Protein AF-A0A6P4ZPT4-F1 (afdb_monomer)

InterPro domains:
  IPR002398 Peptidase C14 family [PTHR10454] (22-443)

Sequence (493 aa):
MAAARSLDNVTSNSNQKDQPAVLLVIDKYSASKREASSLDQQLAKTLQEHVPDIPVFCTVLQATEEDKLNAQQDGVELLLPKLDPDDPRTDPTLDWLTFDHNLKYPHLPQKVTSIVGHTDVTSRASVKIKKERCPHANIILFTEDIPEDTEYYKGDEKAMGIGKKEDSILEDAQEADVVFSLGNKIFDHFENQFRAIPAPKRPRHVKFVPRPSKIFEDAQVEYKVTETMVVLSVGRVKGVEKLKGYDLAADTLSIVAEKIKIKWHVIGFNKDDFKATKAILEHCKSVNLQVTFLPYGTQKDICKEMMKAHLVLMPSRAEPFGLVGLEAIAAGVPVLVSSKSGLADFIHEHVDELHHSIVDMDGSDERATVKLLAQSTERMLKHNRAEFKTAARGKQQLLSTKYWEEFHLEFIRACTNTGKAEEQPVAVQDQSAVQSQETEEGSNAHQPAQVQKRKRDASPTEEKTTVRKALKLGNDAQQPLKVLEKRKKDIRK

pLDDT: mean 81.45, std 25.49, range [23.91, 98.81]

Radius of gyration: 31.72 Å; Cα contacts (8 Å, |Δi|>4): 782; chains: 1; bounding box: 93×124×73 Å

Organism: Branchiostoma belcheri (NCBI:txid7741)

Structure (mmCIF, N/CA/C/O backbone):
data_AF-A0A6P4ZPT4-F1
#
_entry.id   AF-A0A6P4ZPT4-F1
#
loop_
_atom_site.group_PDB
_atom_site.id
_atom_site.type_symbol
_atom_site.label_atom_id
_atom_site.label_alt_id
_atom_site.label_comp_id
_atom_site.label_asym_id
_atom_site.label_entity_id
_atom_site.label_seq_id
_atom_site.pdbx_PDB_ins_code
_atom_site.Cartn_x
_atom_site.Cartn_y
_atom_site.Cartn_z
_atom_site.occupancy
_atom_site.B_iso_or_equiv
_atom_site.auth_seq_id
_atom_site.auth_comp_id
_atom_site.auth_asym_id
_atom_site.auth_atom_id
_atom_site.pdbx_PDB_model_num
ATOM 1 N N . MET A 1 1 ? -38.677 47.893 -5.062 1.00 31.81 1 MET A N 1
ATOM 2 C CA . MET A 1 1 ? -38.631 46.635 -5.848 1.00 31.81 1 MET A CA 1
ATOM 3 C C . MET A 1 1 ? -37.550 45.734 -5.265 1.00 31.81 1 MET A C 1
ATOM 5 O O . MET A 1 1 ? -36.644 46.282 -4.661 1.00 31.81 1 MET A O 1
ATOM 9 N N . ALA A 1 2 ? -37.683 44.411 -5.427 1.00 31.31 2 ALA A N 1
ATOM 10 C CA . ALA A 1 2 ? -36.666 43.367 -5.201 1.00 31.31 2 ALA A CA 1
ATOM 11 C C . ALA A 1 2 ? -35.573 43.644 -4.137 1.00 31.31 2 ALA A C 1
ATOM 13 O O . ALA A 1 2 ? -34.515 44.184 -4.446 1.00 31.31 2 ALA A O 1
ATOM 14 N N . ALA A 1 3 ? -35.805 43.193 -2.900 1.00 29.11 3 ALA A N 1
ATOM 15 C CA . ALA A 1 3 ? -34.731 42.992 -1.925 1.00 29.11 3 ALA A CA 1
ATOM 16 C C . ALA A 1 3 ? -33.996 41.662 -2.194 1.00 29.11 3 ALA A C 1
ATOM 18 O O . ALA A 1 3 ? -34.558 40.754 -2.813 1.00 29.11 3 ALA A O 1
ATOM 19 N N . ALA A 1 4 ? -32.754 41.542 -1.717 1.00 30.91 4 ALA A N 1
ATOM 20 C CA . ALA A 1 4 ? -31.962 40.319 -1.836 1.00 30.91 4 ALA A CA 1
ATOM 21 C C . ALA A 1 4 ? -32.599 39.128 -1.088 1.00 30.91 4 ALA A C 1
ATOM 23 O O . ALA A 1 4 ? -33.322 39.307 -0.106 1.00 30.91 4 ALA A O 1
ATOM 24 N N . ARG A 1 5 ? -32.287 37.905 -1.531 1.00 31.44 5 ARG A N 1
ATOM 25 C CA . ARG A 1 5 ? -32.550 36.660 -0.793 1.00 31.44 5 ARG A CA 1
ATOM 26 C C . ARG A 1 5 ? -31.225 36.007 -0.412 1.00 31.44 5 ARG A C 1
ATOM 28 O O . ARG A 1 5 ? -30.289 36.020 -1.206 1.00 31.44 5 ARG A O 1
ATOM 35 N N . SER A 1 6 ? -31.164 35.477 0.805 1.00 28.50 6 SER A N 1
ATOM 36 C CA . SER A 1 6 ? -29.988 34.824 1.376 1.00 28.50 6 SER A CA 1
ATOM 37 C C . SER A 1 6 ? -29.711 33.460 0.741 1.00 28.50 6 SER A C 1
ATOM 39 O O . SER A 1 6 ? -30.630 32.735 0.358 1.00 28.50 6 SER A O 1
ATOM 41 N N . LEU A 1 7 ? -28.428 33.098 0.691 1.00 32.84 7 LEU A N 1
ATOM 42 C CA . LEU A 1 7 ? -27.948 31.738 0.445 1.00 32.84 7 LEU A CA 1
ATOM 43 C C . LEU A 1 7 ? -27.612 31.071 1.788 1.00 32.84 7 LEU A C 1
ATOM 45 O O . LEU A 1 7 ? -26.479 30.681 2.033 1.00 32.84 7 LEU A O 1
ATOM 49 N N . ASP A 1 8 ? -28.625 30.949 2.647 1.00 32.25 8 ASP A N 1
ATOM 50 C CA . ASP A 1 8 ? -28.540 30.282 3.950 1.00 32.25 8 ASP A CA 1
ATOM 51 C C . ASP A 1 8 ? -29.718 29.316 4.104 1.00 32.25 8 ASP A C 1
ATOM 53 O O . ASP A 1 8 ? -30.807 29.717 4.514 1.00 32.25 8 ASP A O 1
ATOM 57 N N . ASN A 1 9 ? -29.507 28.056 3.705 1.00 27.56 9 ASN A N 1
ATOM 58 C CA . ASN A 1 9 ? -30.211 26.863 4.200 1.00 27.56 9 ASN A CA 1
ATOM 59 C C . ASN A 1 9 ? -29.691 25.598 3.489 1.00 27.56 9 ASN A C 1
ATOM 61 O O . ASN A 1 9 ? -30.360 25.018 2.636 1.00 27.56 9 ASN A O 1
ATOM 65 N N . VAL A 1 10 ? -28.503 25.130 3.880 1.00 32.56 10 VAL A N 1
ATOM 66 C CA . VAL A 1 10 ? -28.239 23.685 3.867 1.00 32.56 10 VAL A CA 1
ATOM 67 C C . VAL A 1 10 ? -28.671 23.179 5.236 1.00 32.56 10 VAL A C 1
ATOM 69 O O . VAL A 1 10 ? -27.940 23.320 6.214 1.00 32.56 10 VAL A O 1
ATOM 72 N N . THR A 1 11 ? -29.894 22.658 5.332 1.00 31.89 11 THR A N 1
ATOM 73 C CA . THR A 1 11 ? -30.389 22.069 6.579 1.00 31.89 11 THR A CA 1
ATOM 74 C C . THR A 1 11 ? -29.581 20.815 6.889 1.00 31.89 11 THR A C 1
ATOM 76 O O . THR A 1 11 ? -29.777 19.782 6.247 1.00 31.89 11 THR A O 1
ATOM 79 N N . SER A 1 12 ? -28.681 20.896 7.870 1.00 36.28 12 SER A N 1
ATOM 80 C CA . SER A 1 12 ? -28.018 19.719 8.427 1.00 36.28 12 SER A CA 1
ATOM 81 C C . SER A 1 12 ? -29.090 18.784 8.986 1.00 36.28 12 SER A C 1
ATOM 83 O O . SER A 1 12 ? -29.879 19.157 9.855 1.00 36.28 12 SER A O 1
ATOM 85 N N . ASN A 1 13 ? -29.184 17.588 8.407 1.00 33.78 13 ASN A N 1
ATOM 86 C CA . ASN A 1 13 ? -30.349 16.733 8.579 1.00 33.78 13 ASN A CA 1
ATOM 87 C C . ASN A 1 13 ? -30.317 16.072 9.966 1.00 33.78 13 ASN A C 1
ATOM 89 O O . ASN A 1 13 ? -29.665 15.047 10.165 1.00 33.78 13 ASN A O 1
ATOM 93 N N . SER A 1 14 ? -30.999 16.683 10.941 1.00 39.06 14 SER A N 1
ATOM 94 C CA . SER A 1 14 ? -30.917 16.325 12.367 1.00 39.06 14 SER A CA 1
ATOM 95 C C . SER A 1 14 ? -31.206 14.851 12.661 1.00 39.06 14 SER A C 1
ATOM 97 O O . SER A 1 14 ? -30.703 14.323 13.649 1.00 39.06 14 SER A O 1
ATOM 99 N N . ASN A 1 15 ? -31.952 14.178 11.783 1.00 38.44 15 ASN A N 1
ATOM 100 C CA . ASN A 1 15 ? -32.318 12.771 11.918 1.00 38.44 15 ASN A CA 1
ATOM 101 C C . ASN A 1 15 ? -31.138 11.795 11.720 1.00 38.44 15 ASN A C 1
ATOM 103 O O . ASN A 1 15 ? -31.193 10.691 12.257 1.00 38.44 15 ASN A O 1
ATOM 107 N N . GLN A 1 16 ? -30.058 12.176 11.021 1.00 47.84 16 GLN A N 1
ATOM 108 C CA . GLN A 1 16 ? -28.907 11.276 10.814 1.00 47.84 16 GLN A CA 1
ATOM 109 C C . GLN A 1 16 ? -28.120 10.992 12.103 1.00 47.84 16 GLN A C 1
ATOM 111 O O . GLN A 1 16 ? -27.509 9.934 12.231 1.00 47.84 16 GLN A O 1
ATOM 116 N N . LYS A 1 17 ? -28.156 11.896 13.094 1.00 49.22 17 LYS A N 1
ATOM 117 C CA . LYS A 1 17 ? -27.389 11.748 14.348 1.00 49.22 17 LYS A CA 1
ATOM 118 C C . LYS A 1 17 ? -27.926 10.676 15.300 1.00 49.22 17 LYS A C 1
ATOM 120 O O . LYS A 1 17 ? -27.239 10.333 16.259 1.00 49.22 17 LYS A O 1
ATOM 125 N N . ASP A 1 18 ? -29.124 10.156 15.038 1.00 58.97 18 ASP A N 1
ATOM 126 C CA . ASP A 1 18 ? -29.784 9.139 15.861 1.00 58.97 18 ASP A CA 1
ATOM 127 C C . ASP A 1 18 ? -29.778 7.730 15.232 1.00 58.97 18 ASP A C 1
ATOM 129 O O . ASP A 1 18 ? -30.242 6.776 15.869 1.00 58.97 18 ASP A O 1
ATOM 133 N N . GLN A 1 19 ? -29.240 7.584 14.014 1.00 70.31 19 GLN A N 1
ATOM 134 C CA . GLN A 1 19 ? -29.068 6.297 13.333 1.00 70.31 19 GLN A CA 1
ATOM 135 C C . GLN A 1 19 ? -27.792 5.573 13.817 1.00 70.31 19 GLN A C 1
ATOM 137 O O . GLN A 1 19 ? -26.814 6.233 14.172 1.00 70.31 19 GLN A O 1
ATOM 142 N N . PRO A 1 20 ? -27.761 4.225 13.837 1.00 88.06 20 PRO A N 1
ATOM 143 C CA . PRO A 1 20 ? -26.540 3.471 14.119 1.00 88.06 20 PRO A CA 1
ATOM 144 C C . PRO A 1 20 ? -25.514 3.637 12.988 1.00 88.06 20 PRO A C 1
ATOM 146 O O . PRO A 1 20 ? -25.832 3.389 11.828 1.00 88.06 20 PRO A O 1
ATOM 149 N N . ALA A 1 21 ? -24.292 4.042 13.330 1.00 94.62 21 ALA A N 1
ATOM 150 C CA . ALA A 1 21 ? -23.229 4.386 12.385 1.00 94.62 21 ALA A CA 1
ATOM 151 C C . ALA A 1 21 ? -22.031 3.421 12.437 1.00 94.62 21 ALA A C 1
ATOM 153 O O . ALA A 1 21 ? -21.852 2.692 13.415 1.00 94.62 21 ALA A O 1
ATOM 154 N N . VAL A 1 22 ? -21.162 3.472 11.426 1.00 97.06 22 VAL A N 1
ATOM 155 C CA . VAL A 1 22 ? -19.836 2.828 11.448 1.00 97.06 22 VAL A CA 1
ATOM 156 C C . VAL A 1 22 ? -18.761 3.896 11.652 1.00 97.06 22 VAL A C 1
ATOM 158 O O . VAL A 1 22 ? -18.801 4.958 11.026 1.00 97.06 22 VAL A O 1
ATOM 161 N N . LEU A 1 23 ? -17.798 3.621 12.534 1.00 97.56 23 LEU A N 1
ATOM 162 C CA . LEU A 1 23 ? -16.684 4.519 12.842 1.00 97.56 23 LEU A CA 1
ATOM 163 C C . LEU A 1 23 ? -15.358 3.883 12.420 1.00 97.56 23 LEU A C 1
ATOM 165 O O . LEU A 1 23 ? -14.952 2.883 13.001 1.00 97.56 23 LEU A O 1
ATOM 169 N N . LEU A 1 24 ? -14.661 4.487 11.463 1.00 97.62 24 LEU A N 1
ATOM 170 C CA . LEU A 1 24 ? -13.279 4.158 11.120 1.00 97.62 24 LEU A CA 1
ATOM 171 C C . LEU A 1 24 ? -12.341 5.018 11.983 1.00 97.62 24 LEU A C 1
ATOM 173 O O . LEU A 1 24 ? -12.352 6.248 11.899 1.00 97.62 24 LEU A O 1
ATOM 177 N N . VAL A 1 25 ? -11.537 4.378 12.829 1.00 96.81 25 VAL A N 1
ATOM 178 C CA . VAL A 1 25 ? -10.529 5.026 13.677 1.00 96.81 25 VAL A CA 1
ATOM 179 C C . VAL A 1 25 ? -9.191 4.962 12.955 1.00 96.81 25 VAL A C 1
ATOM 181 O O . VAL A 1 25 ? -8.460 3.976 13.046 1.00 96.81 25 VAL A O 1
ATOM 184 N N . ILE A 1 26 ? -8.896 6.022 12.209 1.00 93.06 26 ILE A N 1
ATOM 185 C CA . ILE A 1 26 ? -7.710 6.160 11.358 1.00 93.06 26 ILE A CA 1
ATOM 186 C C . ILE A 1 26 ? -6.969 7.458 11.704 1.00 93.06 26 ILE A C 1
ATOM 188 O O . ILE A 1 26 ? -7.491 8.316 12.426 1.00 93.06 26 ILE A O 1
ATOM 192 N N . ASP A 1 27 ? -5.738 7.611 11.214 1.00 89.06 27 ASP A N 1
ATOM 193 C CA . ASP A 1 27 ? -4.928 8.803 11.487 1.00 89.06 27 ASP A CA 1
ATOM 194 C C . ASP A 1 27 ? -5.034 9.875 10.383 1.00 89.06 27 ASP A C 1
ATOM 196 O O . ASP A 1 27 ? -4.990 11.072 10.685 1.00 89.06 27 ASP A O 1
ATOM 200 N N . LYS A 1 28 ? -5.227 9.470 9.117 1.00 86.50 28 LYS A N 1
ATOM 201 C CA . LYS A 1 28 ? -5.285 10.353 7.939 1.00 86.50 28 LYS A CA 1
ATOM 202 C C . LYS A 1 28 ? -6.195 9.793 6.837 1.00 86.50 28 LYS A C 1
ATOM 204 O O . LYS A 1 28 ? -5.876 8.775 6.231 1.00 86.50 28 LYS A O 1
ATOM 209 N N . TYR A 1 29 ? -7.212 10.547 6.416 1.00 83.88 29 TYR A N 1
ATOM 210 C CA . TYR A 1 29 ? -8.001 10.247 5.204 1.00 83.88 29 TYR A CA 1
ATOM 211 C C . TYR A 1 29 ? -7.272 10.683 3.910 1.00 83.88 29 TYR A C 1
ATOM 213 O O . TYR A 1 29 ? -7.843 11.335 3.039 1.00 83.88 29 TYR A O 1
ATOM 221 N N . SER A 1 30 ? -5.961 10.435 3.803 1.00 64.25 30 SER A N 1
ATOM 222 C CA . SER A 1 30 ? -5.117 11.201 2.875 1.00 64.25 30 SER A CA 1
ATOM 223 C C . SER A 1 30 ? -5.304 10.819 1.402 1.00 64.25 30 SER A C 1
ATOM 225 O O . SER A 1 30 ? -4.799 9.797 0.941 1.00 64.25 30 SER A O 1
ATOM 227 N N . ALA A 1 31 ? -5.926 11.695 0.616 1.00 51.69 31 ALA A N 1
ATOM 228 C CA . ALA A 1 31 ? -5.886 11.604 -0.844 1.00 51.69 31 ALA A CA 1
ATOM 229 C C . ALA A 1 31 ? -4.505 12.000 -1.405 1.00 51.69 31 ALA A C 1
ATOM 231 O O . ALA A 1 31 ? -4.148 11.593 -2.510 1.00 51.69 31 ALA A O 1
ATOM 232 N N . SER A 1 32 ? -3.731 12.770 -0.631 1.00 43.16 32 SER A N 1
ATOM 233 C CA . SER A 1 32 ? -2.520 13.489 -1.047 1.00 43.16 32 SER A CA 1
ATOM 234 C C . SER A 1 32 ? -1.183 12.792 -0.733 1.00 43.16 32 SER A C 1
ATOM 236 O O . SER A 1 32 ? -0.182 13.087 -1.390 1.00 43.16 32 SER A O 1
ATOM 238 N N . LYS A 1 33 ? -1.126 11.863 0.237 1.00 52.28 33 LYS A N 1
ATOM 239 C CA . LYS A 1 33 ? 0.101 11.129 0.612 1.00 52.28 33 LYS A CA 1
ATOM 240 C C . LYS A 1 33 ? -0.140 9.642 0.883 1.00 52.28 33 LYS A C 1
ATOM 242 O O . LYS A 1 33 ? -0.576 9.244 1.962 1.00 52.28 33 LYS A O 1
ATOM 247 N N . ARG A 1 34 ? 0.263 8.804 -0.076 1.00 52.66 34 ARG A N 1
ATOM 248 C CA . ARG A 1 34 ? 0.233 7.332 -0.003 1.00 52.66 34 ARG A CA 1
ATOM 249 C C . ARG A 1 34 ? 1.311 6.758 0.938 1.00 52.66 34 ARG A C 1
ATOM 251 O O . ARG A 1 34 ? 2.265 6.124 0.491 1.00 52.66 34 ARG A O 1
ATOM 258 N N . GLU A 1 35 ? 1.147 6.980 2.240 1.00 48.91 35 GLU A N 1
ATOM 259 C CA . GLU A 1 35 ? 1.893 6.270 3.298 1.00 48.91 35 GLU A CA 1
ATOM 260 C C . GLU A 1 35 ? 1.036 5.236 4.055 1.00 48.91 35 GLU A C 1
ATOM 262 O O . GLU A 1 35 ? 1.612 4.304 4.608 1.00 48.91 35 GLU A O 1
ATOM 267 N N . ALA A 1 36 ? -0.301 5.364 4.032 1.00 44.38 36 ALA A N 1
ATOM 268 C CA . ALA A 1 36 ? -1.257 4.399 4.617 1.00 44.38 36 ALA A CA 1
ATOM 269 C C . ALA A 1 36 ? -2.666 4.391 3.962 1.00 44.38 36 ALA A C 1
ATOM 271 O O . ALA A 1 36 ? -3.429 3.448 4.106 1.00 44.38 36 ALA A O 1
ATOM 272 N N . SER A 1 37 ? -3.039 5.433 3.216 1.00 51.50 37 SER A N 1
ATOM 273 C CA . SER A 1 37 ? -4.442 5.858 3.066 1.00 51.50 37 SER A CA 1
ATOM 274 C C . SER A 1 37 ? -5.314 5.154 2.014 1.00 51.50 37 SER A C 1
ATOM 276 O O . SER A 1 37 ? -6.489 5.497 1.875 1.00 51.50 37 SER A O 1
ATOM 278 N N . SER A 1 38 ? -4.785 4.204 1.237 1.00 68.19 38 SER A N 1
ATOM 279 C CA . SER A 1 38 ? -5.560 3.561 0.162 1.00 68.19 38 SER A CA 1
ATOM 280 C C . SER A 1 38 ? -6.584 2.540 0.663 1.00 68.19 38 SER A C 1
ATOM 282 O O . SER A 1 38 ? -7.653 2.445 0.061 1.00 68.19 38 SER A O 1
ATOM 284 N N . LEU A 1 39 ? -6.293 1.807 1.747 1.00 85.06 39 LEU A N 1
ATOM 285 C CA . LEU A 1 39 ? -7.227 0.813 2.284 1.00 85.06 39 LEU A CA 1
ATOM 286 C C . LEU A 1 39 ? -8.415 1.493 2.976 1.00 85.06 39 LEU A C 1
ATOM 288 O O . LEU A 1 39 ? -9.552 1.197 2.633 1.00 85.06 39 LEU A O 1
ATOM 292 N N . ASP A 1 40 ? -8.180 2.467 3.858 1.00 88.56 40 ASP A N 1
ATOM 293 C CA . ASP A 1 40 ? -9.250 3.176 4.583 1.00 88.56 40 ASP A CA 1
ATOM 294 C C . ASP A 1 40 ? -10.283 3.821 3.647 1.00 88.56 40 ASP A C 1
ATOM 296 O O . ASP A 1 40 ? -11.493 3.693 3.848 1.00 88.56 40 ASP A O 1
ATOM 300 N N . GLN A 1 41 ? -9.813 4.463 2.571 1.00 87.44 41 GLN A N 1
ATOM 301 C CA . GLN A 1 41 ? -10.681 5.026 1.535 1.00 87.44 41 GLN A CA 1
ATOM 302 C C . GLN A 1 41 ? -11.487 3.933 0.813 1.00 87.44 41 GLN A C 1
ATOM 304 O O . GLN A 1 41 ? -12.662 4.139 0.518 1.00 87.44 41 GLN A O 1
ATOM 309 N N . GLN A 1 42 ? -10.895 2.764 0.549 1.00 89.19 42 GLN A N 1
ATOM 310 C CA . GLN A 1 42 ? -11.592 1.624 -0.054 1.00 89.19 42 GLN A CA 1
ATOM 311 C C . GLN A 1 42 ? -12.629 1.013 0.905 1.00 89.19 42 GLN A C 1
ATOM 313 O O . GLN A 1 42 ? -13.731 0.692 0.464 1.00 89.19 42 GLN A O 1
ATOM 318 N N . LEU A 1 43 ? -12.323 0.881 2.199 1.00 93.19 43 LEU A N 1
ATOM 319 C CA . LEU A 1 43 ? -13.250 0.370 3.216 1.00 93.19 43 LEU A CA 1
ATOM 320 C C . LEU A 1 43 ? -14.460 1.302 3.374 1.00 93.19 43 LEU A C 1
ATOM 322 O O . LEU A 1 43 ? -15.603 0.845 3.328 1.00 93.19 43 LEU A O 1
ATOM 326 N N . ALA A 1 44 ? -14.223 2.612 3.473 1.00 93.56 44 ALA A N 1
ATOM 327 C CA . ALA A 1 44 ? -15.288 3.603 3.581 1.00 93.56 44 ALA A CA 1
ATOM 328 C C . ALA A 1 44 ? -16.201 3.620 2.338 1.00 93.56 44 ALA A C 1
ATOM 330 O O . ALA A 1 44 ? -17.423 3.547 2.477 1.00 93.56 44 ALA A O 1
ATOM 331 N N . LYS A 1 45 ? -15.618 3.615 1.127 1.00 91.44 45 LYS A N 1
ATOM 332 C CA . LYS A 1 45 ? -16.373 3.497 -0.137 1.00 91.44 45 LYS A CA 1
ATOM 333 C C . LYS A 1 45 ? -17.133 2.175 -0.223 1.00 91.44 45 LYS A C 1
ATOM 335 O O . LYS A 1 45 ? -18.284 2.178 -0.625 1.00 91.44 45 LYS A O 1
ATOM 340 N N . THR A 1 46 ? -16.542 1.057 0.205 1.00 93.31 46 THR A N 1
ATOM 341 C CA . THR A 1 46 ? -17.210 -0.259 0.192 1.00 93.31 46 THR A CA 1
ATOM 342 C C . THR A 1 46 ? -18.487 -0.243 1.033 1.00 93.31 46 THR A C 1
ATOM 344 O O . THR A 1 46 ? -19.498 -0.794 0.603 1.00 93.31 46 THR A O 1
ATOM 347 N N . LEU A 1 47 ? -18.481 0.435 2.185 1.00 94.88 47 LEU A N 1
ATOM 348 C CA . LEU A 1 47 ? -19.692 0.647 2.981 1.00 94.88 47 LEU A CA 1
ATOM 349 C C . LEU A 1 47 ? -20.686 1.567 2.256 1.00 94.88 47 LEU A C 1
ATOM 351 O O . LEU A 1 47 ? -21.837 1.183 2.079 1.00 94.88 47 LEU A O 1
ATOM 355 N N . GLN A 1 48 ? -20.259 2.739 1.783 1.00 93.62 48 GLN A N 1
ATOM 356 C CA . GLN A 1 48 ? -21.157 3.707 1.133 1.00 93.62 48 GLN A CA 1
ATOM 357 C C . GLN A 1 48 ? -21.738 3.22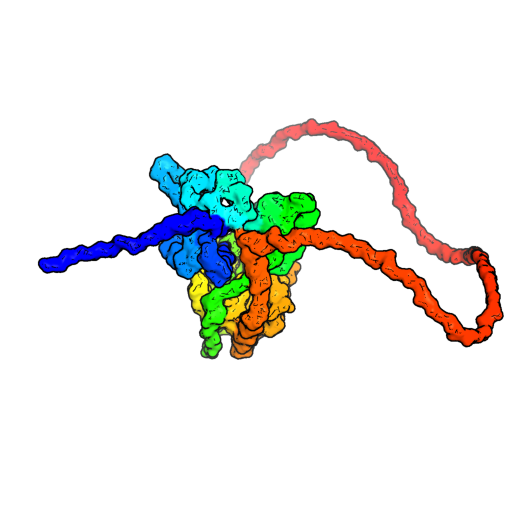2 -0.215 1.00 93.62 48 GLN A C 1
ATOM 359 O O . GLN A 1 48 ? -22.871 3.563 -0.544 1.00 93.62 48 GLN A O 1
ATOM 364 N N . GLU A 1 49 ? -21.033 2.364 -0.960 1.00 91.50 49 GLU A N 1
ATOM 365 C CA . GLU A 1 49 ? -21.522 1.726 -2.195 1.00 91.50 49 GLU A CA 1
ATOM 366 C C . GLU A 1 49 ? -22.639 0.691 -1.943 1.00 91.50 49 GLU A C 1
ATOM 368 O O . GLU A 1 49 ? -23.467 0.472 -2.826 1.00 91.50 49 GLU A O 1
ATOM 373 N N . HIS A 1 50 ? -22.675 0.048 -0.766 1.00 91.69 50 HIS A N 1
ATOM 374 C CA . HIS A 1 50 ? -23.549 -1.109 -0.494 1.00 91.69 50 HIS A CA 1
ATOM 375 C C . HIS A 1 50 ? -24.601 -0.868 0.599 1.00 91.69 50 HIS A C 1
ATOM 377 O O . HIS A 1 50 ? -25.649 -1.512 0.590 1.00 91.69 50 HIS A O 1
ATOM 383 N N . VAL A 1 51 ? -24.335 0.035 1.546 1.00 91.75 51 VAL A N 1
ATOM 384 C CA . VAL A 1 51 ? -25.219 0.395 2.668 1.00 91.75 51 VAL A CA 1
ATOM 385 C C . VAL A 1 51 ? -25.265 1.923 2.886 1.00 91.75 51 VAL A C 1
ATOM 387 O O . VAL A 1 51 ? -24.954 2.398 3.979 1.00 91.75 51 VAL A O 1
ATOM 390 N N . PRO A 1 52 ? -25.664 2.721 1.870 1.00 90.88 52 PRO A N 1
ATOM 391 C CA . PRO A 1 52 ? -25.627 4.192 1.922 1.00 90.88 52 PRO A CA 1
ATOM 392 C C . PRO A 1 52 ? -26.495 4.817 3.029 1.00 90.88 52 PRO A C 1
ATOM 394 O O . PRO A 1 52 ? -26.222 5.933 3.465 1.00 90.88 52 PRO A O 1
ATOM 397 N N . ASP A 1 53 ? -27.512 4.105 3.528 1.00 91.00 53 ASP A N 1
ATOM 398 C CA . ASP A 1 53 ? -28.355 4.553 4.648 1.00 91.00 53 ASP A CA 1
ATOM 399 C C . ASP A 1 53 ? -27.649 4.504 6.022 1.00 91.00 53 ASP A C 1
ATOM 401 O O . ASP A 1 53 ? -28.206 4.975 7.018 1.00 91.00 53 ASP A O 1
ATOM 405 N N . ILE A 1 54 ? -26.441 3.927 6.100 1.00 92.25 54 ILE A N 1
ATOM 406 C CA . ILE A 1 54 ? -25.633 3.824 7.322 1.00 92.25 54 ILE A CA 1
ATOM 407 C C . ILE A 1 54 ? -24.543 4.907 7.302 1.00 92.25 54 ILE A C 1
ATOM 409 O O . ILE A 1 54 ? -23.638 4.840 6.466 1.00 92.25 54 ILE A O 1
ATOM 413 N N . PRO A 1 55 ? -24.562 5.885 8.231 1.00 95.38 55 PRO A N 1
ATOM 414 C CA . PRO A 1 55 ? -23.524 6.910 8.299 1.00 95.38 55 PRO A CA 1
ATOM 415 C C . PRO A 1 55 ? -22.132 6.309 8.544 1.00 95.38 55 PRO A C 1
ATOM 417 O O . PRO A 1 55 ? -21.953 5.496 9.456 1.00 95.38 55 PRO A O 1
ATOM 420 N N . VAL A 1 56 ? -21.140 6.746 7.762 1.00 96.31 56 VAL A N 1
ATOM 421 C CA . VAL A 1 56 ? -19.726 6.385 7.942 1.00 96.31 56 VAL A CA 1
ATOM 422 C C . VAL A 1 56 ? -18.926 7.612 8.373 1.00 96.31 56 VAL A C 1
ATOM 424 O O . VAL A 1 56 ? -18.839 8.610 7.657 1.00 96.31 56 VAL A O 1
ATOM 427 N N . PHE A 1 57 ? -18.308 7.512 9.547 1.00 96.69 57 PHE A N 1
ATOM 428 C CA . PHE A 1 57 ? -17.420 8.531 10.103 1.00 96.69 57 PHE A CA 1
ATOM 429 C C . PHE A 1 57 ? -15.975 8.033 10.074 1.00 96.69 57 PHE A C 1
ATOM 431 O O . PHE A 1 57 ? -15.719 6.892 10.454 1.00 96.69 57 PHE A O 1
ATOM 438 N N . CYS A 1 58 ? -15.022 8.886 9.701 1.00 96.50 58 CYS A N 1
ATOM 439 C CA . CYS A 1 58 ? -13.589 8.616 9.865 1.00 96.50 58 CYS A CA 1
ATOM 440 C C . CYS A 1 58 ? -12.981 9.608 10.859 1.00 96.50 58 CYS A C 1
ATOM 442 O O . CYS A 1 58 ? -13.113 10.817 10.670 1.00 96.50 58 CYS A O 1
ATOM 444 N N . THR A 1 59 ? -12.273 9.139 11.888 1.00 96.06 59 THR A N 1
ATOM 445 C CA . THR A 1 59 ? -11.386 10.030 12.655 1.00 96.06 59 THR A CA 1
ATOM 446 C C . THR A 1 59 ? -10.195 10.427 11.799 1.00 96.06 59 THR A C 1
ATOM 448 O O . THR A 1 59 ? -9.714 9.625 11.009 1.00 96.06 59 THR A O 1
ATOM 451 N N . VAL A 1 60 ? -9.675 11.637 11.974 1.00 93.75 60 VAL A N 1
ATOM 452 C CA . VAL A 1 60 ? -8.378 12.038 11.413 1.00 93.75 60 VAL A CA 1
ATOM 453 C C . VAL A 1 60 ? -7.664 12.949 12.398 1.00 93.75 60 VAL A C 1
ATOM 455 O O . VAL A 1 60 ? -8.309 13.737 13.083 1.00 93.75 60 VAL A O 1
ATOM 458 N N . LEU A 1 61 ? -6.334 12.893 12.439 1.00 92.88 61 LEU A N 1
ATOM 459 C CA . LEU A 1 61 ? -5.528 13.839 13.216 1.00 92.88 61 LEU A CA 1
ATOM 460 C C . LEU A 1 61 ? -5.528 15.225 12.555 1.00 92.88 61 LEU A C 1
ATOM 462 O O . LEU A 1 61 ? -5.640 16.246 13.228 1.00 92.88 61 LEU A O 1
ATOM 466 N N . GLN A 1 62 ? -5.418 15.254 11.224 1.00 91.00 62 GLN A N 1
ATOM 467 C CA . GLN A 1 62 ? -5.399 16.452 10.381 1.00 91.00 62 GLN A CA 1
ATOM 468 C C . GLN A 1 62 ? -6.026 16.116 9.012 1.00 91.00 62 GLN A C 1
ATOM 470 O O . GLN A 1 62 ? -5.955 14.969 8.569 1.00 91.00 62 GLN A O 1
ATOM 475 N N . ALA A 1 63 ? -6.605 17.102 8.318 1.00 90.38 63 ALA A N 1
ATOM 476 C CA . ALA A 1 63 ? -7.092 16.952 6.940 1.00 90.38 63 ALA A CA 1
ATOM 477 C C . ALA A 1 63 ? -6.925 18.251 6.142 1.00 90.38 63 ALA A C 1
ATOM 479 O O . ALA A 1 63 ? -7.237 19.335 6.641 1.00 90.38 63 ALA A O 1
ATOM 480 N N . THR A 1 64 ? -6.472 18.138 4.894 1.00 88.88 64 THR A N 1
ATOM 481 C CA . THR A 1 64 ? -6.473 19.245 3.926 1.00 88.88 64 THR A CA 1
ATOM 482 C C . THR A 1 64 ? -7.868 19.453 3.326 1.00 88.88 64 THR A C 1
ATOM 484 O O . THR A 1 64 ? -8.744 18.596 3.450 1.00 88.88 64 THR A O 1
ATOM 487 N N . GLU A 1 65 ? -8.089 20.568 2.621 1.00 89.31 65 GLU A N 1
ATOM 488 C CA . GLU A 1 65 ? -9.340 20.773 1.871 1.00 89.31 65 GLU A CA 1
ATOM 489 C C . GLU A 1 65 ? -9.545 19.728 0.760 1.00 89.31 65 GLU A C 1
ATOM 491 O O . GLU A 1 65 ? -10.682 19.399 0.435 1.00 89.31 65 GLU A O 1
ATOM 496 N N . GLU A 1 66 ? -8.465 19.152 0.216 1.00 84.94 66 GLU A N 1
ATOM 497 C CA . GLU A 1 66 ? -8.555 18.029 -0.722 1.00 84.94 66 GLU A CA 1
ATOM 498 C C . GLU A 1 66 ? -9.034 16.755 -0.012 1.00 84.94 66 GLU A C 1
ATOM 500 O O . GLU A 1 66 ? -9.951 16.100 -0.501 1.00 84.94 66 GLU A O 1
ATOM 505 N N . ASP A 1 67 ? -8.487 16.419 1.159 1.00 87.44 67 ASP A N 1
ATOM 506 C CA . ASP A 1 67 ? -8.906 15.222 1.905 1.00 87.44 67 ASP A CA 1
ATOM 507 C C . ASP A 1 67 ? -10.384 15.326 2.341 1.00 87.44 67 ASP A C 1
ATOM 509 O O . ASP A 1 67 ? -11.134 14.357 2.217 1.00 87.44 67 ASP A O 1
ATOM 513 N N . LYS A 1 68 ? -10.837 16.521 2.759 1.00 91.38 68 LYS A N 1
ATOM 514 C CA . LYS A 1 68 ? -12.254 16.814 3.058 1.00 91.38 68 LYS A CA 1
ATOM 515 C C . LYS A 1 68 ? -13.157 16.672 1.831 1.00 91.38 68 LYS A C 1
ATOM 517 O O . LYS A 1 68 ? -14.232 16.089 1.935 1.00 91.38 68 LYS A O 1
ATOM 522 N N . LEU A 1 69 ? -12.735 17.199 0.678 1.00 90.00 69 LEU A N 1
ATOM 523 C CA . LEU A 1 69 ? -13.508 17.122 -0.564 1.00 90.00 69 LEU A CA 1
ATOM 524 C C . LEU A 1 69 ? -13.638 15.676 -1.060 1.00 90.00 69 LEU A C 1
ATOM 526 O O . LEU A 1 69 ? -14.715 15.292 -1.510 1.00 90.00 69 LEU A O 1
ATOM 530 N N . ASN A 1 70 ? -12.575 14.873 -0.956 1.00 87.44 70 ASN A N 1
ATOM 531 C CA . ASN A 1 70 ? -12.637 13.449 -1.289 1.00 87.44 70 ASN A CA 1
ATOM 532 C C . ASN A 1 70 ? -13.573 12.707 -0.322 1.00 87.44 70 ASN A C 1
ATOM 534 O O . ASN A 1 70 ? -14.485 12.035 -0.784 1.00 87.44 70 ASN A O 1
ATOM 538 N N . ALA A 1 71 ? -13.453 12.917 0.995 1.00 91.69 71 ALA A N 1
ATOM 539 C CA . ALA A 1 71 ? -14.374 12.323 1.969 1.00 91.69 71 ALA A CA 1
ATOM 540 C C . ALA A 1 71 ? -15.847 12.672 1.685 1.00 91.69 71 ALA A C 1
ATOM 542 O O . ALA A 1 71 ? -16.704 11.792 1.697 1.00 91.69 71 ALA A O 1
ATOM 543 N N . GLN A 1 72 ? -16.140 13.929 1.330 1.00 92.69 72 GLN A N 1
ATOM 544 C CA . GLN A 1 72 ? -17.488 14.350 0.941 1.00 92.69 72 GLN A CA 1
ATOM 545 C C . GLN A 1 72 ? -17.980 13.668 -0.350 1.00 92.69 72 GLN A C 1
ATOM 547 O O . GLN A 1 72 ? -19.156 13.321 -0.437 1.00 92.69 72 GLN A O 1
ATOM 552 N N . GLN A 1 73 ? -17.109 13.472 -1.347 1.00 89.62 73 GLN A N 1
ATOM 553 C CA . GLN A 1 73 ? -17.434 12.711 -2.566 1.00 89.62 73 GLN A CA 1
ATOM 554 C C . GLN A 1 73 ? -17.660 11.220 -2.278 1.00 89.62 73 GLN A C 1
ATOM 556 O O . GLN A 1 73 ? -18.446 10.578 -2.970 1.00 89.62 73 GLN A O 1
ATOM 561 N N . ASP A 1 74 ? -17.006 10.703 -1.240 1.00 90.50 74 ASP A N 1
ATOM 562 C CA . ASP A 1 74 ? -17.014 9.298 -0.838 1.00 90.50 74 ASP A CA 1
ATOM 563 C C . ASP A 1 74 ? -18.129 8.944 0.164 1.00 90.50 74 ASP A C 1
ATOM 565 O O . ASP A 1 74 ? -18.230 7.789 0.571 1.00 90.50 74 ASP A O 1
ATOM 569 N N . GLY A 1 75 ? -18.964 9.913 0.562 1.00 93.12 75 GLY A N 1
ATOM 570 C CA . GLY A 1 75 ? -20.069 9.722 1.516 1.00 93.12 75 GLY A CA 1
ATOM 571 C C . GLY A 1 75 ? -19.651 9.706 2.995 1.00 93.12 75 GLY A C 1
ATOM 572 O O . GLY A 1 75 ? -20.371 9.173 3.837 1.00 93.12 75 GLY A O 1
ATOM 573 N N . VAL A 1 76 ? -18.484 10.266 3.326 1.00 94.38 76 VAL A N 1
ATOM 574 C CA . VAL A 1 76 ? -17.818 10.126 4.632 1.00 94.38 76 VAL A CA 1
ATOM 575 C C . VAL A 1 76 ? -17.726 11.458 5.379 1.00 94.38 76 VAL A C 1
ATOM 577 O O . VAL A 1 76 ? -17.250 12.456 4.836 1.00 94.38 76 VAL A O 1
ATOM 580 N N . GLU A 1 77 ? -18.084 11.470 6.668 1.00 95.19 77 GLU A N 1
ATOM 581 C CA . GLU A 1 77 ? -17.812 12.613 7.555 1.00 95.19 77 GLU A CA 1
ATOM 582 C C . GLU A 1 77 ? -16.438 12.466 8.238 1.00 95.19 77 GLU A C 1
ATOM 584 O O . GLU A 1 77 ? -16.164 11.466 8.909 1.00 95.19 77 GLU A O 1
ATOM 589 N N . LEU A 1 78 ? -15.565 13.473 8.090 1.00 95.50 78 LEU A N 1
ATOM 590 C CA . LEU A 1 78 ? -14.268 13.519 8.774 1.00 95.50 78 LEU A CA 1
ATOM 591 C C . LEU A 1 78 ? -14.386 14.176 10.151 1.00 95.50 78 LEU A C 1
ATOM 593 O O . LEU A 1 78 ? -14.651 15.373 10.273 1.00 95.50 78 LEU A O 1
ATOM 597 N N . LEU A 1 79 ? -14.096 13.401 11.190 1.00 96.12 79 LEU A N 1
ATOM 598 C CA . LEU A 1 79 ? -14.039 13.852 12.572 1.00 96.12 79 LEU A CA 1
ATOM 599 C C . LEU A 1 79 ? -12.619 14.324 12.901 1.00 96.12 79 LEU A C 1
ATOM 601 O O . LEU A 1 79 ? -11.734 13.519 13.195 1.00 96.12 79 LEU A O 1
ATOM 605 N N . LEU A 1 80 ? -12.419 15.642 12.849 1.00 95.50 80 LEU A N 1
ATOM 606 C CA . LEU A 1 80 ? -11.186 16.315 13.267 1.00 95.50 80 LEU A CA 1
ATOM 607 C C . LEU A 1 80 ? -11.159 16.585 14.786 1.00 95.50 80 LEU A C 1
ATOM 609 O O . LEU A 1 80 ? -12.219 16.749 15.401 1.00 95.50 80 LEU A O 1
ATOM 613 N N . PRO A 1 81 ? -9.966 16.713 15.396 1.00 95.25 81 PRO A N 1
ATOM 614 C CA . PRO A 1 81 ? -9.832 17.124 16.784 1.00 95.25 81 PRO A CA 1
ATOM 615 C C . PRO A 1 81 ? -10.182 18.606 16.963 1.00 95.25 81 PRO A C 1
ATOM 617 O O . PRO A 1 81 ? -9.733 19.474 16.211 1.00 95.25 81 PRO A O 1
ATOM 620 N N . LYS A 1 82 ? -10.910 18.920 18.035 1.00 94.44 82 LYS A N 1
ATOM 621 C CA . LYS A 1 82 ? -11.036 20.280 18.556 1.00 94.44 82 LYS A CA 1
ATOM 622 C C . LYS A 1 82 ? -9.686 20.710 19.140 1.00 94.44 82 LYS A C 1
ATOM 624 O O . LYS A 1 82 ? -9.227 20.158 20.143 1.00 94.44 82 LYS A O 1
ATOM 629 N N . LEU A 1 83 ? -9.084 21.735 18.543 1.00 92.00 83 LEU A N 1
ATOM 630 C CA . LEU A 1 83 ? -8.014 22.502 19.177 1.00 92.00 83 LEU A CA 1
ATOM 631 C C . LEU A 1 83 ? -8.623 23.470 20.197 1.00 92.00 83 LEU A C 1
ATOM 633 O O . LEU A 1 83 ? -9.662 24.081 19.942 1.00 92.00 83 LEU A O 1
ATOM 637 N N . ASP A 1 84 ? -7.975 23.598 21.350 1.00 87.12 84 ASP A N 1
ATOM 638 C CA . ASP A 1 84 ? -8.377 24.521 22.407 1.00 87.12 84 ASP A CA 1
ATOM 639 C C . ASP A 1 84 ? -7.275 25.579 22.574 1.00 87.12 84 ASP A C 1
ATOM 641 O O . ASP A 1 84 ? -6.120 25.177 22.725 1.00 87.12 84 ASP A O 1
ATOM 645 N N . PRO A 1 85 ? -7.568 26.894 22.502 1.00 87.06 85 PRO A N 1
ATOM 646 C CA . PRO A 1 85 ? -6.543 27.937 22.602 1.00 87.06 85 PRO A CA 1
ATOM 647 C C . PRO A 1 85 ? -5.728 27.903 23.900 1.00 87.06 85 PRO A C 1
ATOM 649 O O . PRO A 1 85 ? -4.579 28.342 23.891 1.00 87.06 85 PRO A O 1
ATOM 652 N N . ASP A 1 86 ? -6.305 27.372 24.983 1.00 90.31 86 ASP A N 1
ATOM 653 C CA . ASP A 1 86 ? -5.669 27.301 26.302 1.00 90.31 86 ASP A CA 1
ATOM 654 C C . ASP A 1 86 ? -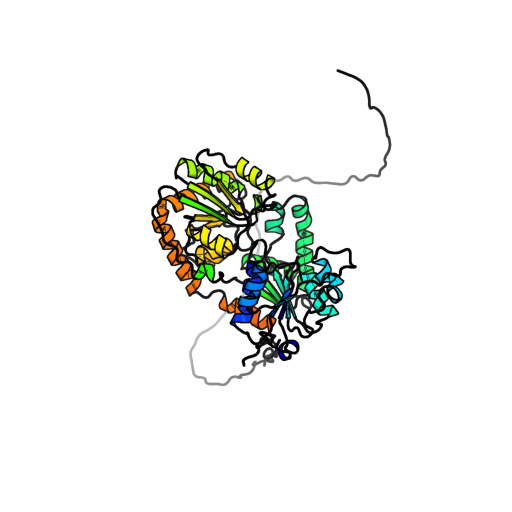4.930 25.963 26.557 1.00 90.31 86 ASP A C 1
ATOM 656 O O . ASP A 1 86 ? -4.231 25.830 27.564 1.00 90.31 86 ASP A O 1
ATOM 660 N N . ASP A 1 87 ? -5.032 24.966 25.661 1.00 88.25 87 ASP A N 1
ATOM 661 C CA . ASP A 1 87 ? -4.271 23.706 25.754 1.00 88.25 87 ASP A CA 1
ATOM 662 C C . ASP A 1 87 ? -2.969 23.804 24.930 1.00 88.25 87 ASP A C 1
ATOM 664 O O . ASP A 1 87 ? -3.025 23.836 23.698 1.00 88.25 87 ASP A O 1
ATOM 668 N N . PRO A 1 88 ? -1.773 23.788 25.557 1.00 89.44 88 PRO A N 1
ATOM 669 C CA . PRO A 1 88 ? -0.500 23.876 24.837 1.00 89.44 88 PRO A CA 1
ATOM 670 C C . PRO A 1 88 ? -0.220 22.656 23.941 1.00 89.44 88 PRO A C 1
ATOM 672 O O . PRO A 1 88 ? 0.714 22.685 23.137 1.00 89.44 88 PRO A O 1
ATOM 675 N N . ARG A 1 89 ? -1.009 21.578 24.052 1.00 89.88 89 ARG A N 1
ATOM 676 C CA . ARG A 1 89 ? -0.978 20.435 23.133 1.00 89.88 89 ARG A CA 1
ATOM 677 C C . ARG A 1 89 ? -1.762 20.803 21.871 1.00 89.88 89 ARG A C 1
ATOM 679 O O . ARG A 1 89 ? -2.978 20.605 21.800 1.00 89.88 89 ARG A O 1
ATOM 686 N N . THR A 1 90 ? -1.044 21.331 20.882 1.00 88.19 90 THR A N 1
ATOM 687 C CA . THR A 1 90 ? -1.601 21.844 19.618 1.00 88.19 90 THR A CA 1
ATOM 688 C C . THR A 1 90 ? -1.394 20.929 18.407 1.00 88.19 90 THR A C 1
ATOM 690 O O . THR A 1 90 ? -2.153 21.052 17.451 1.00 88.19 90 THR A O 1
ATOM 693 N N . ASP A 1 91 ? -0.434 19.997 18.448 1.00 90.75 91 ASP A N 1
ATOM 694 C CA . ASP A 1 91 ? -0.225 18.982 17.403 1.00 90.75 91 ASP A CA 1
ATOM 695 C C . ASP A 1 91 ? -0.979 17.678 17.753 1.00 90.75 91 ASP A C 1
ATOM 697 O O . ASP A 1 91 ? -0.676 17.074 18.791 1.00 90.75 91 ASP A O 1
ATOM 701 N N . PRO A 1 92 ? -1.988 17.247 16.967 1.00 92.62 92 PRO A N 1
ATOM 702 C CA . PRO A 1 92 ? -2.798 16.078 17.304 1.00 92.62 92 PRO A CA 1
ATOM 703 C C . PRO A 1 92 ? -2.078 14.746 17.078 1.00 92.62 92 PRO A C 1
ATOM 705 O O . PRO A 1 92 ? -1.523 14.500 16.010 1.00 92.62 92 PRO A O 1
ATOM 708 N N . THR A 1 93 ? -2.172 13.836 18.051 1.00 93.62 93 THR A N 1
ATOM 709 C CA . THR A 1 93 ? -1.550 12.501 17.993 1.00 93.62 93 THR A CA 1
ATOM 710 C C . THR A 1 93 ? -2.564 11.376 18.224 1.00 93.62 93 THR A C 1
ATOM 712 O O . THR A 1 93 ? -3.677 11.605 18.703 1.00 93.62 93 THR A O 1
ATOM 715 N N . LEU A 1 94 ? -2.176 10.126 17.939 1.00 92.81 94 LEU A N 1
ATOM 716 C CA . LEU A 1 94 ? -2.982 8.935 18.255 1.00 92.81 94 LEU A CA 1
ATOM 717 C C . LEU A 1 94 ? -3.270 8.781 19.763 1.00 92.81 94 LEU A C 1
ATOM 719 O O . LEU A 1 94 ? -4.287 8.197 20.144 1.00 92.81 94 LEU A O 1
ATOM 723 N N . ASP A 1 95 ? -2.443 9.368 20.631 1.00 95.56 95 ASP A N 1
ATOM 724 C CA . ASP A 1 95 ? -2.717 9.430 22.070 1.00 95.56 95 ASP A CA 1
ATOM 725 C C . ASP A 1 95 ? -3.948 10.298 22.380 1.00 95.56 95 ASP A C 1
ATOM 727 O O . ASP A 1 95 ? -4.674 10.002 23.326 1.00 95.56 95 ASP A O 1
ATOM 731 N N . TRP A 1 96 ? -4.278 11.300 21.553 1.00 95.69 96 TRP A N 1
ATOM 732 C CA . TRP A 1 96 ? -5.514 12.076 21.727 1.00 95.69 96 TRP A CA 1
ATOM 733 C C . TRP A 1 96 ? -6.760 11.244 21.405 1.00 95.69 96 TRP A C 1
ATOM 735 O O . TRP A 1 96 ? -7.794 11.433 22.037 1.00 95.69 96 TRP A O 1
ATOM 745 N N . LEU A 1 97 ? -6.671 10.317 20.444 1.00 95.25 97 LEU A N 1
ATOM 746 C CA . LEU A 1 97 ? -7.733 9.341 20.160 1.00 95.25 97 LEU A CA 1
ATOM 747 C C . LEU A 1 97 ? -7.800 8.242 21.236 1.00 95.25 97 LEU A C 1
ATOM 749 O O . LEU A 1 97 ? -8.875 7.730 21.541 1.00 95.25 97 LEU A O 1
ATOM 753 N N . THR A 1 98 ? -6.672 7.908 21.864 1.00 96.44 98 THR A N 1
ATOM 754 C CA . THR A 1 98 ? -6.600 6.851 22.886 1.00 96.44 98 THR A CA 1
ATOM 755 C C . THR A 1 98 ? -7.029 7.338 24.277 1.00 96.44 98 THR A C 1
ATOM 757 O O . THR A 1 98 ? -7.753 6.633 24.981 1.00 96.44 98 THR A O 1
ATOM 760 N N . PHE A 1 99 ? -6.627 8.546 24.684 1.00 96.31 99 PHE A N 1
ATOM 761 C CA . PHE A 1 99 ? -6.754 9.031 26.066 1.00 96.31 99 PHE A CA 1
ATOM 762 C C . PHE A 1 99 ? -7.587 10.315 26.213 1.00 96.31 99 PHE A C 1
ATOM 764 O O . PHE A 1 99 ? -8.365 10.414 27.158 1.00 96.31 99 PHE A O 1
ATOM 771 N N . ASP A 1 100 ? -7.484 11.275 25.286 1.00 95.19 100 ASP A N 1
ATOM 772 C CA . ASP A 1 100 ? -8.201 12.564 25.365 1.00 95.19 100 ASP A CA 1
ATOM 773 C C . ASP A 1 100 ? -9.512 12.614 24.545 1.00 95.19 100 ASP A C 1
ATOM 775 O O . ASP A 1 100 ? -10.123 13.678 24.426 1.00 95.19 100 ASP A O 1
ATOM 779 N N . HIS A 1 101 ? -9.974 11.507 23.953 1.00 95.69 101 HIS A N 1
ATOM 780 C CA . HIS A 1 101 ? -10.978 11.541 22.874 1.00 95.69 101 HIS A CA 1
ATOM 781 C C . HIS A 1 101 ? -12.345 12.122 23.282 1.00 95.69 101 HIS A C 1
ATOM 783 O O . HIS A 1 101 ? -13.083 12.627 22.438 1.00 95.69 101 HIS A O 1
ATOM 789 N N . ASN A 1 102 ? -12.679 12.115 24.574 1.00 94.31 102 ASN A N 1
ATOM 790 C CA . ASN A 1 102 ? -13.866 12.788 25.111 1.00 94.31 102 ASN A CA 1
ATOM 791 C C . ASN A 1 102 ? -13.772 14.325 25.048 1.00 94.31 102 ASN A C 1
ATOM 793 O O . ASN A 1 102 ? -14.777 14.985 24.799 1.00 94.31 102 ASN A O 1
ATOM 797 N N . LEU A 1 103 ? -12.571 14.887 25.218 1.00 93.62 103 LEU A N 1
ATOM 798 C CA . LEU A 1 103 ? -12.297 16.326 25.148 1.00 93.62 103 LEU A CA 1
ATOM 799 C C . LEU A 1 103 ? -11.937 16.771 23.724 1.00 93.62 103 LEU A C 1
ATOM 801 O O . LEU A 1 103 ? -12.458 17.773 23.236 1.00 93.62 103 LEU A O 1
ATOM 805 N N . LYS A 1 104 ? -11.042 16.030 23.060 1.00 95.38 104 LYS A N 1
ATOM 806 C CA . LYS A 1 104 ? -10.499 16.386 21.742 1.00 95.38 104 LYS A CA 1
ATOM 807 C C . LYS A 1 104 ? -11.431 16.008 20.593 1.00 95.38 104 LYS A C 1
ATOM 809 O O . LYS A 1 104 ? -11.460 16.731 19.610 1.00 95.38 104 LYS A O 1
ATOM 814 N N . TYR A 1 105 ? -12.237 14.952 20.710 1.00 96.00 105 TYR A N 1
ATOM 815 C CA . TYR A 1 105 ? -13.195 14.541 19.673 1.00 96.00 105 TYR A CA 1
ATOM 816 C C . TYR A 1 105 ? -14.636 14.538 20.226 1.00 96.00 105 TYR A C 1
ATOM 818 O O . TYR A 1 105 ? -15.290 13.491 20.305 1.00 96.00 105 TYR A O 1
ATOM 826 N N . PRO A 1 106 ? -15.179 15.706 20.631 1.00 93.12 106 PRO A N 1
ATOM 827 C CA . PRO A 1 106 ? -16.498 15.781 21.261 1.00 93.12 106 PRO A CA 1
ATOM 828 C C . PRO A 1 106 ? -17.609 15.262 20.335 1.00 93.12 106 PRO A C 1
ATOM 830 O O . PRO A 1 106 ? -18.545 14.618 20.803 1.00 93.12 106 PRO A O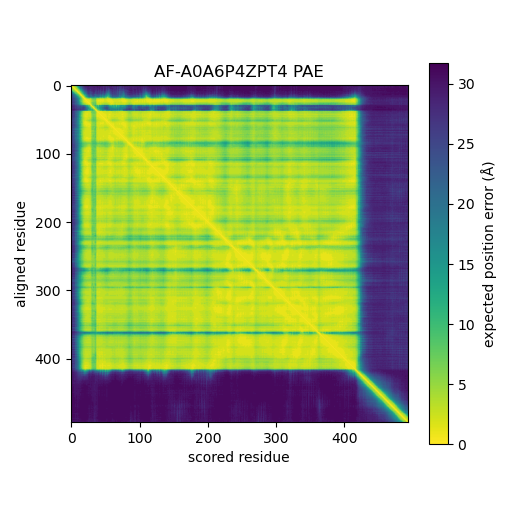 1
ATOM 833 N N . HIS A 1 107 ? -17.464 15.461 19.021 1.00 90.81 107 HIS A N 1
ATOM 834 C CA . HIS A 1 107 ? -18.458 15.117 18.000 1.00 90.81 107 HIS A CA 1
ATOM 835 C C . HIS A 1 107 ? -18.450 13.649 17.531 1.00 90.81 107 HIS A C 1
ATOM 837 O O . HIS A 1 107 ? -19.251 13.307 16.668 1.00 90.81 107 HIS A O 1
ATOM 843 N N . LEU A 1 108 ? -17.614 12.773 18.111 1.00 92.62 108 LEU A N 1
ATOM 844 C CA . LEU A 1 108 ? -17.704 11.320 17.890 1.00 92.62 108 LEU A CA 1
ATOM 845 C C . LEU A 1 108 ? -19.147 10.813 18.134 1.00 92.62 108 LEU A C 1
ATOM 847 O O . LEU A 1 108 ? -19.712 11.117 19.196 1.00 92.62 108 LEU A O 1
ATOM 851 N N . PRO A 1 109 ? -19.743 10.040 17.203 1.00 90.75 109 PRO A N 1
ATOM 852 C CA . PRO A 1 109 ? -21.115 9.549 17.324 1.00 90.75 109 PRO A CA 1
ATOM 853 C C . PRO A 1 109 ? -21.318 8.709 18.592 1.00 90.75 109 PRO A C 1
ATOM 855 O O . PRO A 1 109 ? -20.426 7.986 19.029 1.00 90.75 109 PRO A O 1
ATOM 858 N N . GLN A 1 110 ? -22.513 8.799 19.185 1.00 85.25 110 GLN A N 1
ATOM 859 C CA . GLN A 1 110 ? -22.889 8.025 20.381 1.00 85.25 110 GLN A CA 1
ATOM 860 C C . GLN A 1 110 ? -23.486 6.648 20.042 1.00 85.25 110 GLN A C 1
ATOM 862 O O . GLN A 1 110 ? -23.507 5.755 20.884 1.00 85.25 110 GLN A O 1
ATOM 867 N N . LYS A 1 111 ? -23.980 6.471 18.811 1.00 91.00 111 LYS A N 1
ATOM 868 C CA . LYS A 1 111 ? -24.593 5.235 18.313 1.00 91.00 111 LYS A CA 1
ATOM 869 C C . LYS A 1 111 ? -23.721 4.637 17.215 1.00 91.00 111 LYS A C 1
ATOM 871 O O . LYS A 1 111 ? -23.865 4.984 16.047 1.00 91.00 111 LYS A O 1
ATOM 876 N N . VAL A 1 112 ? -22.821 3.738 17.595 1.00 94.81 112 VAL A N 1
ATOM 877 C CA . VAL A 1 112 ? -21.915 3.042 16.670 1.00 94.81 112 VAL A CA 1
ATOM 878 C C . VAL A 1 112 ? -22.192 1.539 16.713 1.00 94.81 112 VAL A C 1
ATOM 880 O O . VAL A 1 112 ? -22.244 0.962 17.798 1.00 94.81 112 VAL A O 1
ATOM 883 N N . THR A 1 113 ? -22.380 0.901 15.553 1.00 94.50 113 THR A N 1
ATOM 884 C CA . THR A 1 113 ? -22.540 -0.563 15.432 1.00 94.50 113 THR A CA 1
ATOM 885 C C . THR A 1 113 ? -21.203 -1.285 15.461 1.00 94.50 113 THR A C 1
ATOM 887 O O . THR A 1 113 ? -21.096 -2.364 16.042 1.00 94.50 113 THR A O 1
ATOM 890 N N . SER A 1 114 ? -20.197 -0.690 14.821 1.00 97.25 114 SER A N 1
ATOM 891 C CA . SER A 1 114 ? -18.855 -1.239 14.670 1.00 97.25 114 SER A CA 1
ATOM 892 C C . SER A 1 114 ? -17.823 -0.122 14.603 1.00 97.25 114 SER A C 1
ATOM 894 O O . SER A 1 114 ? -18.002 0.865 13.883 1.00 97.25 114 SER A O 1
ATOM 896 N N . ILE A 1 115 ? -16.733 -0.311 15.336 1.00 98.19 115 ILE A N 1
ATOM 897 C CA . ILE A 1 115 ? -15.525 0.500 15.269 1.00 98.19 115 ILE A CA 1
ATOM 898 C C . ILE A 1 115 ? -14.495 -0.300 14.471 1.00 98.19 115 ILE A C 1
ATOM 900 O O . ILE A 1 115 ? -14.110 -1.395 14.878 1.00 98.19 115 ILE A O 1
ATOM 904 N N . VAL A 1 116 ? -14.082 0.241 13.329 1.00 98.19 116 VAL A N 1
ATOM 905 C CA . VAL A 1 116 ? -13.050 -0.321 12.455 1.00 98.19 116 VAL A CA 1
ATOM 906 C C . VAL A 1 116 ? -11.726 0.373 12.766 1.00 98.19 116 VAL A C 1
ATOM 908 O O . VAL A 1 116 ? -11.677 1.600 12.801 1.00 98.19 116 VAL A O 1
ATOM 911 N N . GLY A 1 117 ? -10.658 -0.384 12.985 1.00 97.00 117 GLY A N 1
ATOM 912 C CA . GLY A 1 117 ? -9.317 0.143 13.246 1.00 97.00 117 GLY A CA 1
ATOM 913 C C . GLY A 1 117 ? -8.226 -0.798 12.745 1.00 97.00 117 GLY A C 1
ATOM 914 O O . GLY A 1 117 ? -8.501 -1.748 12.018 1.00 97.00 117 GLY A O 1
ATOM 915 N N . HIS A 1 118 ? -6.985 -0.548 13.154 1.00 95.94 118 HIS A N 1
ATOM 916 C CA . HIS A 1 118 ? -5.794 -1.266 12.689 1.00 95.94 118 HIS A CA 1
ATOM 917 C C . HIS A 1 118 ? -4.963 -1.785 13.863 1.00 95.94 118 HIS A C 1
ATOM 919 O O . HIS A 1 118 ? -4.699 -1.029 14.802 1.00 95.94 118 HIS A O 1
ATOM 925 N N . THR A 1 119 ? -4.520 -3.044 13.809 1.00 95.31 119 THR A N 1
ATOM 926 C CA . THR A 1 119 ? -3.566 -3.616 14.784 1.00 95.31 119 THR A CA 1
ATOM 927 C C . THR A 1 119 ? -2.244 -2.838 14.775 1.00 95.31 119 THR A C 1
ATOM 929 O O . THR A 1 119 ? -1.864 -2.329 13.722 1.00 95.31 119 THR A O 1
ATOM 932 N N . ASP A 1 120 ? -1.544 -2.735 15.911 1.00 91.75 120 ASP A N 1
ATOM 933 C CA . ASP A 1 120 ? -0.332 -1.906 16.146 1.00 91.75 120 ASP A CA 1
ATOM 93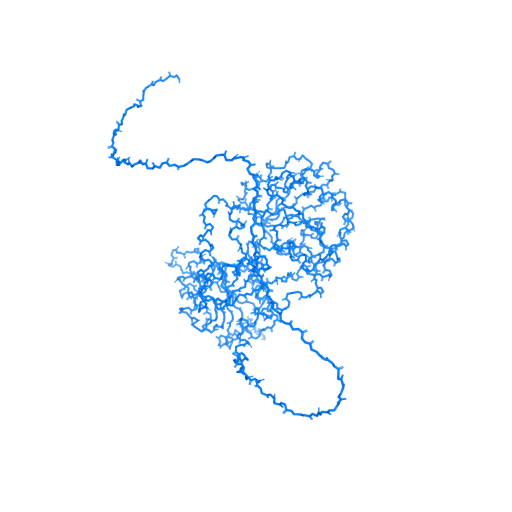4 C C . ASP A 1 120 ? -0.551 -0.374 16.042 1.00 91.75 120 ASP A C 1
ATOM 936 O O . ASP A 1 120 ? 0.145 0.393 16.708 1.00 91.75 120 ASP A O 1
ATOM 940 N N . VAL A 1 121 ? -1.551 0.102 15.283 1.00 91.50 121 VAL A N 1
ATOM 941 C CA . VAL A 1 121 ? -1.743 1.537 14.984 1.00 91.50 121 VAL A CA 1
ATOM 942 C C . VAL A 1 121 ? -2.909 2.177 15.752 1.00 91.50 121 VAL A C 1
ATOM 944 O O . VAL A 1 121 ? -2.690 3.119 16.515 1.00 91.50 121 VAL A O 1
ATOM 947 N N . THR A 1 122 ? -4.152 1.715 15.566 1.00 95.75 122 THR A N 1
ATOM 948 C CA . THR A 1 122 ? -5.365 2.382 16.106 1.00 95.75 122 THR A CA 1
ATOM 949 C C . THR A 1 122 ? -6.285 1.482 16.933 1.00 95.75 122 THR A C 1
ATOM 951 O O . THR A 1 122 ? -7.271 1.953 17.509 1.00 95.75 122 THR A O 1
ATOM 954 N N . SER A 1 123 ? -5.936 0.207 17.073 1.00 96.75 123 SER A N 1
ATOM 955 C CA . SER A 1 123 ? -6.516 -0.781 17.989 1.00 96.75 123 SER A CA 1
ATOM 956 C C . SER A 1 123 ? -6.788 -0.231 19.394 1.00 96.75 123 SER A C 1
ATOM 958 O O . SER A 1 123 ? -7.939 -0.178 19.833 1.00 96.75 123 SER A O 1
ATOM 960 N N . ARG A 1 124 ? -5.754 0.276 20.075 1.00 96.75 124 ARG A N 1
ATOM 961 C CA . ARG A 1 124 ? -5.837 0.809 21.447 1.00 96.75 124 ARG A CA 1
ATOM 962 C C . ARG A 1 124 ? -6.835 1.966 21.572 1.00 96.75 124 ARG A C 1
ATOM 964 O O . ARG A 1 124 ? -7.561 2.035 22.562 1.00 96.75 124 ARG A O 1
ATOM 971 N N . ALA A 1 125 ? -6.919 2.834 20.560 1.00 97.56 125 ALA A N 1
ATOM 972 C CA . ALA A 1 125 ? -7.923 3.897 20.492 1.00 97.56 125 ALA A CA 1
ATOM 973 C C . ALA A 1 125 ? -9.335 3.341 20.242 1.00 97.56 125 ALA A C 1
ATOM 975 O O . ALA A 1 125 ? -10.289 3.764 20.890 1.00 97.56 125 ALA A O 1
ATOM 976 N N . SER A 1 126 ? -9.465 2.346 19.364 1.00 97.88 126 SER A N 1
ATOM 977 C CA . SER A 1 126 ? -10.737 1.691 19.034 1.00 97.88 126 SER A CA 1
ATOM 978 C C . SER A 1 126 ? -11.362 1.006 20.257 1.00 97.88 126 SER A C 1
ATOM 980 O O . SER A 1 126 ? -12.521 1.262 20.594 1.00 97.88 126 SER A O 1
ATOM 982 N N . VAL A 1 127 ? -10.569 0.216 20.990 1.00 97.62 127 VAL A N 1
ATOM 983 C CA . VAL A 1 127 ? -10.966 -0.444 22.248 1.00 97.62 127 VAL A CA 1
ATOM 984 C C . VAL A 1 127 ? -11.336 0.586 23.321 1.00 97.62 127 VAL A C 1
ATOM 986 O O . VAL A 1 127 ? -12.336 0.428 24.026 1.00 97.62 127 VAL A O 1
ATOM 989 N N . LYS A 1 128 ? -10.583 1.689 23.414 1.00 97.69 128 LYS A N 1
ATOM 990 C CA . LYS A 1 128 ? -10.884 2.813 24.311 1.00 97.69 128 LYS A CA 1
ATOM 991 C C . LYS A 1 128 ? -12.219 3.488 23.995 1.00 97.69 128 LYS A C 1
ATOM 993 O O . LYS A 1 128 ? -13.025 3.667 24.906 1.00 97.69 128 LYS A O 1
ATOM 998 N N . ILE A 1 129 ? -12.488 3.802 22.729 1.00 97.44 129 ILE A N 1
ATOM 999 C CA . ILE A 1 129 ? -13.738 4.442 22.293 1.00 97.44 129 ILE A CA 1
ATOM 1000 C C . ILE A 1 129 ? -14.939 3.493 22.483 1.00 97.44 129 ILE A C 1
ATOM 1002 O O . ILE A 1 129 ? -15.989 3.945 22.948 1.00 97.44 129 ILE A O 1
ATOM 1006 N N . LYS A 1 130 ? -14.792 2.177 22.241 1.00 96.56 130 LYS A N 1
ATOM 1007 C CA . LYS A 1 130 ? -15.801 1.161 22.624 1.00 96.56 130 LYS A CA 1
ATOM 1008 C C . LYS A 1 130 ? -16.086 1.225 24.122 1.00 96.56 130 LYS A C 1
ATOM 1010 O O . LYS A 1 130 ? -17.224 1.447 24.520 1.00 96.56 130 LYS A O 1
ATOM 1015 N N . LYS A 1 131 ? -15.053 1.100 24.957 1.00 96.56 131 LYS A N 1
ATOM 1016 C CA . LYS A 1 131 ? -15.191 1.045 26.420 1.00 96.56 131 LYS A CA 1
ATOM 1017 C C . LYS A 1 131 ? -15.794 2.310 27.039 1.00 96.56 131 LYS A C 1
ATOM 1019 O O . LYS A 1 131 ? -16.541 2.201 28.007 1.00 96.56 131 LYS A O 1
ATOM 1024 N N . GLU A 1 132 ? -15.445 3.489 26.526 1.00 96.44 132 GLU A N 1
ATOM 1025 C CA . GLU A 1 132 ? -15.748 4.773 27.179 1.00 96.44 132 GLU A CA 1
ATOM 1026 C C . GLU A 1 132 ? -16.898 5.553 26.520 1.00 96.44 132 GLU A C 1
ATOM 1028 O O . GLU A 1 132 ? -17.464 6.435 27.164 1.00 96.44 132 GLU A O 1
ATOM 1033 N N . ARG A 1 133 ? -17.289 5.224 25.276 1.00 94.88 133 ARG A N 1
ATOM 1034 C CA . ARG A 1 133 ? -18.397 5.893 24.557 1.00 94.88 133 ARG A CA 1
ATOM 1035 C C . ARG A 1 133 ? -19.376 4.948 23.859 1.00 94.88 133 ARG A C 1
ATOM 1037 O O . ARG A 1 133 ? -20.563 5.251 23.831 1.00 94.88 133 ARG A O 1
ATOM 1044 N N . CYS A 1 134 ? -18.906 3.837 23.290 1.00 94.50 134 CYS A N 1
ATOM 1045 C CA . CYS A 1 134 ? -19.697 2.971 22.402 1.00 94.50 134 CYS A CA 1
ATOM 1046 C C . CYS A 1 134 ? -19.716 1.495 22.867 1.00 94.50 134 CYS A C 1
ATOM 1048 O O . CYS A 1 134 ? -19.276 0.620 22.119 1.00 94.50 134 CYS A O 1
ATOM 1050 N N . PRO A 1 135 ? -20.222 1.174 24.077 1.00 93.94 135 PRO A N 1
ATOM 1051 C CA . PRO A 1 135 ? -20.028 -0.138 24.715 1.00 93.94 135 PRO A CA 1
ATOM 1052 C C . PRO A 1 135 ? -20.710 -1.320 24.005 1.00 93.94 135 PRO A C 1
ATOM 1054 O O . PRO A 1 135 ? -20.432 -2.469 24.335 1.00 93.94 135 PRO A O 1
ATOM 1057 N N . HIS A 1 136 ? -21.590 -1.051 23.037 1.00 92.38 136 HIS A N 1
ATOM 1058 C CA . HIS A 1 136 ? -22.286 -2.061 22.233 1.00 92.38 136 HIS A CA 1
ATOM 1059 C C . HIS A 1 136 ? -21.702 -2.246 20.821 1.00 92.38 136 HIS A C 1
ATOM 1061 O O . HIS A 1 136 ? -22.225 -3.058 20.062 1.00 92.38 136 HIS A O 1
ATOM 1067 N N . ALA A 1 137 ? -20.648 -1.510 20.454 1.00 95.69 137 ALA A N 1
ATOM 1068 C CA . ALA A 1 137 ? -20.027 -1.634 19.139 1.00 95.69 137 ALA A CA 1
ATOM 1069 C C . ALA A 1 137 ? -19.155 -2.898 19.034 1.00 95.69 137 ALA A C 1
ATOM 1071 O O . ALA A 1 137 ? -18.417 -3.227 19.967 1.00 95.69 137 ALA A O 1
ATOM 1072 N N . ASN A 1 138 ? -19.163 -3.559 17.874 1.00 96.31 138 ASN A N 1
ATOM 1073 C CA . ASN A 1 138 ? -18.111 -4.517 17.523 1.00 96.31 138 ASN A CA 1
ATOM 1074 C C . ASN A 1 138 ? -16.763 -3.774 17.393 1.00 96.31 138 ASN A C 1
ATOM 1076 O O . ASN A 1 138 ? -16.736 -2.635 16.923 1.00 96.31 138 ASN A O 1
ATOM 1080 N N . ILE A 1 139 ? -15.645 -4.416 17.728 1.00 98.06 139 ILE A N 1
ATOM 1081 C CA . ILE A 1 139 ? -14.313 -4.042 17.237 1.00 98.06 139 ILE A CA 1
ATOM 1082 C C . ILE A 1 139 ? -14.008 -4.885 16.002 1.00 98.06 139 ILE A C 1
ATOM 1084 O O . ILE A 1 139 ? -14.087 -6.114 16.045 1.00 98.06 139 ILE A O 1
ATOM 1088 N N . ILE A 1 140 ? -13.613 -4.221 14.924 1.00 98.50 140 ILE A N 1
ATOM 1089 C CA . ILE A 1 140 ? -13.102 -4.842 13.705 1.00 98.50 140 ILE A CA 1
ATOM 1090 C C . ILE A 1 140 ? -11.691 -4.299 13.496 1.00 98.50 140 ILE A C 1
ATOM 1092 O O . ILE A 1 140 ? -11.534 -3.090 13.341 1.00 98.50 140 ILE A O 1
ATOM 1096 N N . LEU A 1 141 ? -10.669 -5.154 13.502 1.00 98.31 141 LEU A N 1
ATOM 1097 C CA . LEU A 1 141 ? -9.292 -4.724 13.235 1.00 98.31 141 LEU A CA 1
ATOM 1098 C C . LEU A 1 141 ? -8.798 -5.228 11.881 1.00 98.31 141 LEU A C 1
ATOM 1100 O O . LEU A 1 141 ? -9.088 -6.356 11.492 1.00 98.31 141 LEU A O 1
ATOM 1104 N N . PHE A 1 142 ? -8.022 -4.400 11.190 1.00 97.44 142 PHE A N 1
ATOM 1105 C CA . PHE A 1 142 ? -7.254 -4.776 10.010 1.00 97.44 142 PHE A CA 1
ATOM 1106 C C . PHE A 1 142 ? -5.777 -4.982 10.356 1.00 97.44 142 PHE A C 1
ATOM 1108 O O . PHE A 1 142 ? -5.225 -4.311 11.233 1.00 97.44 142 PHE A O 1
ATOM 1115 N N . THR A 1 143 ? -5.141 -5.910 9.641 1.00 95.44 143 THR A N 1
ATOM 1116 C CA . THR A 1 143 ? -3.710 -6.214 9.748 1.00 95.44 143 THR A CA 1
ATOM 1117 C C . THR A 1 143 ? -3.084 -6.244 8.352 1.00 95.44 143 THR A C 1
ATOM 1119 O O . THR A 1 143 ? -3.434 -7.078 7.513 1.00 95.44 143 THR A O 1
ATOM 1122 N N . GLU A 1 144 ? -2.159 -5.309 8.110 1.00 92.25 144 GLU A N 1
ATOM 1123 C CA . GLU A 1 144 ? -1.531 -5.036 6.802 1.00 92.25 144 GLU A CA 1
ATOM 1124 C C . GLU A 1 144 ? -0.007 -5.281 6.766 1.00 92.25 144 GLU A C 1
ATOM 1126 O O . GLU A 1 144 ? 0.629 -5.085 5.731 1.00 92.25 144 GLU A O 1
ATOM 1131 N N . ASP A 1 145 ? 0.603 -5.692 7.881 1.00 92.12 145 ASP A N 1
ATOM 1132 C CA . ASP A 1 145 ? 2.050 -5.902 8.013 1.00 92.12 145 ASP A CA 1
ATOM 1133 C C . ASP A 1 145 ? 2.339 -7.255 8.675 1.00 92.12 145 ASP A C 1
ATOM 1135 O O . ASP A 1 145 ? 1.563 -7.712 9.511 1.00 92.12 145 ASP A O 1
ATOM 1139 N N . ILE A 1 146 ? 3.473 -7.864 8.325 1.00 96.25 146 ILE A N 1
ATOM 1140 C CA . ILE A 1 146 ? 4.024 -9.044 9.003 1.00 96.25 146 ILE A CA 1
ATOM 1141 C C . ILE A 1 146 ? 5.352 -8.592 9.627 1.00 96.25 146 ILE A C 1
ATOM 1143 O O . ILE A 1 146 ? 6.333 -8.428 8.891 1.00 96.25 146 ILE A O 1
ATOM 1147 N N . PRO A 1 147 ? 5.401 -8.314 10.944 1.00 95.81 147 PRO A N 1
ATOM 1148 C CA . PRO A 1 147 ? 6.607 -7.829 11.613 1.00 95.81 147 PRO A CA 1
ATOM 1149 C C . PRO A 1 147 ? 7.856 -8.679 11.357 1.00 95.81 147 PRO A C 1
ATOM 1151 O O . PRO A 1 147 ? 8.905 -8.110 11.035 1.00 95.81 147 PRO A O 1
ATOM 1154 N N . GLU A 1 148 ? 7.737 -10.009 11.440 1.00 94.88 148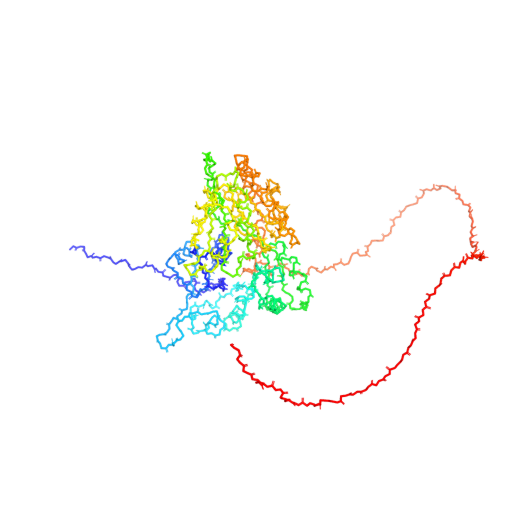 GLU A N 1
ATOM 1155 C CA . GLU A 1 148 ? 8.821 -10.962 11.140 1.00 94.88 148 GLU A CA 1
ATOM 1156 C C . GLU A 1 148 ? 9.386 -10.829 9.715 1.00 94.88 148 GLU A C 1
ATOM 1158 O O . GLU A 1 148 ? 10.584 -11.014 9.508 1.00 94.88 148 GLU A O 1
ATOM 1163 N N . ASP A 1 149 ? 8.561 -10.453 8.738 1.00 94.62 149 ASP A N 1
ATOM 1164 C CA . ASP A 1 149 ? 8.954 -10.359 7.327 1.00 94.62 149 ASP A CA 1
ATOM 1165 C C . ASP A 1 149 ? 9.568 -8.981 7.001 1.00 94.62 149 ASP A C 1
ATOM 1167 O O . ASP A 1 149 ? 10.454 -8.862 6.149 1.00 94.62 149 ASP A O 1
ATOM 1171 N N . THR A 1 150 ? 9.117 -7.908 7.672 1.00 94.38 150 THR A N 1
ATOM 1172 C CA . THR A 1 150 ? 9.407 -6.530 7.237 1.00 94.38 150 THR A CA 1
ATOM 1173 C C . THR A 1 150 ? 10.286 -5.696 8.173 1.00 94.38 150 THR A C 1
ATOM 1175 O O . THR A 1 150 ? 11.035 -4.851 7.672 1.00 94.38 150 THR A O 1
ATOM 1178 N N . GLU A 1 151 ? 10.241 -5.863 9.502 1.00 94.69 151 GLU A N 1
ATOM 1179 C CA . GLU A 1 151 ? 10.950 -4.961 10.437 1.00 94.69 151 GLU A CA 1
ATOM 1180 C C . GLU A 1 151 ? 12.482 -5.116 10.371 1.00 94.69 151 GLU A C 1
ATOM 1182 O O . GLU A 1 151 ? 13.197 -4.133 10.575 1.00 94.69 151 GLU A O 1
ATOM 1187 N N . TYR A 1 152 ? 13.002 -6.289 9.978 1.00 92.62 152 TYR A N 1
ATOM 1188 C CA . TYR A 1 152 ? 14.439 -6.507 9.719 1.00 92.62 152 TYR A CA 1
ATOM 1189 C C . TYR A 1 152 ? 15.039 -5.504 8.723 1.00 92.62 152 TYR A C 1
ATOM 1191 O O . TYR A 1 152 ? 16.220 -5.164 8.805 1.00 92.62 152 TYR A O 1
ATOM 1199 N N . TYR A 1 153 ? 14.230 -4.998 7.791 1.00 91.75 153 TYR A N 1
ATOM 1200 C CA . TYR A 1 153 ? 14.650 -4.033 6.776 1.00 91.75 153 TYR A CA 1
ATOM 1201 C C . TYR A 1 153 ? 14.379 -2.568 7.169 1.00 91.75 153 TYR A C 1
ATOM 1203 O O . TYR A 1 153 ? 14.699 -1.670 6.388 1.00 91.75 153 TYR A O 1
ATOM 1211 N N . LYS A 1 154 ? 13.810 -2.327 8.361 1.00 90.38 154 LYS A N 1
ATOM 1212 C CA . LYS A 1 154 ? 13.492 -0.999 8.930 1.00 90.38 154 LYS A CA 1
ATOM 1213 C C . LYS A 1 154 ? 14.544 -0.516 9.954 1.00 90.38 154 LYS A C 1
ATOM 1215 O O . LYS A 1 154 ? 14.468 0.619 10.416 1.00 90.38 154 LYS A O 1
ATOM 1220 N N . GLY A 1 155 ? 15.545 -1.348 10.270 1.00 90.94 155 GLY A N 1
ATOM 1221 C CA . GLY A 1 155 ? 16.720 -1.015 11.094 1.00 90.94 155 GLY A CA 1
ATOM 1222 C C . GLY A 1 155 ? 16.819 -1.802 12.407 1.00 90.94 155 GLY A C 1
ATOM 1223 O O . GLY A 1 155 ? 15.840 -2.375 12.875 1.00 90.94 155 GLY A O 1
ATOM 1224 N N . ASP A 1 156 ? 18.007 -1.823 13.014 1.00 91.44 156 ASP A N 1
ATOM 1225 C CA . ASP A 1 156 ? 18.367 -2.731 14.119 1.00 91.44 156 ASP A CA 1
ATOM 1226 C C . ASP A 1 156 ? 17.420 -2.661 15.334 1.00 91.44 156 ASP A C 1
ATOM 1228 O O . ASP A 1 156 ? 17.059 -3.690 15.900 1.00 91.44 156 ASP A O 1
ATOM 1232 N N . GLU A 1 157 ? 16.975 -1.461 15.724 1.00 92.06 157 GLU A N 1
ATOM 1233 C CA . GLU A 1 157 ? 16.004 -1.261 16.814 1.00 92.06 157 GLU A CA 1
ATOM 1234 C C . GLU A 1 157 ? 14.648 -1.911 16.502 1.00 92.06 157 GLU A C 1
ATOM 1236 O O . GLU A 1 157 ? 14.039 -2.541 17.367 1.00 92.06 157 GLU A O 1
ATOM 1241 N N . LYS A 1 158 ? 14.200 -1.805 15.246 1.00 92.00 158 LYS A N 1
ATOM 1242 C CA . LYS A 1 158 ? 12.963 -2.419 14.761 1.00 92.00 158 LYS A CA 1
ATOM 1243 C C . LYS A 1 158 ? 13.088 -3.936 14.653 1.00 92.00 158 LYS A C 1
ATOM 1245 O O . LYS A 1 158 ? 12.212 -4.643 15.143 1.00 92.00 158 LYS A O 1
ATOM 1250 N N . ALA A 1 159 ? 14.214 -4.434 14.144 1.00 93.56 159 ALA A N 1
ATOM 1251 C CA . ALA A 1 159 ? 14.539 -5.860 14.126 1.00 93.56 159 ALA A CA 1
ATOM 1252 C C . ALA A 1 159 ? 14.545 -6.480 15.540 1.00 93.56 159 ALA A C 1
ATOM 1254 O O . ALA A 1 159 ? 13.975 -7.546 15.757 1.00 93.56 159 ALA A O 1
ATOM 1255 N N . MET A 1 160 ? 15.120 -5.788 16.531 1.00 94.25 160 MET A N 1
ATOM 1256 C CA . MET A 1 160 ? 15.077 -6.199 17.945 1.00 94.25 160 MET A CA 1
ATOM 1257 C C . MET A 1 160 ? 13.686 -6.056 18.594 1.00 94.25 160 MET A C 1
ATOM 1259 O O . MET A 1 160 ? 13.465 -6.568 19.693 1.00 94.25 160 MET A O 1
ATOM 1263 N N . GLY A 1 161 ? 12.751 -5.364 17.939 1.00 95.12 161 GLY A N 1
ATOM 1264 C CA . GLY A 1 161 ? 11.376 -5.164 18.393 1.00 95.12 161 GLY A CA 1
ATOM 1265 C C . GLY A 1 161 ? 10.367 -6.210 17.906 1.00 95.12 161 GLY A C 1
ATOM 1266 O O . GLY A 1 161 ? 9.277 -6.251 18.469 1.00 95.12 161 GLY A O 1
ATOM 1267 N N . ILE A 1 162 ? 10.713 -7.051 16.918 1.00 95.81 162 ILE A N 1
ATOM 1268 C CA . ILE A 1 162 ? 9.779 -7.937 16.187 1.00 95.81 162 ILE A CA 1
ATOM 1269 C C . ILE A 1 162 ? 8.831 -8.707 17.109 1.00 95.81 162 ILE A C 1
ATOM 1271 O O . ILE A 1 162 ? 7.627 -8.493 17.031 1.00 95.81 162 ILE A O 1
ATOM 1275 N N . GLY A 1 163 ? 9.359 -9.522 18.030 1.00 96.00 163 GLY A N 1
ATOM 1276 C CA . GLY A 1 163 ? 8.523 -10.352 18.907 1.00 96.00 163 GLY A CA 1
ATOM 1277 C C . GLY A 1 163 ? 7.531 -9.540 19.744 1.00 96.00 163 GLY A C 1
ATOM 1278 O O . GLY A 1 163 ? 6.381 -9.929 19.863 1.00 96.00 163 GLY A O 1
ATOM 1279 N N . LYS A 1 164 ? 7.921 -8.346 20.215 1.00 96.06 164 LYS A N 1
ATOM 1280 C CA . LYS A 1 164 ? 7.015 -7.451 20.959 1.00 96.06 164 LYS A CA 1
ATOM 1281 C C . LYS A 1 164 ? 5.916 -6.854 20.078 1.00 96.06 164 LYS A C 1
ATOM 1283 O O . LYS A 1 164 ? 4.860 -6.495 20.590 1.00 96.06 164 LYS A O 1
ATOM 1288 N N . LYS A 1 165 ? 6.185 -6.681 18.780 1.00 95.56 165 LYS A N 1
ATOM 1289 C CA . LYS A 1 165 ? 5.209 -6.179 17.810 1.00 95.56 165 LYS A CA 1
ATOM 1290 C C . LYS A 1 165 ? 4.215 -7.276 17.434 1.00 95.56 165 LYS A C 1
ATOM 1292 O O . LYS A 1 165 ? 3.023 -7.004 17.433 1.00 95.56 165 LYS A O 1
ATOM 1297 N N . GLU A 1 166 ? 4.689 -8.502 17.201 1.00 96.50 166 GLU A N 1
ATOM 1298 C CA . GLU A 1 166 ? 3.824 -9.685 17.073 1.00 96.50 166 GLU A CA 1
ATOM 1299 C C . GLU A 1 166 ? 2.963 -9.840 18.344 1.00 96.50 166 GLU A C 1
ATOM 1301 O O . GLU A 1 166 ? 1.742 -9.770 18.246 1.00 96.50 166 GLU A O 1
ATOM 1306 N N . ASP A 1 167 ? 3.565 -9.904 19.543 1.00 96.19 167 ASP A N 1
ATOM 1307 C CA . ASP A 1 167 ? 2.855 -9.990 20.835 1.00 96.19 167 ASP A CA 1
ATOM 1308 C C . ASP A 1 167 ? 1.758 -8.913 20.965 1.00 96.19 167 ASP A C 1
ATOM 1310 O O . ASP A 1 167 ? 0.618 -9.226 21.304 1.00 96.19 167 ASP A O 1
ATOM 1314 N N . SER A 1 168 ? 2.062 -7.651 20.629 1.00 96.25 168 SER A N 1
ATOM 1315 C CA . SER A 1 168 ? 1.083 -6.553 20.659 1.00 96.25 168 SER A CA 1
ATOM 1316 C C . SER A 1 168 ? -0.061 -6.725 19.652 1.00 96.25 168 SER A C 1
ATOM 1318 O O . SER A 1 168 ? -1.170 -6.268 19.923 1.00 96.25 168 SER A O 1
ATOM 1320 N N . ILE A 1 169 ? 0.166 -7.377 18.509 1.00 97.00 169 ILE A N 1
ATOM 1321 C CA . ILE A 1 169 ? -0.891 -7.706 17.541 1.00 97.00 169 ILE A CA 1
ATOM 1322 C C . ILE A 1 169 ? -1.760 -8.861 18.074 1.00 97.00 169 ILE A C 1
ATOM 1324 O O . ILE A 1 169 ? -2.976 -8.838 17.886 1.00 97.00 169 ILE A O 1
ATOM 1328 N N . LEU A 1 170 ? -1.189 -9.827 18.808 1.00 97.12 170 LEU A N 1
ATOM 1329 C CA . LEU A 1 170 ? -1.957 -10.868 19.513 1.00 97.12 170 LEU A CA 1
ATOM 1330 C C . LEU A 1 170 ? -2.733 -10.318 20.727 1.00 97.12 170 LEU A C 1
ATOM 1332 O O . LEU A 1 170 ? -3.779 -10.869 21.080 1.00 97.12 170 LEU A O 1
ATOM 1336 N N . GLU A 1 171 ? -2.251 -9.260 21.384 1.00 97.44 171 GLU A N 1
ATOM 1337 C CA . GLU A 1 171 ? -3.005 -8.525 22.413 1.00 97.44 171 GLU A CA 1
ATOM 1338 C C . GLU A 1 171 ? -4.156 -7.718 21.793 1.00 97.44 171 GLU A C 1
ATOM 1340 O O . GLU A 1 171 ? -5.290 -7.832 22.256 1.00 97.44 171 GLU A O 1
ATOM 1345 N N . ASP A 1 172 ? -3.911 -6.991 20.700 1.00 97.50 172 ASP A N 1
ATOM 1346 C CA . ASP A 1 172 ? -4.949 -6.263 19.958 1.00 97.50 172 ASP A CA 1
ATOM 1347 C C . ASP A 1 172 ? -6.055 -7.199 19.435 1.00 97.50 172 ASP A C 1
ATOM 1349 O O . ASP A 1 172 ? -7.247 -6.910 19.570 1.00 97.50 172 ASP A O 1
ATOM 1353 N N . ALA A 1 173 ? -5.669 -8.351 18.880 1.00 97.56 173 ALA A N 1
ATOM 1354 C CA . ALA A 1 173 ? -6.586 -9.362 18.359 1.00 97.56 173 ALA A CA 1
ATOM 1355 C C . ALA A 1 173 ? -7.497 -9.976 19.441 1.00 97.56 173 ALA A C 1
ATOM 1357 O O . ALA A 1 173 ? -8.610 -10.389 19.127 1.00 97.56 173 ALA A O 1
ATOM 1358 N N . GLN A 1 174 ? -7.074 -10.005 20.712 1.00 97.69 174 GLN A N 1
ATOM 1359 C CA . GLN A 1 174 ? -7.891 -10.498 21.834 1.00 97.69 174 GLN A CA 1
ATOM 1360 C C . GLN A 1 174 ? -9.035 -9.563 22.245 1.00 97.69 174 GLN A C 1
ATOM 1362 O O . GLN A 1 174 ? -9.944 -9.999 22.953 1.00 97.69 174 GLN A O 1
ATOM 1367 N N . GLU A 1 175 ? -8.975 -8.289 21.858 1.00 97.00 175 GLU A N 1
ATOM 1368 C CA . GLU A 1 175 ? -10.015 -7.290 22.136 1.00 97.00 175 GLU A CA 1
ATOM 1369 C C . GLU A 1 175 ? -10.918 -7.045 20.902 1.00 97.00 175 GLU A C 1
ATOM 1371 O O . GLU A 1 175 ? -11.849 -6.233 20.953 1.00 97.00 175 GLU A O 1
ATOM 1376 N N . ALA A 1 176 ? -10.655 -7.756 19.797 1.00 97.69 176 ALA A N 1
ATOM 1377 C CA . ALA A 1 176 ? -11.393 -7.683 18.542 1.00 97.69 176 ALA A CA 1
ATOM 1378 C C . ALA A 1 176 ? -12.545 -8.702 18.472 1.00 97.69 176 ALA A C 1
ATOM 1380 O O . ALA A 1 176 ? -12.395 -9.861 18.849 1.00 97.69 176 ALA A O 1
ATOM 1381 N N . ASP A 1 177 ? -13.690 -8.293 17.919 1.00 97.44 177 ASP A N 1
ATOM 1382 C CA . ASP A 1 177 ? -14.774 -9.219 17.565 1.00 97.44 177 ASP A CA 1
ATOM 1383 C C . ASP A 1 177 ? -14.464 -9.912 16.214 1.00 97.44 177 ASP A C 1
ATOM 1385 O O . ASP A 1 177 ? -14.768 -11.092 16.018 1.00 97.44 177 ASP A O 1
ATOM 1389 N N . VAL A 1 178 ? -13.816 -9.192 15.285 1.00 98.31 178 VAL A N 1
ATOM 1390 C CA . VAL A 1 178 ? -13.353 -9.692 13.974 1.00 98.31 178 VAL A CA 1
ATOM 1391 C C . VAL A 1 178 ? -11.974 -9.108 13.640 1.00 98.31 178 VAL A C 1
ATOM 1393 O O . VAL A 1 178 ? -11.742 -7.918 13.862 1.00 98.31 178 VAL A O 1
ATOM 1396 N N . VAL A 1 179 ? -11.081 -9.911 13.056 1.00 98.62 179 VAL A N 1
ATOM 1397 C CA . VAL A 1 179 ? -9.813 -9.451 12.459 1.00 98.62 179 VAL A CA 1
ATOM 1398 C C . VAL A 1 179 ? -9.792 -9.781 10.966 1.00 98.62 179 VAL A C 1
ATOM 1400 O O . VAL A 1 179 ? -10.058 -10.917 10.578 1.00 98.62 179 VAL A O 1
ATOM 1403 N N . PHE A 1 180 ? -9.439 -8.801 10.136 1.00 98.50 180 PHE A N 1
ATOM 1404 C CA . PHE A 1 180 ? -9.234 -8.943 8.695 1.00 98.50 180 PHE A CA 1
ATOM 1405 C C . PHE A 1 180 ? -7.743 -8.820 8.344 1.00 98.50 180 PHE A C 1
ATOM 1407 O O . PHE A 1 180 ? -7.113 -7.806 8.642 1.00 98.50 180 PHE A O 1
ATOM 1414 N N . SER A 1 181 ? -7.177 -9.814 7.661 1.00 97.75 181 SER A N 1
ATOM 1415 C CA . SER A 1 181 ? -5.789 -9.766 7.167 1.00 97.75 181 SER A CA 1
ATOM 1416 C C . SER A 1 181 ? -5.731 -9.500 5.665 1.00 97.75 181 SER A C 1
ATOM 1418 O O . SER A 1 181 ? -6.470 -10.119 4.896 1.00 97.75 181 SER A O 1
ATOM 1420 N N . LEU A 1 182 ? -4.850 -8.587 5.241 1.00 95.06 182 LEU A N 1
ATOM 1421 C CA . LEU A 1 182 ? -4.764 -8.136 3.849 1.00 95.06 182 LEU A CA 1
ATOM 1422 C C . LEU A 1 182 ? -4.033 -9.153 2.947 1.00 95.06 182 LEU A C 1
ATOM 1424 O O . LEU A 1 182 ? -2.811 -9.140 2.816 1.00 95.06 182 LEU A O 1
ATOM 1428 N N . GLY A 1 183 ? -4.797 -10.008 2.272 1.00 94.81 183 GLY A N 1
ATOM 1429 C CA . GLY A 1 183 ? -4.299 -11.036 1.357 1.00 94.81 183 GLY A CA 1
ATOM 1430 C C . GLY A 1 183 ? -3.885 -12.346 2.035 1.00 94.81 183 GLY A C 1
ATOM 1431 O O . GLY A 1 183 ? -3.831 -12.462 3.260 1.00 94.81 183 GLY A O 1
ATOM 1432 N N . ASN A 1 184 ? -3.608 -13.361 1.209 1.00 94.75 184 ASN A N 1
ATOM 1433 C CA . ASN A 1 184 ? -3.434 -14.746 1.664 1.00 94.75 184 ASN A CA 1
ATOM 1434 C C . ASN A 1 184 ? -2.218 -14.914 2.595 1.00 94.75 184 ASN A C 1
ATOM 1436 O O . ASN A 1 184 ? -2.325 -15.556 3.635 1.00 94.75 184 ASN A O 1
ATOM 1440 N N . LYS A 1 185 ? -1.095 -14.256 2.274 1.00 95.38 185 LYS A N 1
ATOM 1441 C CA . LYS A 1 185 ? 0.153 -14.323 3.048 1.00 95.38 185 LYS A CA 1
ATOM 1442 C C . LYS A 1 185 ? 0.024 -13.796 4.485 1.00 95.38 185 LYS A C 1
ATOM 1444 O O . LYS A 1 185 ? 0.552 -14.403 5.410 1.00 95.38 185 LYS A O 1
ATOM 1449 N N . ILE A 1 186 ? -0.685 -12.680 4.685 1.00 96.69 186 ILE A N 1
ATOM 1450 C CA . ILE A 1 186 ? -0.906 -12.117 6.030 1.00 96.69 186 ILE A CA 1
ATOM 1451 C C . ILE A 1 186 ? -1.914 -12.973 6.806 1.00 96.69 186 ILE A C 1
ATOM 1453 O O . ILE A 1 186 ? -1.757 -13.178 8.007 1.00 96.69 186 ILE A O 1
ATOM 1457 N N . PHE A 1 187 ? -2.928 -13.504 6.115 1.00 97.81 187 PHE A N 1
ATOM 1458 C CA . PHE A 1 187 ? -3.908 -14.406 6.712 1.00 97.81 187 PHE A CA 1
ATOM 1459 C C . PHE A 1 187 ? -3.255 -15.698 7.240 1.00 97.81 187 PHE A C 1
ATOM 1461 O O . PHE A 1 187 ? -3.447 -16.016 8.407 1.00 97.81 187 PHE A O 1
ATOM 1468 N N . ASP A 1 188 ? -2.417 -16.384 6.454 1.00 97.25 188 ASP A N 1
ATOM 1469 C CA . ASP A 1 188 ? -1.740 -17.626 6.882 1.00 97.25 188 ASP A CA 1
ATOM 1470 C C . ASP A 1 188 ? -0.764 -17.421 8.062 1.00 97.25 188 ASP A C 1
ATOM 1472 O O . ASP A 1 188 ? -0.725 -18.238 8.989 1.00 97.25 188 ASP A O 1
ATOM 1476 N N . HIS A 1 189 ? -0.034 -16.296 8.093 1.00 97.56 189 HIS A N 1
ATOM 1477 C CA . HIS A 1 189 ? 0.806 -15.933 9.246 1.00 97.56 189 HIS A CA 1
ATOM 1478 C C . HIS A 1 189 ? -0.036 -15.802 10.518 1.00 97.56 189 HIS A C 1
ATOM 1480 O O . HIS A 1 189 ? 0.219 -16.486 11.511 1.00 97.56 189 HIS A O 1
ATOM 1486 N N . PHE A 1 190 ? -1.079 -14.967 10.492 1.00 97.88 190 PHE A N 1
ATOM 1487 C CA . PHE A 1 190 ? -1.864 -14.696 11.696 1.00 97.88 190 PHE A CA 1
ATOM 1488 C C . PHE A 1 190 ? -2.833 -15.822 12.084 1.00 97.88 190 PHE A C 1
ATOM 1490 O O . PHE A 1 190 ? -3.070 -15.983 13.277 1.00 97.88 190 PHE A O 1
ATOM 1497 N N . GLU A 1 191 ? -3.279 -16.684 11.164 1.00 97.19 191 GLU A N 1
ATOM 1498 C CA . GLU A 1 191 ? -3.965 -17.944 11.511 1.00 97.19 191 GLU A CA 1
ATOM 1499 C C . GLU A 1 191 ? -3.063 -18.805 12.408 1.00 97.19 191 GLU A C 1
ATOM 1501 O O . GLU A 1 191 ? -3.494 -19.341 13.434 1.00 97.19 191 GLU A O 1
ATOM 1506 N N . ASN A 1 192 ? -1.766 -18.882 12.087 1.00 96.75 192 ASN A N 1
ATOM 1507 C CA . ASN A 1 192 ? -0.810 -19.603 12.918 1.00 96.75 192 ASN A CA 1
ATOM 1508 C C . ASN A 1 192 ? -0.566 -18.922 14.274 1.00 96.75 192 ASN A C 1
ATOM 1510 O O . ASN A 1 192 ? -0.557 -19.617 15.294 1.00 96.75 192 ASN A O 1
ATOM 1514 N N . GLN A 1 193 ? -0.441 -17.593 14.314 1.00 96.88 193 GLN A N 1
ATOM 1515 C CA . GLN A 1 193 ? -0.249 -16.845 15.564 1.00 96.88 193 GLN A CA 1
ATOM 1516 C C . GLN A 1 193 ? -1.485 -16.893 16.486 1.00 96.88 193 GLN A C 1
ATOM 1518 O O . GLN A 1 193 ? -1.377 -17.174 17.682 1.00 96.88 193 GLN A O 1
ATOM 1523 N N . PHE A 1 194 ? -2.693 -16.693 15.952 1.00 97.38 194 PHE A N 1
ATOM 1524 C CA . PHE A 1 194 ? -3.938 -16.634 16.730 1.00 97.38 194 PHE A CA 1
ATOM 1525 C C . PHE A 1 194 ? -4.328 -17.978 17.366 1.00 97.38 194 PHE A C 1
ATOM 1527 O O . PHE A 1 194 ? -5.150 -18.013 18.289 1.00 97.38 194 PHE A O 1
ATOM 1534 N N . ARG A 1 195 ? -3.676 -19.088 16.994 1.00 96.06 195 ARG A N 1
ATOM 1535 C CA . ARG A 1 195 ? -3.746 -20.363 17.735 1.00 96.06 195 ARG A CA 1
ATOM 1536 C C . ARG A 1 195 ? -3.253 -20.239 19.181 1.00 96.06 195 ARG A C 1
ATOM 1538 O O . ARG A 1 195 ? -3.747 -20.984 20.028 1.00 96.06 195 ARG A O 1
ATOM 1545 N N . ALA A 1 196 ? -2.345 -19.304 19.475 1.00 96.12 196 ALA A N 1
ATOM 1546 C CA . ALA A 1 196 ? -1.893 -19.002 20.835 1.00 96.12 196 ALA A CA 1
ATOM 1547 C C . ALA A 1 196 ? -2.958 -18.264 21.672 1.00 96.12 196 ALA A C 1
ATOM 1549 O O . ALA A 1 196 ? -2.957 -18.370 22.899 1.00 96.12 196 ALA A O 1
ATOM 1550 N N . ILE A 1 197 ? -3.901 -17.563 21.029 1.00 97.12 197 ILE A N 1
ATOM 1551 C CA . ILE A 1 197 ? -4.998 -16.877 21.720 1.00 97.12 197 ILE A CA 1
ATOM 1552 C C . ILE A 1 197 ? -5.966 -17.923 22.311 1.00 97.12 197 ILE A C 1
ATOM 1554 O O . ILE A 1 197 ? -6.413 -18.816 21.578 1.00 97.12 197 ILE A O 1
ATOM 1558 N N . PRO A 1 198 ? -6.336 -17.837 23.609 1.00 95.94 198 PRO A N 1
ATOM 1559 C CA . PRO A 1 198 ? -7.326 -18.725 24.218 1.00 95.94 198 PRO A CA 1
ATOM 1560 C C . PRO A 1 198 ? -8.674 -18.658 23.495 1.00 95.94 198 PRO A C 1
ATOM 1562 O O . PRO A 1 198 ? -9.167 -17.570 23.217 1.00 95.94 198 PRO A O 1
ATOM 1565 N N . ALA A 1 199 ? -9.311 -19.806 23.242 1.00 94.75 199 ALA A N 1
ATOM 1566 C CA . ALA A 1 199 ? -10.522 -19.878 22.414 1.00 94.75 199 ALA A CA 1
ATOM 1567 C C . ALA A 1 199 ? -11.659 -18.891 22.795 1.00 94.75 199 ALA A C 1
ATOM 1569 O O . ALA A 1 199 ? -12.217 -18.301 21.877 1.00 94.75 199 ALA A O 1
ATOM 1570 N N . PRO A 1 200 ? -11.969 -18.609 24.084 1.00 95.88 200 PRO A N 1
ATOM 1571 C CA . PRO A 1 200 ? -12.992 -17.615 24.456 1.00 95.88 200 PRO A CA 1
ATOM 1572 C C . PRO A 1 200 ? -12.635 -16.147 24.155 1.00 95.88 200 PRO A C 1
ATOM 1574 O O . PRO A 1 200 ? -13.465 -15.271 24.376 1.00 95.88 200 PRO A O 1
ATOM 1577 N N . LYS A 1 201 ? -11.400 -15.877 23.716 1.00 95.38 201 LYS A N 1
ATOM 1578 C CA . LYS A 1 201 ? -10.876 -14.566 23.305 1.00 95.38 201 LYS A CA 1
ATOM 1579 C C . LYS A 1 201 ? -10.427 -14.532 21.835 1.00 95.38 201 LYS A C 1
ATOM 1581 O O . LYS A 1 201 ? -9.902 -13.517 21.390 1.00 95.38 201 LYS A O 1
ATOM 1586 N N . ARG A 1 202 ? -10.523 -15.641 21.092 1.00 96.69 202 ARG A N 1
ATOM 1587 C CA . ARG A 1 202 ? -10.027 -15.679 19.711 1.00 96.69 202 ARG A CA 1
ATOM 1588 C C . ARG A 1 202 ? -11.016 -14.931 18.809 1.00 96.69 202 ARG A C 1
ATOM 1590 O O . ARG A 1 202 ? -12.191 -15.299 18.818 1.00 96.69 202 ARG A O 1
ATOM 1597 N N . PRO A 1 203 ? -10.576 -13.918 18.042 1.00 96.88 203 PRO A N 1
ATOM 1598 C CA . PRO A 1 203 ? -11.461 -13.196 17.138 1.00 96.88 203 PRO A CA 1
ATOM 1599 C C . PRO A 1 203 ? -11.896 -14.101 15.985 1.00 96.88 203 PRO A C 1
ATOM 1601 O O . PRO A 1 203 ? -11.234 -15.095 15.668 1.00 96.88 203 PRO A O 1
ATOM 1604 N N . ARG A 1 204 ? -12.964 -13.715 15.281 1.00 97.62 204 ARG A N 1
ATOM 1605 C CA . ARG A 1 204 ? -13.227 -14.274 13.952 1.00 97.62 204 ARG A CA 1
ATOM 1606 C C . ARG A 1 204 ? -12.161 -13.745 12.990 1.00 97.62 204 ARG A C 1
ATOM 1608 O O . ARG A 1 204 ? -12.153 -12.551 12.701 1.00 97.62 204 ARG A O 1
ATOM 1615 N N . HIS A 1 205 ? -11.259 -14.602 12.523 1.00 98.12 205 HIS A N 1
ATOM 1616 C CA . HIS A 1 205 ? -10.230 -14.228 11.550 1.00 98.12 205 HIS A CA 1
ATOM 1617 C C . HIS A 1 205 ? -10.759 -14.403 10.122 1.00 98.12 205 HIS A C 1
ATOM 1619 O O . HIS A 1 205 ? -11.502 -15.343 9.842 1.00 98.12 205 HIS A O 1
ATOM 1625 N N . VAL A 1 206 ? -10.440 -13.459 9.234 1.00 97.94 206 VAL A N 1
ATOM 1626 C CA . VAL A 1 206 ? -10.975 -13.387 7.868 1.00 97.94 206 VAL A CA 1
ATOM 1627 C C . VAL A 1 206 ? -9.896 -12.877 6.907 1.00 97.94 206 VAL A C 1
ATOM 1629 O O . VAL A 1 206 ? -9.157 -11.942 7.229 1.00 97.94 206 VAL A O 1
ATOM 1632 N N . LYS A 1 207 ? -9.821 -13.435 5.695 1.00 97.19 207 LYS A N 1
ATOM 1633 C CA . LYS A 1 207 ? -9.023 -12.855 4.603 1.00 97.19 207 LYS A CA 1
ATOM 1634 C C . LYS A 1 207 ? -9.766 -11.654 4.010 1.00 97.19 207 LYS A C 1
ATOM 1636 O O . LYS A 1 207 ? -10.941 -11.760 3.679 1.00 97.19 207 LYS A O 1
ATOM 1641 N N . PHE A 1 208 ? -9.083 -10.529 3.820 1.00 96.38 208 PHE A N 1
ATOM 1642 C CA . PHE A 1 208 ? -9.573 -9.415 3.007 1.00 96.38 208 PHE A CA 1
ATOM 1643 C C . PHE A 1 208 ? -8.677 -9.245 1.785 1.00 96.38 208 PHE A C 1
ATOM 1645 O O . PHE A 1 208 ? -7.456 -9.212 1.923 1.00 96.38 208 PHE A O 1
ATOM 1652 N N . VAL A 1 209 ? -9.256 -9.117 0.591 1.00 94.19 209 VAL A N 1
ATOM 1653 C CA . VAL A 1 209 ? -8.485 -8.897 -0.641 1.00 94.19 209 VAL A CA 1
ATOM 1654 C C . VAL A 1 209 ? -8.951 -7.592 -1.291 1.00 94.19 209 VAL A C 1
ATOM 1656 O O . VAL A 1 209 ? -10.140 -7.456 -1.580 1.00 94.19 209 VAL A O 1
ATOM 1659 N N . PRO A 1 210 ? -8.057 -6.608 -1.492 1.00 91.62 210 PRO A N 1
ATOM 1660 C CA . PRO A 1 210 ? -8.453 -5.256 -1.856 1.00 91.62 210 PRO A CA 1
ATOM 1661 C C . PRO A 1 210 ? -8.856 -5.149 -3.330 1.00 91.62 210 PRO A C 1
ATOM 1663 O O . PRO A 1 210 ? -8.197 -5.715 -4.205 1.00 91.62 210 PRO A O 1
ATOM 1666 N N . ARG A 1 211 ? -9.903 -4.373 -3.619 1.00 92.19 211 ARG A N 1
ATOM 1667 C CA . ARG A 1 211 ? -10.274 -3.949 -4.977 1.00 92.19 211 ARG A CA 1
ATOM 1668 C C . ARG A 1 211 ? -9.366 -2.789 -5.428 1.00 92.19 211 ARG A C 1
ATOM 1670 O O . ARG A 1 211 ? -9.107 -1.899 -4.616 1.00 92.19 211 ARG A O 1
ATOM 1677 N N . PRO A 1 212 ? -8.916 -2.714 -6.696 1.00 91.12 212 PRO A N 1
ATOM 1678 C CA . PRO A 1 212 ? -8.166 -1.557 -7.177 1.00 91.12 212 PRO A CA 1
ATOM 1679 C C . PRO A 1 212 ? -9.091 -0.336 -7.217 1.00 91.12 212 PRO A C 1
ATOM 1681 O O . PRO A 1 212 ? -10.247 -0.442 -7.625 1.00 91.12 212 PRO A O 1
ATOM 1684 N N . SER A 1 213 ? -8.612 0.841 -6.816 1.00 88.31 213 SER A N 1
ATOM 1685 C CA . SER A 1 213 ? -9.469 2.029 -6.818 1.00 88.31 213 SER A CA 1
ATOM 1686 C C . SER A 1 213 ? -9.838 2.464 -8.243 1.00 88.31 213 SER A C 1
ATOM 1688 O O . SER A 1 213 ? -9.074 2.303 -9.201 1.00 88.31 213 SER A O 1
ATOM 1690 N N . LYS A 1 214 ? -11.042 3.035 -8.382 1.00 89.25 214 LYS A N 1
ATOM 1691 C CA . LYS A 1 214 ? -11.733 3.218 -9.669 1.00 89.25 214 LYS A CA 1
ATOM 1692 C C . LYS A 1 214 ? -10.917 3.954 -10.741 1.00 89.25 214 LYS A C 1
ATOM 1694 O O . LYS A 1 214 ? -11.004 3.634 -11.923 1.00 89.25 214 LYS A O 1
ATOM 1699 N N . ILE A 1 215 ? -10.057 4.882 -10.321 1.00 91.81 215 ILE A N 1
ATOM 1700 C CA . ILE A 1 215 ? -9.169 5.646 -11.205 1.00 91.81 215 ILE A CA 1
ATOM 1701 C C . ILE A 1 215 ? -8.174 4.775 -11.991 1.00 91.81 215 ILE A C 1
ATOM 1703 O O . ILE A 1 215 ? -7.834 5.127 -13.119 1.00 91.81 215 ILE A O 1
ATOM 1707 N N . PHE A 1 216 ? -7.748 3.632 -11.443 1.00 95.12 216 PHE A N 1
ATOM 1708 C CA . PHE A 1 216 ? -6.894 2.674 -12.149 1.00 95.12 216 PHE A CA 1
ATOM 1709 C C . PHE A 1 216 ? -7.724 1.729 -13.029 1.00 95.12 216 PHE A C 1
ATOM 1711 O O . PHE A 1 216 ? -7.355 1.506 -14.182 1.00 95.12 216 PHE A O 1
ATOM 1718 N N . GLU A 1 217 ? -8.884 1.246 -12.553 1.00 95.25 217 GLU A N 1
ATOM 1719 C CA . GLU A 1 217 ? -9.811 0.451 -13.384 1.00 95.25 217 GLU A CA 1
ATOM 1720 C C . GLU A 1 217 ? -10.174 1.182 -14.687 1.00 95.25 217 GLU A C 1
ATOM 1722 O O . GLU A 1 217 ? -10.133 0.594 -15.769 1.00 95.25 217 GLU A O 1
ATOM 1727 N N . ASP A 1 218 ? -10.469 2.480 -14.602 1.00 96.56 218 ASP A N 1
ATOM 1728 C CA . ASP A 1 218 ? -10.914 3.284 -15.742 1.00 96.56 218 ASP A CA 1
ATOM 1729 C C . ASP A 1 218 ? -9.755 3.810 -16.607 1.00 96.56 218 ASP A C 1
ATOM 1731 O O . ASP A 1 218 ? -9.989 4.321 -17.707 1.00 96.56 218 ASP A O 1
ATOM 1735 N N . ALA A 1 219 ? -8.498 3.649 -16.172 1.00 97.06 219 ALA A N 1
ATOM 1736 C CA . ALA A 1 219 ? -7.327 4.126 -16.903 1.00 97.06 219 ALA A CA 1
ATOM 1737 C C . ALA A 1 219 ? -7.202 3.462 -18.288 1.00 97.06 219 ALA A C 1
ATOM 1739 O O . ALA A 1 219 ? -7.082 2.239 -18.411 1.00 97.06 219 ALA A O 1
ATOM 1740 N N . GLN A 1 220 ? -7.198 4.289 -19.336 1.00 95.06 220 GLN A N 1
ATOM 1741 C CA . GLN A 1 220 ? -7.055 3.864 -20.730 1.00 95.06 220 GLN A CA 1
ATOM 1742 C C . GLN A 1 220 ? -5.594 4.005 -21.171 1.00 95.06 220 GLN A C 1
ATOM 1744 O O . GLN A 1 220 ? -5.173 5.043 -21.681 1.00 95.06 220 GLN A O 1
ATOM 1749 N N . VAL A 1 221 ? -4.800 2.968 -20.910 1.00 94.62 221 VAL A N 1
ATOM 1750 C CA . VAL A 1 221 ? -3.370 2.925 -21.241 1.00 94.62 221 VAL A CA 1
ATOM 1751 C C . VAL A 1 221 ? -3.164 2.620 -22.728 1.00 94.62 221 VAL A C 1
ATOM 1753 O O . VAL A 1 221 ? -3.597 1.588 -23.236 1.00 94.62 221 VAL A O 1
ATOM 1756 N N . GLU A 1 222 ? -2.459 3.510 -23.430 1.00 91.31 222 GLU A N 1
ATOM 1757 C CA . GLU A 1 222 ? -2.143 3.384 -24.856 1.00 91.31 222 GLU A CA 1
ATOM 1758 C C . GLU A 1 222 ? -0.634 3.163 -25.054 1.00 91.31 222 GLU A C 1
ATOM 1760 O O . GLU A 1 222 ? 0.175 4.044 -24.758 1.00 91.31 222 GLU A O 1
ATOM 1765 N N . TYR A 1 223 ? -0.238 2.007 -25.596 1.00 95.06 223 TYR A N 1
ATOM 1766 C CA . TYR A 1 223 ? 1.163 1.761 -25.949 1.00 95.06 223 TYR A CA 1
ATOM 1767 C C . TYR A 1 223 ? 1.624 2.673 -27.095 1.00 95.06 223 TYR A C 1
ATOM 1769 O O . TYR A 1 223 ? 1.048 2.649 -28.186 1.00 95.06 223 TYR A O 1
ATOM 1777 N N . LYS A 1 224 ? 2.732 3.392 -26.885 1.00 94.06 224 LYS A N 1
ATOM 1778 C CA . LYS A 1 224 ? 3.393 4.215 -27.908 1.00 94.06 224 LYS A CA 1
ATOM 1779 C C . LYS A 1 224 ? 4.844 3.793 -28.074 1.00 94.06 224 LYS A C 1
ATOM 1781 O O . LYS A 1 224 ? 5.538 3.524 -27.101 1.00 94.06 224 LYS A O 1
ATOM 1786 N N . VAL A 1 225 ? 5.301 3.748 -29.324 1.00 94.31 225 VAL A N 1
ATOM 1787 C CA . VAL A 1 225 ? 6.707 3.483 -29.645 1.00 94.31 225 VAL A CA 1
ATOM 1788 C C . VAL A 1 225 ? 7.511 4.745 -29.337 1.00 94.31 225 VAL A C 1
ATOM 1790 O O . VAL A 1 225 ? 7.390 5.740 -30.051 1.00 94.31 225 VAL A O 1
ATOM 1793 N N . THR A 1 226 ? 8.337 4.707 -28.295 1.00 94.56 226 THR A N 1
ATOM 1794 C CA . THR A 1 226 ? 9.293 5.772 -27.967 1.00 94.56 226 THR A CA 1
ATOM 1795 C C . THR A 1 226 ? 10.719 5.231 -27.934 1.00 94.56 226 THR A C 1
ATOM 1797 O O . THR A 1 226 ? 10.966 4.075 -27.603 1.00 94.56 226 THR A O 1
ATOM 1800 N N . GLU A 1 227 ? 11.679 6.085 -28.291 1.00 94.56 227 GLU A N 1
ATOM 1801 C CA . GLU A 1 227 ? 13.111 5.751 -28.274 1.00 94.56 227 GLU A CA 1
ATOM 1802 C C . GLU A 1 227 ? 13.676 5.709 -26.842 1.00 94.56 227 GLU A C 1
ATOM 1804 O O . GLU A 1 227 ? 14.598 4.952 -26.563 1.00 94.56 227 GLU A O 1
ATOM 1809 N N . THR A 1 228 ? 13.084 6.474 -25.918 1.00 97.38 228 THR A N 1
ATOM 1810 C CA . THR A 1 228 ? 13.352 6.393 -24.475 1.00 97.38 228 THR A CA 1
ATOM 1811 C C . THR A 1 228 ? 12.164 5.751 -23.763 1.00 97.38 228 THR A C 1
ATOM 1813 O O . THR A 1 228 ? 11.027 6.178 -23.977 1.00 97.38 228 THR A O 1
ATOM 1816 N N . MET A 1 229 ? 12.419 4.767 -22.901 1.00 98.19 229 MET A N 1
ATOM 1817 C CA . MET A 1 229 ? 11.404 4.095 -22.077 1.00 98.19 229 MET A CA 1
ATOM 1818 C C . MET A 1 229 ? 11.443 4.601 -20.627 1.00 98.19 229 MET A C 1
ATOM 1820 O O . MET A 1 229 ? 12.457 5.138 -20.180 1.00 98.19 229 MET A O 1
ATOM 1824 N N . VAL A 1 230 ? 10.357 4.419 -19.873 1.00 98.56 230 VAL A N 1
ATOM 1825 C CA . VAL A 1 230 ? 10.273 4.821 -18.455 1.00 98.56 230 VAL A CA 1
ATOM 1826 C C . VAL A 1 230 ? 10.001 3.600 -17.583 1.00 98.56 230 VAL A C 1
ATOM 1828 O O . VAL A 1 230 ? 9.006 2.911 -17.795 1.00 98.56 230 VAL A O 1
ATOM 1831 N N . VAL A 1 231 ? 10.849 3.355 -16.587 1.00 98.81 231 VAL A N 1
ATOM 1832 C CA . VAL A 1 231 ? 10.565 2.424 -15.486 1.00 98.81 231 VAL A CA 1
ATOM 1833 C C . VAL A 1 231 ? 10.097 3.237 -14.283 1.00 98.81 231 VAL A C 1
ATOM 1835 O O . VAL A 1 231 ? 10.688 4.272 -13.974 1.00 98.81 231 VAL A O 1
ATOM 1838 N N . LEU A 1 232 ? 9.043 2.787 -13.609 1.00 98.69 232 LEU A N 1
ATOM 1839 C CA . LEU A 1 232 ? 8.439 3.462 -12.462 1.00 98.69 232 LEU A CA 1
ATOM 1840 C C . LEU A 1 232 ? 8.509 2.584 -11.209 1.00 98.69 232 LEU A C 1
ATOM 1842 O O . LEU A 1 232 ? 8.156 1.410 -11.254 1.00 98.69 232 LEU A O 1
ATOM 1846 N N . SER A 1 233 ? 8.881 3.170 -10.076 1.00 97.69 233 SER A N 1
ATOM 1847 C CA . SER A 1 233 ? 8.724 2.559 -8.751 1.00 97.69 233 SER A CA 1
ATOM 1848 C C . SER A 1 233 ? 7.947 3.517 -7.841 1.00 97.69 233 SER A C 1
ATOM 1850 O O . SER A 1 233 ? 8.197 4.722 -7.853 1.00 97.69 233 SER A O 1
ATOM 1852 N N . VAL A 1 234 ? 6.992 3.007 -7.059 1.00 94.25 234 VAL A N 1
ATOM 1853 C CA . VAL A 1 234 ? 6.108 3.820 -6.198 1.00 94.25 234 VAL A CA 1
ATOM 1854 C C . VAL A 1 234 ? 6.043 3.209 -4.805 1.00 94.25 234 VAL A C 1
ATOM 1856 O O . VAL A 1 234 ? 5.850 2.004 -4.674 1.00 94.25 234 VAL A O 1
ATOM 1859 N N . GLY A 1 235 ? 6.180 4.030 -3.768 1.00 88.31 235 GLY A N 1
ATOM 1860 C CA . GLY A 1 235 ? 6.053 3.609 -2.372 1.00 88.31 235 GLY A CA 1
ATOM 1861 C C . GLY A 1 235 ? 6.838 4.518 -1.434 1.00 88.31 235 GLY A C 1
ATOM 1862 O O . GLY A 1 235 ? 7.670 5.299 -1.886 1.00 88.31 235 GLY A O 1
ATOM 1863 N N . ARG A 1 236 ? 6.591 4.418 -0.121 1.00 85.31 236 ARG A N 1
ATOM 1864 C CA . ARG A 1 236 ? 7.419 5.116 0.873 1.00 85.31 236 ARG A CA 1
ATOM 1865 C C . ARG A 1 236 ? 8.885 4.748 0.679 1.00 85.31 236 ARG A C 1
ATOM 1867 O O . ARG A 1 236 ? 9.202 3.569 0.541 1.00 85.31 236 ARG A O 1
ATOM 1874 N N . VAL A 1 237 ? 9.754 5.755 0.722 1.00 85.19 237 VAL A N 1
ATOM 1875 C CA . VAL A 1 237 ? 11.204 5.573 0.587 1.00 85.19 237 VAL A CA 1
ATOM 1876 C C . VAL A 1 237 ? 11.898 5.618 1.951 1.00 85.19 237 VAL A C 1
ATOM 1878 O O . VAL A 1 237 ? 12.566 4.659 2.329 1.00 85.19 237 VAL A O 1
ATOM 1881 N N . LYS A 1 238 ? 11.697 6.701 2.713 1.00 84.31 238 LYS A N 1
ATOM 1882 C CA . LYS A 1 238 ? 12.386 6.981 3.985 1.00 84.31 238 LYS A CA 1
ATOM 1883 C C . LYS A 1 238 ? 12.247 5.838 5.004 1.00 84.31 238 LYS A C 1
ATOM 1885 O O . LYS A 1 238 ? 11.134 5.521 5.425 1.00 84.31 238 LYS A O 1
ATOM 1890 N N . GLY A 1 239 ? 13.370 5.272 5.447 1.00 85.06 239 GLY A N 1
ATOM 1891 C CA . GLY A 1 239 ? 13.432 4.231 6.486 1.00 85.06 239 GLY A CA 1
ATOM 1892 C C . GLY A 1 239 ? 12.918 2.850 6.060 1.00 85.06 239 GLY A C 1
ATOM 1893 O O . GLY A 1 239 ? 12.731 1.977 6.903 1.00 85.06 239 GLY A O 1
ATOM 1894 N N . VAL A 1 240 ? 12.656 2.655 4.767 1.00 86.62 240 VAL A N 1
ATOM 1895 C CA . VAL A 1 240 ? 12.228 1.385 4.153 1.00 86.62 240 VAL A CA 1
ATOM 1896 C C . VAL A 1 240 ? 12.935 1.159 2.809 1.00 86.62 240 VAL A C 1
ATOM 1898 O O . VAL A 1 240 ? 12.491 0.351 1.992 1.00 86.62 240 VAL A O 1
ATOM 1901 N N . GLU A 1 241 ? 14.047 1.857 2.566 1.00 90.25 241 GLU A N 1
ATOM 1902 C CA . GLU A 1 241 ? 14.747 1.895 1.280 1.00 90.25 241 GLU A CA 1
ATOM 1903 C C . GLU A 1 241 ? 15.167 0.483 0.844 1.00 90.25 241 GLU A C 1
ATOM 1905 O O . GLU A 1 241 ? 14.976 0.083 -0.308 1.00 90.25 241 GLU A O 1
ATOM 1910 N N . LYS A 1 242 ? 15.675 -0.288 1.816 1.00 92.50 242 LYS A N 1
ATOM 1911 C CA . LYS A 1 242 ? 16.098 -1.684 1.665 1.00 92.50 242 LYS A CA 1
ATOM 1912 C C . LYS A 1 242 ? 14.917 -2.665 1.637 1.00 92.50 242 LYS A C 1
ATOM 1914 O O . LYS A 1 242 ? 14.989 -3.670 0.932 1.00 92.50 242 LYS A O 1
ATOM 1919 N N . LEU A 1 243 ? 13.821 -2.367 2.343 1.00 94.19 243 LEU A N 1
ATOM 1920 C CA . LEU A 1 243 ? 12.594 -3.178 2.329 1.00 94.19 243 LEU A CA 1
ATOM 1921 C C . LEU A 1 243 ? 11.970 -3.190 0.928 1.00 94.19 243 LEU A C 1
ATOM 1923 O O . LEU A 1 243 ? 11.691 -4.254 0.384 1.00 94.19 243 LEU A O 1
ATOM 1927 N N . LYS A 1 244 ? 11.818 -2.008 0.319 1.00 94.31 244 LYS A N 1
ATOM 1928 C CA . LYS A 1 244 ? 11.267 -1.825 -1.036 1.00 94.31 244 LYS A CA 1
ATOM 1929 C C . LYS A 1 244 ? 12.274 -2.088 -2.165 1.00 94.31 244 LYS A C 1
ATOM 1931 O O . LYS A 1 244 ? 11.895 -2.091 -3.333 1.00 94.31 244 LYS A O 1
ATOM 1936 N N . GLY A 1 245 ? 13.542 -2.332 -1.829 1.00 95.62 245 GLY A N 1
ATOM 1937 C CA . GLY A 1 245 ? 14.572 -2.744 -2.783 1.00 95.62 245 GLY A CA 1
ATOM 1938 C C . GLY A 1 245 ? 15.019 -1.650 -3.754 1.00 95.62 245 GLY A C 1
ATOM 1939 O O . GLY A 1 245 ? 15.398 -1.964 -4.880 1.00 95.62 245 GLY A O 1
ATOM 1940 N N . TYR A 1 246 ? 14.977 -0.366 -3.376 1.00 96.44 246 TYR A N 1
ATOM 1941 C CA . TYR A 1 246 ? 15.404 0.713 -4.284 1.00 96.44 246 TYR A CA 1
ATOM 1942 C C . TYR A 1 246 ? 16.905 0.648 -4.622 1.00 96.44 246 TYR A C 1
ATOM 1944 O O . TYR A 1 246 ? 17.318 1.095 -5.689 1.00 96.44 246 TYR A O 1
ATOM 1952 N N . ASP A 1 247 ? 17.712 0.044 -3.754 1.00 95.81 247 ASP A N 1
ATOM 1953 C CA . ASP A 1 247 ? 19.100 -0.338 -4.018 1.00 95.81 247 ASP A CA 1
ATOM 1954 C C . ASP A 1 247 ? 19.201 -1.418 -5.112 1.00 95.81 247 ASP A C 1
ATOM 1956 O O . ASP A 1 247 ? 19.915 -1.234 -6.099 1.00 95.81 247 ASP A O 1
ATOM 1960 N N . LEU A 1 248 ? 18.409 -2.493 -5.003 1.00 97.12 248 LEU A N 1
ATOM 1961 C CA . LEU A 1 248 ? 18.310 -3.544 -6.024 1.00 97.12 248 LEU A CA 1
ATOM 1962 C C . LEU A 1 248 ? 17.787 -2.988 -7.358 1.00 97.12 248 LEU A C 1
ATOM 1964 O O . LEU A 1 248 ? 18.258 -3.401 -8.417 1.00 97.12 248 LEU A O 1
ATOM 1968 N N . ALA A 1 249 ? 16.851 -2.034 -7.322 1.00 98.19 249 ALA A N 1
ATOM 1969 C CA . ALA A 1 249 ? 16.336 -1.336 -8.499 1.00 98.19 249 ALA A CA 1
ATOM 1970 C C . ALA A 1 249 ? 17.412 -0.470 -9.176 1.00 98.19 249 ALA A C 1
ATOM 1972 O O . ALA A 1 249 ? 17.583 -0.557 -10.390 1.00 98.19 249 ALA A O 1
ATOM 1973 N N . ALA A 1 250 ? 18.169 0.321 -8.411 1.00 98.38 250 ALA A N 1
ATOM 1974 C CA . ALA A 1 250 ? 19.255 1.154 -8.927 1.00 98.38 250 ALA A CA 1
ATOM 1975 C C . ALA A 1 250 ? 20.367 0.317 -9.585 1.00 98.38 250 ALA A C 1
ATOM 1977 O O . ALA A 1 250 ? 20.817 0.634 -10.691 1.00 98.38 250 ALA A O 1
ATOM 1978 N N . ASP A 1 251 ? 20.758 -0.792 -8.951 1.00 98.12 251 ASP A N 1
ATOM 1979 C CA . ASP A 1 251 ? 21.724 -1.751 -9.496 1.00 98.12 251 ASP A CA 1
ATOM 1980 C C . ASP A 1 251 ? 21.196 -2.443 -10.769 1.00 98.12 251 ASP A C 1
ATOM 1982 O O . ASP A 1 251 ? 21.865 -2.463 -11.805 1.00 98.12 251 ASP A O 1
ATOM 1986 N N . THR A 1 252 ? 19.954 -2.934 -10.726 1.00 98.56 252 THR A N 1
ATOM 1987 C CA . THR A 1 252 ? 19.247 -3.547 -11.866 1.00 98.56 252 THR A CA 1
ATOM 1988 C C . THR A 1 252 ? 19.196 -2.611 -13.070 1.00 98.56 252 THR A C 1
ATOM 1990 O O . THR A 1 252 ? 19.587 -2.978 -14.180 1.00 98.56 252 THR A O 1
ATOM 1993 N N . LEU A 1 253 ? 18.719 -1.384 -12.864 1.00 98.81 253 LEU A N 1
ATOM 1994 C CA . LEU A 1 253 ? 18.495 -0.426 -13.940 1.00 98.81 253 LEU A CA 1
ATOM 1995 C C . LEU A 1 253 ? 19.807 0.167 -14.457 1.00 98.81 253 LEU A C 1
ATOM 1997 O O . LEU A 1 253 ? 19.873 0.518 -15.632 1.00 98.81 253 LEU A O 1
ATOM 2001 N N . SER A 1 254 ? 20.878 0.165 -13.657 1.00 98.62 254 SER A N 1
ATOM 2002 C CA . SER A 1 254 ? 22.225 0.479 -14.149 1.00 98.62 254 SER A CA 1
ATOM 2003 C C . SER A 1 254 ? 22.687 -0.531 -15.208 1.00 98.62 254 SER A C 1
ATOM 2005 O O . SER A 1 254 ? 23.220 -0.131 -16.238 1.00 98.62 254 SER A O 1
ATOM 2007 N N . ILE A 1 255 ? 22.423 -1.830 -15.021 1.00 98.62 255 ILE A N 1
ATOM 2008 C CA . ILE A 1 255 ? 22.764 -2.879 -16.005 1.00 98.62 255 ILE A CA 1
ATOM 2009 C C . ILE A 1 255 ? 21.909 -2.764 -17.281 1.00 98.62 255 ILE A C 1
ATOM 2011 O O . ILE A 1 255 ? 22.380 -3.063 -18.381 1.00 98.62 255 ILE A O 1
ATOM 2015 N N . VAL A 1 256 ? 20.647 -2.345 -17.147 1.00 98.69 256 VAL A N 1
ATOM 2016 C CA . VAL A 1 256 ? 19.712 -2.195 -18.276 1.00 98.69 256 VAL A CA 1
ATOM 2017 C C . VAL A 1 256 ? 19.997 -0.924 -19.088 1.00 98.69 256 VAL A C 1
ATOM 2019 O O . VAL A 1 256 ? 19.897 -0.962 -20.316 1.00 98.69 256 VAL A O 1
ATOM 2022 N N . ALA A 1 257 ? 20.403 0.174 -18.440 1.00 98.50 257 ALA A N 1
ATOM 2023 C CA . ALA A 1 257 ? 20.688 1.459 -19.087 1.00 98.50 257 ALA A CA 1
ATOM 2024 C C . ALA A 1 257 ? 21.842 1.404 -20.106 1.00 98.50 257 ALA A C 1
ATOM 2026 O O . ALA A 1 257 ? 21.819 2.136 -21.091 1.00 98.50 257 ALA A O 1
ATOM 2027 N N . GLU A 1 258 ? 22.799 0.484 -19.939 1.00 98.25 258 GLU A N 1
ATOM 2028 C CA . GLU A 1 258 ? 23.872 0.238 -20.921 1.00 98.25 258 GLU A CA 1
ATOM 2029 C C . GLU A 1 258 ? 23.390 -0.454 -22.216 1.00 98.25 258 GLU A C 1
ATOM 2031 O O . GLU A 1 258 ? 24.171 -0.658 -23.145 1.00 98.25 258 GLU A O 1
ATOM 2036 N N . LYS A 1 259 ? 22.114 -0.860 -22.287 1.00 97.56 259 LYS A N 1
ATOM 2037 C CA . LYS A 1 259 ? 21.537 -1.628 -23.410 1.00 97.56 259 LYS A CA 1
ATOM 2038 C C . LYS A 1 259 ? 20.244 -1.039 -23.965 1.00 97.56 259 LYS A C 1
ATOM 2040 O O . LYS A 1 259 ? 19.913 -1.277 -25.125 1.00 97.56 259 LYS A O 1
ATOM 2045 N N . ILE A 1 260 ? 19.475 -0.345 -23.128 1.00 97.69 260 ILE A N 1
ATOM 2046 C CA . ILE A 1 260 ? 18.172 0.236 -23.453 1.00 97.69 260 ILE A CA 1
ATOM 2047 C C . ILE A 1 260 ? 18.149 1.654 -22.890 1.00 97.69 260 ILE A C 1
ATOM 2049 O O . ILE A 1 260 ? 18.432 1.865 -21.713 1.00 97.69 260 ILE A O 1
ATOM 2053 N N . LYS A 1 261 ? 17.765 2.627 -23.716 1.00 98.25 261 LYS A N 1
ATOM 2054 C CA . LYS A 1 261 ? 17.629 4.024 -23.301 1.00 98.25 261 LYS A CA 1
ATOM 2055 C C . LYS A 1 261 ? 16.431 4.169 -22.356 1.00 98.25 261 LYS A C 1
ATOM 2057 O O . LYS A 1 261 ? 15.281 4.207 -22.798 1.00 98.25 261 LYS A O 1
ATOM 2062 N N . ILE A 1 262 ? 16.697 4.222 -21.054 1.00 98.50 262 ILE A N 1
ATOM 2063 C CA . ILE A 1 262 ? 15.673 4.280 -20.004 1.00 98.50 262 ILE A CA 1
ATOM 2064 C C . ILE A 1 262 ? 15.783 5.537 -19.140 1.00 98.50 262 ILE A C 1
ATOM 2066 O O . ILE A 1 262 ? 16.851 6.128 -18.988 1.00 98.50 262 ILE A O 1
ATOM 2070 N N . LYS A 1 263 ? 14.666 5.900 -18.511 1.00 98.56 263 LYS A N 1
ATOM 2071 C CA . LYS A 1 263 ? 14.628 6.731 -17.305 1.00 98.56 263 LYS A CA 1
ATOM 2072 C C . LYS A 1 263 ? 13.979 5.952 -16.174 1.00 98.56 263 LYS A C 1
ATOM 2074 O O . LYS A 1 263 ? 13.062 5.168 -16.420 1.00 98.56 263 LYS A O 1
ATOM 2079 N N . TRP A 1 264 ? 14.410 6.206 -14.946 1.00 98.62 264 TRP A N 1
ATOM 2080 C CA . TRP A 1 264 ? 13.778 5.669 -13.746 1.00 98.62 264 TRP A CA 1
ATOM 2081 C C . TRP A 1 264 ? 13.058 6.788 -12.997 1.00 98.62 264 TRP A C 1
ATOM 2083 O O . TRP A 1 264 ? 13.678 7.771 -12.596 1.00 98.62 264 TRP A O 1
ATOM 2093 N N . HIS A 1 265 ? 11.744 6.668 -12.842 1.00 97.88 265 HIS A N 1
ATOM 2094 C CA . HIS A 1 265 ? 10.934 7.560 -12.016 1.00 97.88 265 HIS A CA 1
ATOM 2095 C C . HIS A 1 265 ? 10.652 6.868 -10.678 1.00 97.88 265 HIS A C 1
ATOM 2097 O O . HIS A 1 265 ? 10.280 5.694 -10.657 1.00 97.88 265 HIS A O 1
ATOM 2103 N N . VAL A 1 266 ? 10.803 7.590 -9.567 1.00 95.56 266 VAL A N 1
ATOM 2104 C CA . VAL A 1 266 ? 10.560 7.049 -8.221 1.00 95.56 266 VAL A CA 1
ATOM 2105 C C . VAL A 1 266 ? 9.649 7.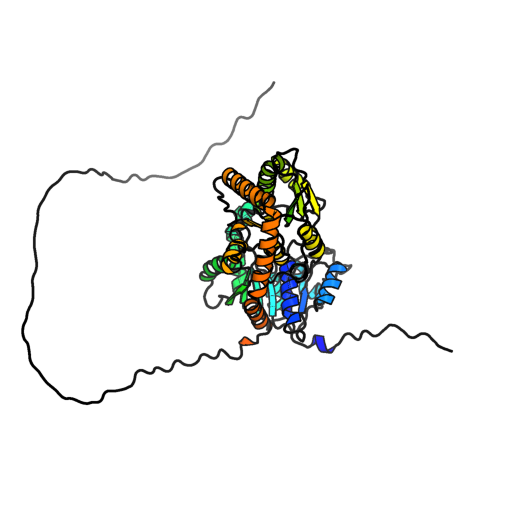993 -7.442 1.00 95.56 266 VAL A C 1
ATOM 2107 O O . VAL A 1 266 ? 10.041 9.124 -7.164 1.00 95.56 266 VAL A O 1
ATOM 2110 N N . ILE A 1 267 ? 8.442 7.541 -7.100 1.00 92.88 267 ILE A N 1
ATOM 2111 C CA . ILE A 1 267 ? 7.428 8.319 -6.367 1.00 92.88 267 ILE A CA 1
ATOM 2112 C C . ILE A 1 267 ? 7.405 7.886 -4.902 1.00 92.88 267 ILE A C 1
ATOM 2114 O O . ILE A 1 267 ? 7.191 6.705 -4.623 1.00 92.88 267 ILE A O 1
ATOM 2118 N N . GLY A 1 268 ? 7.535 8.850 -3.986 1.00 86.81 268 GLY A N 1
ATOM 2119 C CA . GLY A 1 268 ? 7.364 8.621 -2.542 1.00 86.81 268 GLY A CA 1
ATOM 2120 C C . GLY A 1 268 ? 8.363 9.336 -1.634 1.00 86.81 268 GLY A C 1
ATOM 2121 O O . GLY A 1 268 ? 8.740 8.806 -0.589 1.00 86.81 268 GLY A O 1
ATOM 2122 N N . PHE A 1 269 ? 8.819 10.522 -2.042 1.00 82.81 269 PHE A N 1
ATOM 2123 C CA . PHE A 1 269 ? 9.724 11.361 -1.256 1.00 82.81 269 PHE A CA 1
ATOM 2124 C C . PHE A 1 269 ? 8.969 12.504 -0.564 1.00 82.81 269 PHE A C 1
ATOM 2126 O O . PHE A 1 269 ? 8.076 13.129 -1.142 1.00 82.81 269 PHE A O 1
ATOM 2133 N N . ASN A 1 270 ? 9.380 12.851 0.652 1.00 79.31 270 ASN A N 1
ATOM 2134 C CA . ASN A 1 270 ? 9.225 14.199 1.193 1.00 79.31 270 ASN A CA 1
ATOM 2135 C C . ASN A 1 270 ? 10.459 15.046 0.823 1.00 79.31 270 ASN A C 1
ATOM 2137 O O . ASN A 1 270 ? 11.508 14.520 0.450 1.00 79.31 270 ASN A O 1
ATOM 2141 N N . LYS A 1 271 ? 10.352 16.376 0.948 1.00 71.06 271 LYS A N 1
ATOM 2142 C CA . LYS A 1 271 ? 11.440 17.313 0.597 1.00 71.06 271 LYS A CA 1
ATOM 2143 C C . LYS A 1 271 ? 12.740 17.058 1.369 1.00 71.06 271 LYS A C 1
ATOM 2145 O O . LYS A 1 271 ? 13.807 17.350 0.846 1.00 71.06 271 LYS A O 1
ATOM 2150 N N . ASP A 1 272 ? 12.642 16.496 2.571 1.00 78.00 272 ASP A N 1
ATOM 2151 C CA . ASP A 1 272 ? 13.753 16.339 3.515 1.00 78.00 272 ASP A CA 1
ATOM 2152 C C . ASP A 1 272 ? 14.414 14.947 3.463 1.00 78.00 272 ASP A C 1
ATOM 2154 O O . ASP A 1 272 ? 15.304 14.640 4.258 1.00 78.00 272 ASP A O 1
ATOM 2158 N N . ASP A 1 273 ? 14.013 14.086 2.521 1.00 83.00 273 ASP A N 1
ATOM 2159 C CA . ASP A 1 273 ? 14.481 12.694 2.418 1.00 83.00 273 ASP A CA 1
ATOM 2160 C C . ASP A 1 273 ? 15.850 12.545 1.718 1.00 83.00 273 ASP A C 1
ATOM 2162 O O . ASP A 1 273 ? 16.226 11.456 1.286 1.00 83.00 273 ASP A O 1
ATOM 2166 N N . PHE A 1 274 ? 16.650 13.619 1.681 1.00 83.88 274 PHE A N 1
ATOM 2167 C CA . PHE A 1 274 ? 17.968 13.699 1.031 1.00 83.88 274 PHE A CA 1
ATOM 2168 C C . PHE A 1 274 ? 18.910 12.523 1.341 1.00 83.88 274 PHE A C 1
ATOM 2170 O O . PHE A 1 274 ? 19.649 12.080 0.461 1.00 83.88 274 PHE A O 1
ATOM 2177 N N . LYS A 1 275 ? 18.900 12.004 2.580 1.00 87.06 275 LYS A N 1
ATOM 2178 C CA . LYS A 1 275 ? 19.724 10.845 2.976 1.00 87.06 275 LYS A CA 1
ATOM 2179 C C . LYS A 1 275 ? 19.315 9.577 2.214 1.00 87.06 275 LYS A C 1
ATOM 2181 O O . LYS A 1 275 ? 20.187 8.849 1.750 1.00 87.06 275 LYS A O 1
ATOM 2186 N N . ALA A 1 276 ? 18.012 9.347 2.067 1.00 86.38 276 ALA A N 1
ATOM 2187 C CA . ALA A 1 276 ? 17.455 8.211 1.342 1.00 86.38 276 ALA A CA 1
ATOM 2188 C C . ALA A 1 276 ? 17.732 8.338 -0.163 1.00 86.38 276 ALA A C 1
ATOM 2190 O O . ALA A 1 276 ? 18.247 7.412 -0.789 1.00 86.38 276 ALA A O 1
ATOM 2191 N N . THR A 1 277 ? 17.501 9.532 -0.722 1.00 88.69 277 THR A N 1
ATOM 2192 C CA . THR A 1 277 ? 17.841 9.869 -2.113 1.00 88.69 277 THR A CA 1
ATOM 2193 C C . THR A 1 277 ? 19.319 9.601 -2.416 1.00 88.69 277 THR A C 1
ATOM 2195 O O . THR A 1 277 ? 19.642 9.003 -3.440 1.00 88.69 277 THR A O 1
ATOM 2198 N N . LYS A 1 278 ? 20.226 10.001 -1.512 1.00 90.88 278 LYS A N 1
ATOM 2199 C CA . LYS A 1 278 ? 21.673 9.784 -1.658 1.00 90.88 278 LYS A CA 1
ATOM 2200 C C . LYS A 1 278 ? 22.045 8.299 -1.625 1.00 90.88 278 LYS A C 1
ATOM 2202 O O . LYS A 1 278 ? 22.811 7.875 -2.481 1.00 90.88 278 LYS A O 1
ATOM 2207 N N . ALA A 1 279 ? 21.474 7.518 -0.707 1.00 91.31 279 ALA A N 1
ATOM 2208 C CA . ALA A 1 279 ? 21.724 6.077 -0.627 1.00 91.31 279 ALA A CA 1
ATOM 2209 C C . ALA A 1 279 ? 21.289 5.336 -1.909 1.00 91.31 279 ALA A C 1
ATOM 2211 O O . ALA A 1 279 ? 22.006 4.466 -2.394 1.00 91.31 279 ALA A O 1
ATOM 2212 N N . ILE A 1 280 ? 20.162 5.725 -2.517 1.00 93.88 280 ILE A N 1
ATOM 2213 C CA . ILE A 1 280 ? 19.718 5.169 -3.809 1.00 93.88 280 ILE A CA 1
ATOM 2214 C C . ILE A 1 280 ? 20.680 5.563 -4.945 1.00 93.88 280 ILE A C 1
ATOM 2216 O O . ILE A 1 280 ? 21.037 4.731 -5.782 1.00 93.88 280 ILE A O 1
ATOM 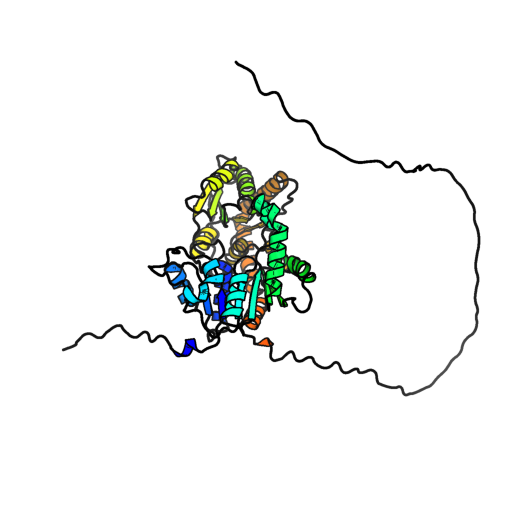2220 N N . LEU A 1 281 ? 21.145 6.817 -4.968 1.00 94.44 281 LEU A N 1
ATOM 2221 C CA . LEU A 1 281 ? 22.112 7.289 -5.966 1.00 94.44 281 LEU A CA 1
ATOM 2222 C C . LEU A 1 281 ? 23.486 6.609 -5.850 1.00 94.44 281 LEU A C 1
ATOM 2224 O O . LEU A 1 281 ? 24.151 6.433 -6.865 1.00 94.44 281 LEU A O 1
ATOM 2228 N N . GLU A 1 282 ? 23.895 6.161 -4.663 1.00 95.75 282 GLU A N 1
ATOM 2229 C CA . GLU A 1 282 ? 25.144 5.403 -4.461 1.00 95.75 282 GLU A CA 1
ATOM 2230 C C . GLU A 1 282 ? 25.127 4.009 -5.124 1.00 95.75 282 GLU A C 1
ATOM 2232 O O . GLU A 1 282 ? 26.188 3.453 -5.414 1.00 95.75 282 GLU A O 1
ATOM 2237 N N . HIS A 1 283 ? 23.945 3.477 -5.457 1.00 96.69 283 HIS A N 1
ATOM 2238 C CA . HIS A 1 283 ? 23.783 2.262 -6.267 1.00 96.69 283 HIS A CA 1
ATOM 2239 C C . HIS A 1 283 ? 23.614 2.537 -7.777 1.00 96.69 283 HIS A C 1
ATOM 2241 O O . HIS A 1 283 ? 23.676 1.604 -8.579 1.00 96.69 283 HIS A O 1
ATOM 2247 N N . CYS A 1 284 ? 23.449 3.797 -8.198 1.00 95.81 284 CYS A N 1
ATOM 2248 C CA . CYS A 1 284 ? 23.306 4.180 -9.608 1.00 95.81 284 CYS A CA 1
ATOM 2249 C C . CYS A 1 284 ? 24.677 4.203 -10.310 1.00 95.81 284 CYS A C 1
ATOM 2251 O O . CYS A 1 284 ? 25.317 5.244 -10.447 1.00 95.81 284 CYS A O 1
ATOM 2253 N N . LYS A 1 285 ? 25.145 3.026 -10.736 1.00 95.19 285 LYS A N 1
ATOM 2254 C CA . LYS A 1 285 ? 26.500 2.792 -11.274 1.00 95.19 285 LYS A CA 1
ATOM 2255 C C . LYS A 1 285 ? 26.652 3.124 -12.764 1.00 95.19 285 LYS A C 1
ATOM 2257 O O . LYS A 1 285 ? 27.778 3.207 -13.248 1.00 95.19 285 LYS A O 1
ATOM 2262 N N . SER A 1 286 ? 25.548 3.315 -13.488 1.00 96.25 286 SER A N 1
ATOM 2263 C CA . SER A 1 286 ? 25.545 3.699 -14.905 1.00 96.25 286 SER A CA 1
ATOM 2264 C C . SER A 1 286 ? 25.403 5.209 -15.092 1.00 96.25 286 SER A C 1
ATOM 2266 O O . SER A 1 286 ? 24.471 5.818 -14.569 1.00 96.25 286 SER A O 1
ATOM 2268 N N . VAL A 1 287 ? 26.257 5.801 -15.934 1.00 95.88 287 VAL A N 1
ATOM 2269 C CA . VAL A 1 287 ? 26.102 7.197 -16.395 1.00 95.88 287 VAL A CA 1
ATOM 2270 C C . VAL A 1 287 ? 24.931 7.380 -17.371 1.00 95.88 287 VAL A C 1
ATOM 2272 O O . VAL A 1 287 ? 24.495 8.505 -17.603 1.00 95.88 287 VAL A O 1
ATOM 2275 N N . ASN A 1 288 ? 24.410 6.282 -17.928 1.00 96.94 288 ASN A N 1
ATOM 2276 C CA . ASN A 1 288 ? 23.277 6.270 -18.852 1.00 96.94 288 ASN A CA 1
ATOM 2277 C C . ASN A 1 288 ? 21.919 6.200 -18.120 1.00 96.94 288 ASN A C 1
ATOM 2279 O O . ASN A 1 288 ? 20.878 6.453 -18.730 1.00 96.94 288 ASN A O 1
ATOM 2283 N N . LEU A 1 289 ? 21.906 5.902 -16.813 1.00 98.06 289 LEU A N 1
ATOM 2284 C CA . LEU A 1 289 ? 20.694 5.845 -15.994 1.00 98.06 289 LEU A CA 1
ATOM 2285 C C . LEU A 1 289 ? 20.302 7.237 -15.467 1.00 98.06 289 LEU A C 1
ATOM 2287 O O . LEU A 1 289 ? 20.814 7.705 -14.451 1.00 98.06 289 LEU A O 1
ATOM 2291 N N . GLN A 1 290 ? 19.325 7.886 -16.106 1.00 97.12 290 GLN A N 1
ATOM 2292 C CA . GLN A 1 290 ? 18.700 9.085 -15.537 1.00 97.12 290 GLN A CA 1
ATOM 2293 C C . GLN A 1 290 ? 17.610 8.708 -14.523 1.00 97.12 290 GLN A C 1
ATOM 2295 O O . GLN A 1 290 ? 16.584 8.132 -14.892 1.00 97.12 290 GLN A O 1
ATOM 2300 N N . VAL A 1 291 ? 17.803 9.107 -13.263 1.00 97.12 291 VAL A N 1
ATOM 2301 C CA . VAL A 1 291 ? 16.820 8.950 -12.179 1.00 97.12 291 VAL A CA 1
ATOM 2302 C C . VAL A 1 291 ? 16.070 10.261 -11.936 1.00 97.12 291 VAL A C 1
ATOM 2304 O O . VAL A 1 291 ? 16.653 11.343 -11.987 1.00 97.12 291 VAL A O 1
ATOM 2307 N N . THR A 1 292 ? 14.764 10.182 -11.691 1.00 95.62 292 THR A N 1
ATOM 2308 C CA . THR A 1 292 ? 13.893 11.312 -11.343 1.00 95.62 292 THR A CA 1
ATOM 2309 C C . THR A 1 292 ? 13.100 10.969 -10.089 1.00 95.62 292 THR A C 1
ATOM 2311 O O . THR A 1 292 ? 12.212 10.117 -10.110 1.00 95.62 292 THR A O 1
ATOM 2314 N N . PHE A 1 293 ? 13.429 11.644 -8.991 1.00 93.31 293 PHE A N 1
ATOM 2315 C CA . PHE A 1 293 ? 12.738 11.501 -7.715 1.00 93.31 293 PHE A CA 1
ATOM 2316 C C . PHE A 1 293 ? 11.543 12.454 -7.668 1.00 93.31 293 PHE A C 1
ATOM 2318 O O . PHE A 1 293 ? 11.686 13.657 -7.894 1.00 93.31 293 PHE A O 1
ATOM 2325 N N . LEU A 1 294 ? 10.364 11.903 -7.402 1.00 91.38 294 LEU A N 1
ATOM 2326 C CA . LEU A 1 294 ? 9.089 12.605 -7.379 1.00 91.38 294 LEU A CA 1
ATOM 2327 C C . LEU A 1 294 ? 8.521 12.589 -5.951 1.00 91.38 294 LEU A C 1
ATOM 2329 O O . LEU A 1 294 ? 8.654 11.582 -5.241 1.00 91.38 294 LEU A O 1
ATOM 2333 N N . PRO A 1 295 ? 7.885 13.686 -5.505 1.00 87.69 295 PRO A N 1
ATOM 2334 C CA . PRO A 1 295 ? 7.267 13.720 -4.190 1.00 87.69 295 PRO A CA 1
ATOM 2335 C C . PRO A 1 295 ? 6.129 12.696 -4.099 1.00 87.69 295 PRO A C 1
ATOM 2337 O O . PRO A 1 295 ? 5.671 12.170 -5.115 1.00 87.69 295 PRO A O 1
ATOM 2340 N N . TYR A 1 296 ? 5.624 12.447 -2.891 1.00 81.00 296 TYR A N 1
ATOM 2341 C CA . TYR A 1 296 ? 4.281 11.877 -2.765 1.00 81.00 296 TYR A CA 1
ATOM 2342 C C . TYR A 1 296 ? 3.274 12.690 -3.588 1.00 81.00 296 TYR A C 1
ATOM 2344 O O . TYR A 1 296 ? 3.295 13.922 -3.567 1.00 81.00 296 TYR A O 1
ATOM 2352 N N . GLY A 1 297 ? 2.410 11.978 -4.303 1.00 77.69 297 GLY A N 1
ATOM 2353 C CA . GLY A 1 297 ? 1.311 12.539 -5.075 1.00 77.69 297 GLY A CA 1
ATOM 2354 C C . GLY A 1 297 ? 0.029 11.757 -4.827 1.00 77.69 297 GLY A C 1
ATOM 2355 O O . GLY A 1 297 ? 0.039 10.703 -4.181 1.00 77.69 297 GLY A O 1
ATOM 2356 N N . THR A 1 298 ? -1.068 12.281 -5.362 1.00 82.94 298 THR A N 1
ATOM 2357 C CA . THR A 1 298 ? -2.394 11.675 -5.228 1.00 82.94 298 THR A CA 1
ATOM 2358 C C . THR A 1 298 ? -2.497 10.350 -5.990 1.00 82.94 298 THR A C 1
ATOM 2360 O O . THR A 1 298 ? -1.670 10.050 -6.856 1.00 82.94 298 THR A O 1
ATOM 2363 N N . GLN A 1 299 ? -3.569 9.579 -5.767 1.00 85.75 299 GLN A N 1
ATOM 2364 C CA . GLN A 1 299 ? -3.883 8.419 -6.622 1.00 85.75 299 GLN A CA 1
ATOM 2365 C C . GLN A 1 299 ? -3.947 8.806 -8.118 1.00 85.75 299 GLN A C 1
ATOM 2367 O O . GLN A 1 299 ? -3.538 8.038 -8.987 1.00 85.75 299 GLN A O 1
ATOM 2372 N N . LYS A 1 300 ? -4.385 10.037 -8.419 1.00 88.50 300 LYS A N 1
ATOM 2373 C CA . LYS A 1 300 ? -4.450 10.614 -9.768 1.00 88.50 300 LYS A CA 1
ATOM 2374 C C . LYS A 1 300 ? -3.072 10.927 -10.348 1.00 88.50 300 LYS A C 1
ATOM 2376 O O . LYS A 1 300 ? -2.856 10.681 -11.533 1.00 88.50 300 LYS A O 1
ATOM 2381 N N . ASP A 1 301 ? -2.133 11.414 -9.542 1.00 90.50 301 ASP A N 1
ATOM 2382 C CA . ASP A 1 301 ? -0.745 11.628 -9.974 1.00 90.50 301 ASP A CA 1
ATOM 2383 C C . ASP A 1 301 ? -0.015 10.298 -10.182 1.00 90.50 301 ASP A C 1
ATOM 2385 O O . ASP A 1 301 ? 0.671 10.123 -11.187 1.00 90.50 301 ASP A O 1
ATOM 2389 N N . ILE A 1 302 ? -0.227 9.327 -9.289 1.00 92.69 302 ILE A N 1
ATOM 2390 C CA . ILE A 1 302 ? 0.329 7.972 -9.407 1.00 92.69 302 ILE A CA 1
ATOM 2391 C C . ILE A 1 302 ? -0.194 7.291 -10.676 1.00 92.69 302 ILE A C 1
ATOM 2393 O O . ILE A 1 302 ? 0.611 6.829 -11.484 1.00 92.69 302 ILE A O 1
ATOM 2397 N N . CYS A 1 303 ? -1.509 7.306 -10.918 1.00 94.62 303 CYS A N 1
ATOM 2398 C CA . CYS A 1 303 ? -2.102 6.791 -12.155 1.00 94.62 303 CYS A CA 1
ATOM 2399 C C . CYS A 1 303 ? -1.535 7.502 -13.397 1.00 94.62 303 CYS A C 1
ATOM 2401 O O . CYS A 1 303 ? -1.184 6.858 -14.384 1.00 94.62 303 CYS A O 1
ATOM 2403 N N . LYS A 1 304 ? -1.372 8.828 -13.348 1.00 95.44 304 LYS A N 1
ATOM 2404 C CA . LYS A 1 304 ? -0.812 9.636 -14.444 1.00 95.44 304 LYS A CA 1
ATOM 2405 C C . LYS A 1 304 ? 0.661 9.334 -14.739 1.00 95.44 304 LYS A C 1
ATOM 2407 O O . LYS A 1 304 ? 1.058 9.433 -15.900 1.00 95.44 304 LYS A O 1
ATOM 2412 N N . GLU A 1 305 ? 1.478 8.979 -13.748 1.00 96.56 305 GLU A N 1
ATOM 2413 C CA . GLU A 1 305 ? 2.845 8.497 -13.995 1.00 96.56 305 GLU A CA 1
ATOM 2414 C C . GLU A 1 305 ? 2.866 7.022 -14.431 1.00 96.56 305 GLU A C 1
ATOM 2416 O O . GLU A 1 305 ? 3.629 6.684 -15.335 1.00 96.56 305 GLU A O 1
ATOM 2421 N N . MET A 1 306 ? 1.993 6.161 -13.889 1.00 96.88 306 MET A N 1
ATOM 2422 C CA . MET A 1 306 ? 1.815 4.778 -14.367 1.00 96.88 306 MET A CA 1
ATOM 2423 C C . MET A 1 306 ? 1.457 4.748 -15.858 1.00 96.88 306 MET A C 1
ATOM 2425 O O . MET A 1 306 ? 2.092 4.025 -16.617 1.00 96.88 306 MET A O 1
ATOM 2429 N N . MET A 1 307 ? 0.543 5.608 -16.319 1.00 96.69 307 MET A N 1
ATOM 2430 C CA . MET A 1 307 ? 0.178 5.743 -17.740 1.00 96.69 307 MET A CA 1
ATOM 2431 C C . MET A 1 307 ? 1.327 6.215 -18.659 1.00 96.69 307 MET A C 1
ATOM 2433 O O . MET A 1 307 ? 1.184 6.158 -19.879 1.00 96.69 307 MET A O 1
ATOM 2437 N N . LYS A 1 308 ? 2.460 6.683 -18.113 1.00 96.56 308 LYS A N 1
ATOM 2438 C CA . LYS A 1 308 ? 3.696 6.977 -18.872 1.00 96.56 308 LYS A CA 1
ATOM 2439 C C . LYS A 1 308 ? 4.736 5.859 -18.768 1.00 96.56 308 LYS A C 1
ATOM 2441 O O . LYS A 1 308 ? 5.667 5.802 -19.577 1.00 96.56 308 LYS A O 1
ATOM 2446 N N . ALA A 1 309 ? 4.635 5.024 -17.737 1.00 98.00 309 ALA A N 1
ATOM 2447 C CA . ALA A 1 309 ? 5.574 3.951 -17.479 1.00 98.00 309 ALA A CA 1
ATOM 2448 C C . ALA A 1 309 ? 5.438 2.860 -18.547 1.00 98.00 309 ALA A C 1
ATOM 2450 O O . ALA A 1 309 ? 4.346 2.490 -18.962 1.00 98.00 309 ALA A O 1
ATOM 2451 N N . HIS A 1 310 ? 6.576 2.339 -18.987 1.00 98.62 310 HIS A N 1
ATOM 2452 C CA . HIS A 1 310 ? 6.666 1.129 -19.803 1.00 98.62 310 HIS A CA 1
ATOM 2453 C C . HIS A 1 310 ? 6.711 -0.134 -18.937 1.00 98.62 310 HIS A C 1
ATOM 2455 O O . HIS A 1 310 ? 6.480 -1.233 -19.436 1.00 98.62 310 HIS A O 1
ATOM 2461 N N . LEU A 1 311 ? 7.061 0.040 -17.661 1.00 98.75 311 LEU A N 1
ATOM 2462 C CA . LEU A 1 311 ? 7.176 -0.996 -16.652 1.00 98.75 311 LEU A CA 1
ATOM 2463 C C . LEU A 1 311 ? 7.048 -0.364 -15.258 1.00 98.75 311 LEU A C 1
ATOM 2465 O O . LEU A 1 311 ? 7.754 0.603 -14.960 1.00 98.75 311 LEU A O 1
ATOM 2469 N N . VAL A 1 312 ? 6.219 -0.939 -14.391 1.00 98.81 312 VAL A N 1
ATOM 2470 C CA . VAL A 1 312 ? 6.270 -0.720 -12.938 1.00 98.81 312 VAL A CA 1
ATOM 2471 C C . VAL A 1 312 ? 7.163 -1.796 -12.313 1.00 98.81 312 VAL A C 1
ATOM 2473 O O . VAL A 1 312 ? 6.979 -2.977 -12.587 1.00 98.81 312 VAL A O 1
ATOM 2476 N N . LEU A 1 313 ? 8.147 -1.411 -11.498 1.00 98.75 313 LEU A N 1
ATOM 2477 C CA . LEU A 1 313 ? 9.141 -2.315 -10.907 1.00 98.75 313 LEU A CA 1
ATOM 2478 C C . LEU A 1 313 ? 9.079 -2.264 -9.373 1.00 98.75 313 LEU A C 1
ATOM 2480 O O . LEU A 1 313 ? 9.348 -1.215 -8.777 1.00 98.75 313 LEU A O 1
ATOM 2484 N N . MET A 1 314 ? 8.761 -3.409 -8.757 1.00 97.88 314 MET A N 1
ATOM 2485 C CA . MET A 1 314 ? 8.635 -3.623 -7.306 1.00 97.88 314 MET A CA 1
ATOM 2486 C C . MET A 1 314 ? 9.555 -4.762 -6.811 1.00 97.88 314 MET A C 1
ATOM 2488 O O . MET A 1 314 ? 9.087 -5.877 -6.563 1.00 97.88 314 MET A O 1
ATOM 2492 N N . PRO A 1 315 ? 10.866 -4.514 -6.638 1.00 97.19 315 PRO A N 1
ATOM 2493 C CA . PRO A 1 315 ? 11.846 -5.516 -6.223 1.00 97.19 315 PRO A CA 1
ATOM 2494 C C . PRO A 1 315 ? 11.962 -5.596 -4.687 1.00 97.19 315 PRO A C 1
ATOM 2496 O O . PRO A 1 315 ? 13.060 -5.701 -4.142 1.00 97.19 315 PRO A O 1
ATOM 2499 N N . SER A 1 316 ? 10.834 -5.496 -3.977 1.00 95.94 316 SER A N 1
ATOM 2500 C CA . SER A 1 316 ? 10.788 -5.495 -2.511 1.00 95.94 316 SER A CA 1
ATOM 2501 C C . SER A 1 316 ? 11.364 -6.795 -1.936 1.00 95.94 316 SER A C 1
ATOM 2503 O O . SER A 1 316 ? 11.010 -7.883 -2.389 1.00 95.94 316 SER A O 1
ATOM 2505 N N . ARG A 1 317 ? 12.216 -6.705 -0.908 1.00 95.19 317 ARG A N 1
ATOM 2506 C CA . ARG A 1 317 ? 12.755 -7.886 -0.204 1.00 95.19 317 ARG A CA 1
ATOM 2507 C C . ARG A 1 317 ? 11.673 -8.612 0.605 1.00 95.19 317 ARG A C 1
ATOM 2509 O O . ARG A 1 317 ? 11.697 -9.833 0.671 1.00 95.19 317 ARG A O 1
ATOM 2516 N N . ALA A 1 318 ? 10.703 -7.860 1.123 1.00 94.25 318 ALA A N 1
ATOM 2517 C CA . ALA A 1 318 ? 9.430 -8.352 1.641 1.00 94.25 318 ALA A CA 1
ATOM 2518 C C . ALA A 1 318 ? 8.326 -7.323 1.341 1.00 94.25 318 ALA A C 1
ATOM 2520 O O . ALA A 1 318 ? 8.577 -6.114 1.337 1.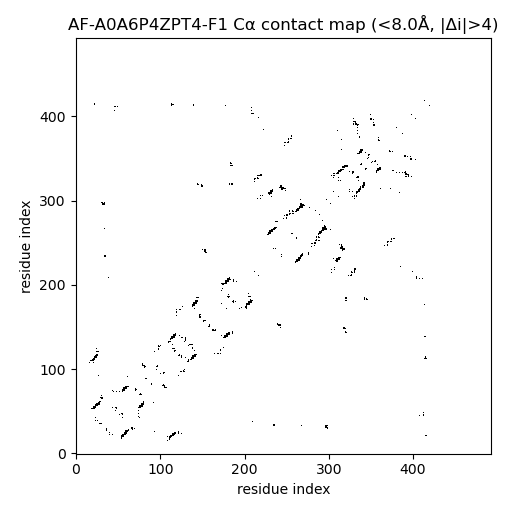00 94.25 318 ALA A O 1
ATOM 2521 N N . GLU A 1 319 ? 7.112 -7.791 1.060 1.00 93.38 319 GLU A N 1
ATOM 2522 C CA . GLU A 1 319 ? 5.946 -6.946 0.782 1.00 93.38 319 GLU A CA 1
ATOM 2523 C C . GLU A 1 319 ? 4.671 -7.694 1.226 1.00 93.38 319 GLU A C 1
ATOM 2525 O O . GLU A 1 319 ? 4.304 -8.675 0.582 1.00 93.38 319 GLU A O 1
ATOM 2530 N N . PRO A 1 320 ? 3.986 -7.282 2.311 1.00 91.81 320 PRO A N 1
ATOM 2531 C CA . PRO A 1 320 ? 2.872 -8.056 2.874 1.00 91.81 320 PRO A CA 1
ATOM 2532 C C . PRO A 1 320 ? 1.727 -8.309 1.878 1.00 91.81 320 PRO A C 1
ATOM 2534 O O . PRO A 1 320 ? 1.212 -9.421 1.797 1.00 91.81 320 PRO A O 1
ATOM 2537 N N . PHE A 1 321 ? 1.406 -7.306 1.051 1.00 93.94 321 PHE A N 1
ATOM 2538 C CA . PHE A 1 321 ? 0.526 -7.445 -0.114 1.00 93.94 321 PHE A CA 1
ATOM 2539 C C . PHE A 1 321 ? 1.206 -6.895 -1.381 1.00 93.94 321 PHE A C 1
ATOM 2541 O O . PHE A 1 321 ? 1.954 -7.614 -2.039 1.00 93.94 321 PHE A O 1
ATOM 2548 N N . GLY A 1 322 ? 1.010 -5.609 -1.704 1.00 93.31 322 GLY A N 1
ATOM 2549 C CA . GLY A 1 322 ? 1.636 -4.960 -2.868 1.00 93.31 322 GLY A CA 1
ATOM 2550 C C . GLY A 1 322 ? 0.709 -4.071 -3.705 1.00 93.31 322 GLY A C 1
ATOM 2551 O O . GLY A 1 322 ? 0.748 -4.138 -4.929 1.00 93.31 322 GLY A O 1
ATOM 2552 N N . LEU A 1 323 ? -0.112 -3.222 -3.073 1.00 93.31 323 LEU A N 1
ATOM 2553 C CA . LEU A 1 323 ? -1.186 -2.442 -3.724 1.00 93.31 323 LEU A CA 1
ATOM 2554 C C . LEU A 1 323 ? -0.781 -1.703 -5.019 1.00 93.31 323 LEU A C 1
ATOM 2556 O O . LEU A 1 323 ? -1.576 -1.624 -5.946 1.00 93.31 323 LEU A O 1
ATOM 2560 N N . VAL A 1 324 ? 0.448 -1.191 -5.121 1.00 94.06 324 VAL A N 1
ATOM 2561 C CA . VAL A 1 324 ? 0.956 -0.471 -6.313 1.00 94.06 324 VAL A CA 1
ATOM 2562 C C . VAL A 1 324 ? 1.051 -1.375 -7.550 1.00 94.06 324 VAL A C 1
ATOM 2564 O O . VAL A 1 324 ? 0.843 -0.906 -8.667 1.00 94.06 324 VAL A O 1
ATOM 2567 N N . GLY A 1 325 ? 1.336 -2.665 -7.374 1.00 96.81 325 GLY A N 1
ATOM 2568 C CA . GLY A 1 325 ? 1.357 -3.616 -8.481 1.00 96.81 325 GLY A CA 1
ATOM 2569 C C . GLY A 1 325 ? -0.057 -4.018 -8.895 1.00 96.81 325 GLY A C 1
ATOM 2570 O O . GLY A 1 325 ? -0.339 -4.082 -10.086 1.00 96.81 325 GLY A O 1
ATOM 2571 N N . LEU A 1 326 ? -0.974 -4.174 -7.932 1.00 96.75 326 LEU A N 1
ATOM 2572 C CA . LEU A 1 326 ? -2.397 -4.385 -8.211 1.00 96.75 326 LEU A CA 1
ATOM 2573 C C . LEU A 1 326 ? -2.989 -3.207 -9.007 1.00 96.75 326 LEU A C 1
ATOM 2575 O O . LEU A 1 326 ? -3.685 -3.416 -9.996 1.00 96.75 326 LEU A O 1
ATOM 2579 N N . GLU A 1 327 ? -2.657 -1.973 -8.626 1.00 96.81 327 GLU A N 1
ATOM 2580 C CA . GLU A 1 327 ? -3.015 -0.748 -9.353 1.00 96.81 327 GLU A CA 1
ATOM 2581 C C . GLU A 1 327 ? -2.400 -0.693 -10.760 1.00 96.81 327 GLU A C 1
ATOM 2583 O O . GLU A 1 327 ? -3.082 -0.298 -11.703 1.00 96.81 327 GLU A O 1
ATOM 2588 N N . ALA A 1 328 ? -1.148 -1.130 -10.937 1.00 98.12 328 ALA A N 1
ATOM 2589 C CA . ALA A 1 328 ? -0.509 -1.199 -12.253 1.00 98.12 328 ALA A CA 1
ATOM 2590 C C . ALA A 1 328 ? -1.210 -2.207 -13.184 1.00 98.12 328 ALA A C 1
ATOM 2592 O O . ALA A 1 328 ? -1.478 -1.889 -14.347 1.00 98.12 328 ALA A O 1
ATOM 2593 N N . ILE A 1 329 ? -1.580 -3.383 -12.662 1.00 98.38 329 ILE A N 1
ATOM 2594 C CA . ILE A 1 329 ? -2.365 -4.394 -13.389 1.00 98.38 329 ILE A CA 1
ATOM 2595 C C . ILE A 1 329 ? -3.752 -3.840 -13.720 1.00 98.38 329 ILE A C 1
ATOM 2597 O O . ILE A 1 329 ? -4.172 -3.893 -14.874 1.00 98.38 329 ILE A O 1
ATOM 2601 N N . ALA A 1 330 ? -4.437 -3.237 -12.746 1.00 97.81 330 ALA A N 1
ATOM 2602 C CA . ALA A 1 330 ? -5.739 -2.611 -12.948 1.00 97.81 330 ALA A CA 1
ATOM 2603 C C . ALA A 1 330 ? -5.690 -1.458 -13.959 1.00 97.81 330 ALA A C 1
ATOM 2605 O O . ALA A 1 330 ? -6.652 -1.271 -14.697 1.00 97.81 330 ALA A O 1
ATOM 2606 N N . ALA A 1 331 ? -4.576 -0.729 -14.059 1.00 98.25 331 ALA A N 1
ATOM 2607 C CA . ALA A 1 331 ? -4.347 0.282 -15.088 1.00 98.25 331 ALA A CA 1
ATOM 2608 C C . ALA A 1 331 ? -4.058 -0.316 -16.478 1.00 98.25 331 ALA A C 1
ATOM 2610 O O . ALA A 1 331 ? -4.355 0.325 -17.485 1.00 98.25 331 ALA A O 1
ATOM 2611 N N . GLY A 1 332 ? -3.545 -1.548 -16.558 1.00 98.25 332 GLY A N 1
ATOM 2612 C CA . GLY A 1 332 ? -3.097 -2.182 -17.805 1.00 98.25 332 GLY A CA 1
ATOM 2613 C C . GLY A 1 332 ? -1.650 -1.839 -18.174 1.00 98.25 332 GLY A C 1
ATOM 2614 O O . GLY A 1 332 ? -1.289 -1.852 -19.352 1.00 98.25 332 GLY A O 1
ATOM 2615 N N . VAL A 1 333 ? -0.823 -1.514 -17.178 1.00 98.62 333 VAL A N 1
ATOM 2616 C CA . VAL A 1 333 ? 0.611 -1.222 -17.326 1.00 98.62 333 VAL A CA 1
ATOM 2617 C C . VAL A 1 333 ? 1.424 -2.486 -17.014 1.00 98.62 333 VAL A C 1
ATOM 2619 O O . VAL A 1 333 ? 1.123 -3.158 -16.026 1.00 98.62 333 VAL A O 1
ATOM 2622 N N . PRO A 1 334 ? 2.461 -2.836 -17.802 1.00 98.69 334 PRO A N 1
ATOM 2623 C CA . PRO A 1 334 ? 3.343 -3.954 -17.471 1.00 98.69 334 PRO A CA 1
ATOM 2624 C C . PRO A 1 334 ? 3.990 -3.784 -16.093 1.00 98.69 334 PRO A C 1
ATOM 2626 O O . PRO A 1 334 ? 4.423 -2.686 -15.738 1.00 98.69 334 PRO A O 1
ATOM 2629 N N . VAL A 1 335 ? 4.105 -4.873 -15.334 1.00 98.62 335 VAL A N 1
ATOM 2630 C CA . VAL A 1 335 ? 4.679 -4.878 -13.982 1.00 98.62 335 VAL A CA 1
ATOM 2631 C C . VAL A 1 335 ? 5.762 -5.957 -13.857 1.00 98.62 335 VAL A C 1
ATOM 2633 O O . VAL A 1 335 ? 5.727 -6.958 -14.565 1.00 98.62 335 VAL A O 1
ATOM 2636 N N . LEU A 1 336 ? 6.737 -5.750 -12.973 1.00 98.62 336 LEU A N 1
ATOM 2637 C CA . LEU A 1 336 ? 7.606 -6.790 -12.421 1.00 98.62 336 LEU A CA 1
ATOM 2638 C C . LEU A 1 336 ? 7.550 -6.713 -10.893 1.00 98.62 336 LEU A C 1
ATOM 2640 O O . LEU A 1 336 ? 7.796 -5.645 -10.321 1.00 98.62 336 LEU A O 1
ATOM 2644 N N . VAL A 1 337 ? 7.245 -7.836 -10.244 1.00 98.19 337 VAL A N 1
ATOM 2645 C CA . VAL A 1 337 ? 7.058 -7.945 -8.788 1.00 98.19 337 VAL A CA 1
ATOM 2646 C C . VAL A 1 337 ? 7.970 -9.006 -8.178 1.00 98.19 337 VAL A C 1
ATOM 2648 O O . VAL A 1 337 ? 8.311 -10.001 -8.811 1.00 98.19 337 VAL A O 1
ATOM 2651 N N . SER A 1 338 ? 8.349 -8.791 -6.924 1.00 97.50 338 SER A N 1
ATOM 2652 C CA . SER A 1 338 ? 9.081 -9.742 -6.086 1.00 97.50 338 SER A CA 1
ATOM 2653 C C . SER A 1 338 ? 8.259 -10.994 -5.743 1.00 97.50 338 SER A C 1
ATOM 2655 O O . SER A 1 338 ? 7.106 -10.873 -5.323 1.00 97.50 338 SER A O 1
ATOM 2657 N N . SER A 1 339 ? 8.879 -12.180 -5.795 1.00 96.81 339 SER A N 1
ATOM 2658 C CA . SER A 1 339 ? 8.331 -13.443 -5.257 1.00 96.81 339 SER A CA 1
ATOM 2659 C C . SER A 1 339 ? 8.127 -13.452 -3.733 1.00 96.81 339 SER A C 1
ATOM 2661 O O . SER A 1 339 ? 7.600 -14.415 -3.188 1.00 96.81 339 SER A O 1
ATOM 2663 N N . LYS A 1 340 ? 8.541 -12.394 -3.021 1.00 95.56 340 LYS A N 1
ATOM 2664 C CA . LYS A 1 340 ? 8.281 -12.186 -1.583 1.00 95.56 340 LYS A CA 1
ATOM 2665 C C . LYS A 1 340 ? 7.106 -11.236 -1.323 1.00 95.56 340 LYS A C 1
ATOM 2667 O O . LYS A 1 340 ? 6.902 -10.830 -0.176 1.00 95.56 340 LYS A O 1
ATOM 2672 N N . SER A 1 341 ? 6.354 -10.875 -2.367 1.00 95.81 341 SER A N 1
ATOM 2673 C CA . SER A 1 341 ? 5.139 -10.064 -2.262 1.00 95.81 341 SER A CA 1
ATOM 2674 C C . SER A 1 341 ? 3.872 -10.912 -2.203 1.00 95.81 341 SER A C 1
ATOM 2676 O O . SER A 1 341 ? 3.719 -11.816 -3.017 1.00 95.81 341 SER A O 1
ATOM 2678 N N . GLY A 1 342 ? 2.925 -10.575 -1.319 1.00 96.31 342 GLY A N 1
ATOM 2679 C CA . GLY A 1 342 ? 1.592 -11.205 -1.312 1.00 96.31 342 GLY A CA 1
ATOM 2680 C C . GLY A 1 342 ? 0.803 -10.989 -2.616 1.00 96.31 342 GLY A C 1
ATOM 2681 O O . GLY A 1 342 ? -0.146 -11.711 -2.913 1.00 96.31 342 GLY A O 1
ATOM 2682 N N . LEU A 1 343 ? 1.219 -10.016 -3.434 1.00 96.56 343 LEU A N 1
ATOM 2683 C CA . LEU A 1 343 ? 0.742 -9.831 -4.800 1.00 96.56 343 LEU A CA 1
ATOM 2684 C C . LEU A 1 343 ? 1.232 -10.930 -5.764 1.00 96.56 343 LEU A C 1
ATOM 2686 O O . LEU A 1 343 ? 0.523 -11.228 -6.718 1.00 96.56 343 LEU A O 1
ATOM 2690 N N . ALA A 1 344 ? 2.401 -11.541 -5.548 1.00 97.12 344 ALA A N 1
ATOM 2691 C CA . ALA A 1 344 ? 2.842 -12.685 -6.350 1.00 97.12 344 ALA A CA 1
ATOM 2692 C C . ALA A 1 344 ? 1.923 -13.897 -6.119 1.00 97.12 344 ALA A C 1
ATOM 2694 O O . ALA A 1 344 ? 1.457 -14.498 -7.086 1.00 97.12 344 ALA A O 1
ATOM 2695 N N . ASP A 1 345 ? 1.576 -14.170 -4.858 1.00 95.12 345 ASP A N 1
ATOM 2696 C CA . ASP A 1 345 ? 0.601 -15.201 -4.478 1.00 95.12 345 ASP A CA 1
ATOM 2697 C C . ASP A 1 345 ? -0.778 -14.904 -5.103 1.00 95.12 345 ASP A C 1
ATOM 2699 O O . ASP A 1 345 ? -1.375 -15.750 -5.764 1.00 95.12 345 ASP A O 1
ATOM 2703 N N . PHE A 1 346 ? -1.243 -13.654 -5.004 1.00 95.81 346 PHE A N 1
ATOM 2704 C CA . PHE A 1 346 ? -2.497 -13.208 -5.620 1.00 95.81 346 PHE A CA 1
ATOM 2705 C C . PHE A 1 346 ? -2.503 -13.324 -7.161 1.00 95.81 346 PHE A C 1
ATOM 2707 O O . PHE A 1 346 ? -3.519 -13.696 -7.748 1.00 95.81 346 PHE A O 1
ATOM 2714 N N . ILE A 1 347 ? -1.385 -13.027 -7.836 1.00 96.75 347 ILE A N 1
ATOM 2715 C CA . ILE A 1 347 ? -1.241 -13.229 -9.288 1.00 96.75 347 ILE A CA 1
ATOM 2716 C C . ILE A 1 347 ? -1.350 -14.723 -9.624 1.00 96.75 347 ILE A C 1
ATOM 2718 O O . ILE A 1 347 ? -2.025 -15.058 -10.596 1.00 96.75 347 ILE A O 1
ATOM 2722 N N . HIS A 1 348 ? -0.767 -15.605 -8.805 1.00 94.38 348 HIS A N 1
ATOM 2723 C CA . HIS A 1 348 ? -0.898 -17.059 -8.946 1.00 94.38 348 HIS A CA 1
ATOM 2724 C C . HIS A 1 348 ? -2.313 -17.601 -8.680 1.00 94.38 348 HIS A C 1
ATOM 2726 O O . HIS A 1 348 ? -2.682 -18.626 -9.250 1.00 94.38 348 HIS A O 1
ATOM 2732 N N . GLU A 1 349 ? -3.115 -16.929 -7.852 1.00 92.31 349 GLU A N 1
ATOM 2733 C CA . GLU A 1 349 ? -4.513 -17.304 -7.583 1.00 92.31 349 GLU A CA 1
ATOM 2734 C C . GLU A 1 349 ? -5.508 -16.756 -8.630 1.00 92.31 349 GLU A C 1
ATOM 2736 O O . GLU A 1 349 ? -6.580 -17.339 -8.810 1.00 92.31 349 GLU A O 1
ATOM 2741 N N . HIS A 1 350 ? -5.197 -15.640 -9.311 1.00 92.62 350 HIS A N 1
ATOM 2742 C CA . HIS A 1 350 ? -6.212 -14.878 -10.061 1.00 92.62 350 HIS A CA 1
ATOM 2743 C C . HIS A 1 350 ? -5.806 -14.302 -11.433 1.00 92.62 350 HIS A C 1
ATOM 2745 O O . HIS A 1 350 ? -6.696 -13.829 -12.149 1.00 92.62 350 HIS A O 1
ATOM 2751 N N . VAL A 1 351 ? -4.521 -14.274 -11.817 1.00 94.62 351 VAL A N 1
ATOM 2752 C CA . VAL A 1 351 ? -4.056 -13.565 -13.033 1.00 94.62 351 VAL A CA 1
ATOM 2753 C C . VAL A 1 351 ? -2.948 -14.325 -13.786 1.00 94.62 351 VAL A C 1
ATOM 2755 O O . VAL A 1 351 ? -1.835 -13.821 -13.955 1.00 94.62 351 VAL A O 1
ATOM 2758 N N . ASP A 1 352 ? -3.262 -15.524 -14.294 1.00 92.44 352 ASP A N 1
ATOM 2759 C CA . ASP A 1 352 ? -2.337 -16.405 -15.043 1.00 92.44 352 ASP A CA 1
ATOM 2760 C C . ASP A 1 352 ? -1.534 -15.697 -16.146 1.00 92.44 352 ASP A C 1
ATOM 2762 O O . ASP A 1 352 ? -0.350 -15.983 -16.349 1.00 92.44 352 ASP A O 1
ATOM 2766 N N . GLU A 1 353 ? -2.167 -14.745 -16.844 1.00 94.44 353 GLU A N 1
ATOM 2767 C CA . GLU A 1 353 ? -1.558 -13.917 -17.897 1.00 94.44 353 GLU A CA 1
ATOM 2768 C C . GLU A 1 353 ? -0.303 -13.157 -17.430 1.00 94.44 353 GLU A C 1
ATOM 2770 O O . GLU A 1 353 ? 0.449 -12.655 -18.263 1.00 94.44 353 GLU A O 1
ATOM 2775 N N . LEU A 1 354 ? -0.063 -13.053 -16.118 1.00 97.31 354 LEU A N 1
ATOM 2776 C CA . LEU A 1 354 ? 1.044 -12.313 -15.515 1.00 97.31 354 LEU A CA 1
ATOM 2777 C C . LEU A 1 354 ? 2.004 -13.174 -14.680 1.00 97.31 354 LEU A C 1
ATOM 2779 O O . LEU A 1 354 ? 2.863 -12.611 -14.002 1.00 97.31 354 LEU A O 1
ATOM 2783 N N . HIS A 1 355 ? 1.969 -14.508 -14.773 1.00 96.50 355 HIS A N 1
ATOM 2784 C CA . HIS A 1 355 ? 2.956 -15.370 -14.097 1.00 96.50 355 HIS A CA 1
ATOM 2785 C C . HIS A 1 355 ? 4.418 -15.014 -14.434 1.00 96.50 355 HIS A C 1
ATOM 2787 O O . HIS A 1 355 ? 5.294 -15.095 -13.576 1.00 96.50 355 HIS A O 1
ATOM 2793 N N . HIS A 1 356 ? 4.703 -14.539 -15.652 1.00 96.38 356 HIS A N 1
ATOM 2794 C CA . HIS A 1 356 ? 6.041 -14.071 -16.051 1.00 96.38 356 HIS A CA 1
ATOM 2795 C C . HIS A 1 356 ? 6.413 -12.680 -15.511 1.00 96.38 356 HIS A C 1
ATOM 2797 O O . HIS A 1 356 ? 7.506 -12.193 -15.816 1.00 96.38 356 HIS A O 1
ATOM 2803 N N . SER A 1 357 ? 5.513 -12.015 -14.784 1.00 97.75 357 SER A N 1
ATOM 2804 C CA . SER A 1 357 ? 5.783 -10.744 -14.100 1.00 97.75 357 SER A CA 1
ATOM 2805 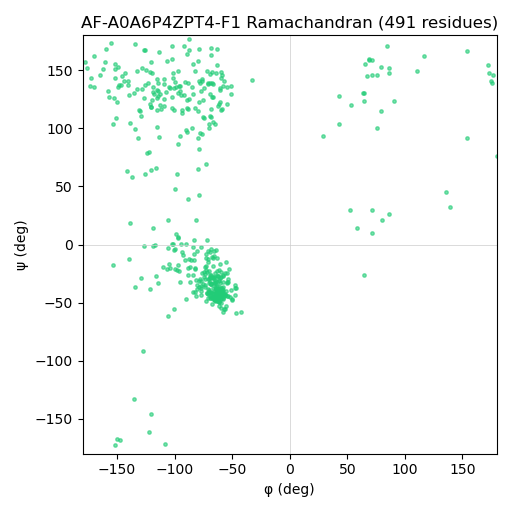C C . SER A 1 357 ? 6.403 -10.947 -12.714 1.00 97.75 357 SER A C 1
ATOM 2807 O O . SER A 1 357 ? 6.926 -9.998 -12.133 1.00 97.75 357 SER A O 1
ATOM 2809 N N . ILE A 1 358 ? 6.373 -12.169 -12.180 1.00 98.25 358 ILE A N 1
ATOM 2810 C CA . ILE A 1 358 ? 6.980 -12.505 -10.892 1.00 98.25 358 ILE A CA 1
ATOM 2811 C C . ILE A 1 358 ? 8.469 -12.802 -11.114 1.00 98.25 358 ILE A C 1
ATOM 2813 O O . ILE A 1 358 ? 8.845 -13.570 -12.001 1.00 98.25 358 ILE A O 1
ATOM 2817 N N . VAL A 1 359 ? 9.328 -12.171 -10.316 1.00 97.38 359 VAL A N 1
ATOM 2818 C CA . VAL A 1 359 ? 10.779 -12.384 -10.311 1.00 97.38 359 VAL A CA 1
ATOM 2819 C C . VAL A 1 359 ? 11.168 -13.026 -8.991 1.00 97.38 359 VAL A C 1
ATOM 2821 O O . VAL A 1 359 ? 10.794 -12.520 -7.932 1.00 97.38 359 VAL A O 1
ATOM 2824 N N . ASP A 1 360 ? 11.925 -14.123 -9.046 1.00 95.19 360 ASP A N 1
ATOM 2825 C CA . ASP A 1 360 ? 12.403 -14.747 -7.819 1.00 95.19 360 ASP A CA 1
ATOM 2826 C C . ASP A 1 360 ? 13.481 -13.901 -7.129 1.00 95.19 360 ASP A C 1
ATOM 2828 O O . ASP A 1 360 ? 14.355 -13.316 -7.771 1.00 95.19 360 ASP A O 1
ATOM 2832 N N . MET A 1 361 ? 13.389 -13.827 -5.806 1.00 92.19 361 MET A N 1
ATOM 2833 C CA . MET A 1 361 ? 14.215 -12.986 -4.951 1.00 92.19 361 MET A CA 1
ATOM 2834 C C . MET A 1 361 ? 14.916 -13.883 -3.934 1.00 92.19 361 MET A C 1
ATOM 2836 O O . MET A 1 361 ? 14.495 -14.016 -2.780 1.00 92.19 361 MET A O 1
ATOM 2840 N N . ASP A 1 362 ? 15.994 -14.520 -4.386 1.00 81.81 362 ASP A N 1
ATOM 2841 C CA . ASP A 1 362 ? 16.910 -15.241 -3.511 1.00 81.81 362 ASP A CA 1
ATOM 2842 C C . ASP A 1 362 ? 17.688 -14.224 -2.664 1.00 81.81 362 ASP A C 1
ATOM 2844 O O . ASP A 1 362 ? 18.606 -13.539 -3.131 1.00 81.81 362 ASP A O 1
ATOM 2848 N N . GLY A 1 363 ? 17.287 -14.112 -1.397 1.00 69.38 363 GLY A N 1
ATOM 2849 C CA . GLY A 1 363 ? 17.921 -13.241 -0.411 1.00 69.38 363 GLY A CA 1
ATOM 2850 C C . GLY A 1 363 ? 19.330 -13.676 0.006 1.00 69.38 363 GLY A C 1
ATOM 2851 O O . GLY A 1 363 ? 19.955 -12.955 0.783 1.00 69.38 363 GLY A O 1
ATOM 2852 N N . SER A 1 364 ? 19.839 -14.820 -0.473 1.00 79.94 364 SER A N 1
ATOM 2853 C CA . SER A 1 364 ? 21.180 -15.320 -0.139 1.00 79.94 364 SER A CA 1
ATOM 2854 C C . SER A 1 364 ? 22.301 -14.806 -1.060 1.00 79.94 364 SER A C 1
ATOM 2856 O O . SER A 1 364 ? 23.431 -14.661 -0.591 1.00 79.94 364 SER A O 1
ATOM 2858 N N . ASP A 1 365 ? 22.016 -14.435 -2.319 1.00 88.81 365 ASP A N 1
ATOM 2859 C CA . ASP A 1 365 ? 22.939 -13.655 -3.170 1.00 88.81 365 ASP A CA 1
ATOM 2860 C C . ASP A 1 365 ? 22.205 -12.514 -3.892 1.00 88.81 365 ASP A C 1
ATOM 2862 O O . ASP A 1 365 ? 21.615 -12.676 -4.965 1.00 88.81 365 ASP A O 1
ATOM 2866 N N . GLU A 1 366 ? 22.326 -11.306 -3.337 1.00 90.81 366 GLU A N 1
ATOM 2867 C CA . GLU A 1 366 ? 21.768 -10.081 -3.919 1.00 90.81 366 GLU A CA 1
ATOM 2868 C C . GLU A 1 366 ? 22.262 -9.828 -5.360 1.00 90.81 366 GLU A C 1
ATOM 2870 O O . GLU A 1 366 ? 21.549 -9.206 -6.146 1.00 90.81 366 GLU A O 1
ATOM 2875 N N . ARG A 1 367 ? 23.430 -10.351 -5.768 1.00 92.81 367 ARG A N 1
ATOM 2876 C CA . ARG A 1 367 ? 23.938 -10.215 -7.149 1.00 92.81 367 ARG A CA 1
ATOM 2877 C C . ARG A 1 367 ? 23.270 -11.193 -8.111 1.00 92.81 367 ARG A C 1
ATOM 2879 O O . ARG A 1 367 ? 23.106 -10.857 -9.284 1.00 92.81 367 ARG A O 1
ATOM 2886 N N . ALA A 1 368 ? 22.876 -12.379 -7.642 1.00 94.81 368 ALA A N 1
ATOM 2887 C CA . ALA A 1 368 ? 22.053 -13.300 -8.424 1.00 94.81 368 ALA A CA 1
ATOM 2888 C C . ALA A 1 368 ? 20.655 -12.697 -8.639 1.00 94.81 368 ALA A C 1
ATOM 2890 O O . ALA A 1 368 ? 20.189 -12.626 -9.777 1.00 94.81 368 ALA A O 1
ATOM 2891 N N . THR A 1 369 ? 20.066 -12.145 -7.575 1.00 95.88 369 THR A N 1
ATOM 2892 C CA . THR A 1 369 ? 18.789 -11.417 -7.613 1.00 95.88 369 THR A CA 1
ATOM 2893 C C . THR A 1 369 ? 18.839 -10.197 -8.547 1.00 95.88 369 THR A C 1
ATOM 2895 O O . THR A 1 369 ? 18.019 -10.100 -9.458 1.00 95.88 369 THR A O 1
ATOM 2898 N N . VAL A 1 370 ? 19.844 -9.314 -8.441 1.00 97.44 370 VAL A N 1
ATOM 2899 C CA . VAL A 1 370 ? 20.041 -8.179 -9.377 1.00 97.44 370 VAL A CA 1
ATOM 2900 C C . VAL A 1 370 ? 20.208 -8.650 -10.826 1.00 97.44 370 VAL A C 1
ATOM 2902 O O . VAL A 1 370 ? 19.654 -8.045 -11.744 1.00 97.44 370 VAL A O 1
ATOM 2905 N N . LYS A 1 371 ? 20.941 -9.744 -11.065 1.00 96.94 371 LYS A N 1
ATOM 2906 C CA . LYS A 1 371 ? 21.108 -10.309 -12.412 1.00 96.94 371 LYS A CA 1
ATOM 2907 C C . LYS A 1 371 ? 19.775 -10.801 -12.986 1.00 96.94 371 LYS A C 1
ATOM 2909 O O . LYS A 1 371 ? 19.505 -10.533 -14.158 1.00 96.94 371 LYS A O 1
ATOM 2914 N N . LEU A 1 372 ? 18.951 -11.483 -12.190 1.00 97.19 372 LEU A N 1
ATOM 2915 C CA . LEU A 1 372 ? 17.642 -11.977 -12.622 1.00 97.19 372 LEU A CA 1
ATOM 2916 C C . LEU A 1 372 ? 16.654 -10.823 -12.854 1.00 97.19 372 LEU A C 1
ATOM 2918 O O . LEU A 1 372 ? 16.011 -10.775 -13.903 1.00 97.19 372 LEU A O 1
ATOM 2922 N N . LEU A 1 373 ? 16.608 -9.839 -11.950 1.00 98.19 373 LEU A N 1
ATOM 2923 C CA . LEU A 1 373 ? 15.846 -8.596 -12.120 1.00 98.19 373 LEU A CA 1
ATOM 2924 C C . LEU A 1 373 ? 16.246 -7.852 -13.403 1.00 98.19 373 LEU A C 1
ATOM 2926 O O . LEU A 1 373 ? 15.370 -7.411 -14.150 1.00 98.19 373 LEU A O 1
ATOM 2930 N N . ALA A 1 374 ? 17.545 -7.754 -13.708 1.00 98.44 374 ALA A N 1
ATOM 2931 C CA . ALA A 1 374 ? 18.037 -7.117 -14.930 1.00 98.44 374 ALA A CA 1
ATOM 2932 C C . ALA A 1 374 ? 17.652 -7.903 -16.191 1.00 98.44 374 ALA A C 1
ATOM 2934 O O . ALA A 1 374 ? 17.204 -7.300 -17.164 1.00 98.44 374 ALA A O 1
ATOM 2935 N N . GLN A 1 375 ? 17.754 -9.236 -16.172 1.00 98.38 375 GLN A N 1
ATOM 2936 C CA . GLN A 1 375 ? 17.325 -10.096 -17.283 1.00 98.38 375 GLN A CA 1
ATOM 2937 C C . GLN A 1 375 ? 15.812 -9.999 -17.539 1.00 98.38 375 GLN A C 1
ATOM 2939 O O . GLN A 1 375 ? 15.394 -9.840 -18.689 1.00 98.38 375 GLN A O 1
ATOM 2944 N N . SER A 1 376 ? 14.994 -10.030 -16.485 1.00 98.44 376 SER A N 1
ATOM 2945 C CA . SER A 1 376 ? 13.541 -9.856 -16.579 1.00 98.44 376 SER A CA 1
ATOM 2946 C C . SER A 1 376 ? 13.173 -8.457 -17.073 1.00 98.44 376 SER A C 1
ATOM 2948 O O . SER A 1 376 ? 12.400 -8.331 -18.019 1.00 98.44 376 SER A O 1
ATOM 2950 N N . THR A 1 377 ? 13.781 -7.403 -16.523 1.00 98.75 377 THR A N 1
ATOM 2951 C CA . THR A 1 377 ? 13.545 -6.011 -16.950 1.00 98.75 377 THR A CA 1
ATOM 2952 C C . THR A 1 377 ? 13.936 -5.799 -18.415 1.00 98.75 377 THR A C 1
ATOM 2954 O O . THR A 1 377 ? 13.168 -5.230 -19.191 1.00 98.75 377 THR A O 1
ATOM 2957 N N . GLU A 1 378 ? 15.095 -6.313 -18.834 1.00 98.50 378 GLU A N 1
ATOM 2958 C CA . GLU A 1 378 ? 15.557 -6.263 -20.223 1.00 98.50 378 GLU A CA 1
ATOM 2959 C C . GLU A 1 378 ? 14.609 -7.018 -21.171 1.00 98.50 378 GLU A C 1
ATOM 2961 O O . GLU A 1 378 ? 14.323 -6.520 -22.263 1.00 98.50 378 GLU A O 1
ATOM 2966 N N . ARG A 1 379 ? 14.068 -8.177 -20.757 1.00 98.44 379 ARG A N 1
ATOM 2967 C CA . ARG A 1 379 ? 13.039 -8.908 -21.518 1.00 98.44 379 ARG A CA 1
ATOM 2968 C C . ARG A 1 379 ? 11.771 -8.073 -21.676 1.00 98.44 379 ARG A C 1
ATOM 2970 O O . ARG A 1 379 ? 11.329 -7.907 -22.814 1.00 98.44 379 ARG A O 1
ATOM 2977 N N . MET A 1 380 ? 11.212 -7.558 -20.579 1.00 98.19 380 MET A N 1
ATOM 2978 C CA . MET A 1 380 ? 9.948 -6.808 -20.593 1.00 98.19 380 MET A CA 1
ATOM 2979 C C . MET A 1 380 ? 10.052 -5.563 -21.484 1.00 98.19 380 MET A C 1
ATOM 2981 O O . MET A 1 380 ? 9.196 -5.321 -22.332 1.00 98.19 380 MET A O 1
ATOM 2985 N N . LEU A 1 381 ? 11.142 -4.800 -21.354 1.00 98.31 381 LEU A N 1
ATOM 2986 C CA . LEU A 1 381 ? 11.346 -3.571 -22.122 1.00 98.31 381 LEU A CA 1
ATOM 2987 C C . LEU A 1 381 ? 11.609 -3.838 -23.614 1.00 98.31 381 LEU A C 1
ATOM 2989 O O . LEU A 1 381 ? 11.047 -3.137 -24.457 1.00 98.31 381 LEU A O 1
ATOM 2993 N N . LYS A 1 382 ? 12.381 -4.877 -23.973 1.00 97.62 382 LYS A N 1
ATOM 2994 C CA . LYS A 1 382 ? 12.587 -5.269 -25.385 1.00 97.62 382 LYS A CA 1
ATOM 2995 C C . LYS A 1 382 ? 11.304 -5.729 -26.078 1.00 97.62 382 LYS A C 1
ATOM 2997 O O . LYS A 1 382 ? 11.155 -5.509 -27.276 1.00 97.62 382 LYS A O 1
ATOM 3002 N N . HIS A 1 383 ? 10.382 -6.340 -25.336 1.00 97.31 383 HIS A N 1
ATOM 3003 C CA . HIS A 1 383 ? 9.116 -6.856 -25.862 1.00 97.31 383 HIS A CA 1
ATOM 3004 C C . HIS A 1 383 ? 7.916 -5.989 -25.464 1.00 97.31 383 HIS A C 1
ATOM 3006 O O . HIS A 1 383 ? 6.782 -6.460 -25.521 1.00 97.31 383 HIS A O 1
ATOM 3012 N N . ASN A 1 384 ? 8.139 -4.719 -25.103 1.00 96.69 384 ASN A N 1
ATOM 3013 C CA . ASN A 1 384 ? 7.132 -3.844 -24.497 1.00 96.69 384 ASN A CA 1
ATOM 3014 C C . ASN A 1 384 ? 5.766 -3.854 -25.219 1.00 96.69 384 ASN A C 1
ATOM 3016 O O . ASN A 1 384 ? 4.738 -4.011 -24.572 1.00 96.69 384 ASN A O 1
ATOM 3020 N N . ARG A 1 385 ? 5.719 -3.812 -26.557 1.00 97.69 385 ARG A N 1
ATOM 3021 C CA . ARG A 1 385 ? 4.470 -3.878 -27.344 1.00 97.69 385 ARG A CA 1
ATOM 3022 C C . ARG A 1 385 ? 3.667 -5.172 -27.138 1.00 97.69 385 ARG A C 1
ATOM 3024 O O . ARG A 1 385 ? 2.451 -5.164 -27.324 1.00 97.69 385 ARG A O 1
ATOM 3031 N N . ALA A 1 386 ? 4.327 -6.283 -26.819 1.00 98.06 386 ALA A N 1
ATOM 3032 C CA . ALA A 1 386 ? 3.678 -7.530 -26.425 1.00 98.06 386 ALA A CA 1
ATOM 3033 C C . ALA A 1 386 ? 3.276 -7.487 -24.944 1.00 98.06 386 ALA A C 1
ATOM 3035 O O . ALA A 1 386 ? 2.133 -7.802 -24.628 1.00 98.06 386 ALA A O 1
ATOM 3036 N N . GLU A 1 387 ? 4.154 -7.004 -24.062 1.00 98.19 387 GLU A N 1
ATOM 3037 C CA . GLU A 1 387 ? 3.863 -6.906 -22.626 1.00 98.19 387 GLU A CA 1
ATOM 3038 C C . GLU A 1 387 ? 2.678 -5.976 -22.324 1.00 98.19 387 GLU A C 1
ATOM 3040 O O . GLU A 1 387 ? 1.828 -6.337 -21.523 1.00 98.19 387 GLU A O 1
ATOM 3045 N N . PHE A 1 388 ? 2.515 -4.848 -23.025 1.00 98.50 388 PHE A N 1
ATOM 3046 C CA . PHE A 1 388 ? 1.317 -3.999 -22.906 1.00 98.50 388 PHE A CA 1
ATOM 3047 C C . PHE A 1 388 ? 0.032 -4.710 -23.364 1.00 98.50 388 PHE A C 1
ATOM 3049 O O . PHE A 1 388 ? -1.026 -4.506 -22.775 1.00 98.50 388 PHE A O 1
ATOM 3056 N N . LYS A 1 389 ? 0.096 -5.590 -24.377 1.00 98.25 389 LYS A N 1
ATOM 3057 C CA . LYS A 1 389 ? -1.060 -6.433 -24.740 1.00 98.25 389 LYS A CA 1
ATOM 3058 C C . LYS A 1 389 ? -1.367 -7.459 -23.655 1.00 98.25 389 LYS A C 1
ATOM 3060 O O . LYS A 1 389 ? -2.524 -7.831 -23.497 1.00 98.25 389 LYS A O 1
ATOM 3065 N N . THR A 1 390 ? -0.350 -7.965 -22.966 1.00 98.38 390 THR A N 1
ATOM 3066 C CA . THR A 1 390 ? -0.509 -8.947 -21.889 1.00 98.38 390 THR A CA 1
ATOM 3067 C C . THR A 1 390 ? -0.997 -8.292 -20.601 1.00 98.38 390 THR A C 1
ATOM 3069 O O . THR A 1 390 ? -1.949 -8.787 -20.017 1.00 98.38 390 THR A O 1
ATOM 3072 N N . ALA A 1 391 ? -0.500 -7.106 -20.248 1.00 98.50 391 ALA A N 1
ATOM 3073 C CA . ALA A 1 391 ? -1.054 -6.275 -19.182 1.00 98.50 391 ALA A CA 1
ATOM 3074 C C . ALA A 1 391 ? -2.523 -5.892 -19.448 1.00 98.50 391 ALA A C 1
ATOM 3076 O O . ALA A 1 391 ? -3.336 -5.929 -18.530 1.00 98.50 391 ALA A O 1
ATOM 3077 N N . ALA A 1 392 ? -2.906 -5.620 -20.702 1.00 98.31 392 ALA A N 1
ATOM 3078 C CA . ALA A 1 392 ? -4.307 -5.398 -21.067 1.00 98.31 392 ALA A CA 1
ATOM 3079 C C . ALA A 1 392 ? -5.194 -6.652 -20.886 1.00 98.31 392 ALA A C 1
ATOM 3081 O O . ALA A 1 392 ? -6.336 -6.519 -20.449 1.00 98.31 392 ALA A O 1
ATOM 3082 N N . ARG A 1 393 ? -4.681 -7.864 -21.163 1.00 98.00 393 ARG A N 1
ATOM 3083 C CA . ARG A 1 393 ? -5.400 -9.123 -20.872 1.00 98.00 393 ARG A CA 1
ATOM 3084 C C . ARG A 1 393 ? -5.450 -9.416 -19.371 1.00 98.00 393 ARG A C 1
ATOM 3086 O O . ARG A 1 393 ? -6.518 -9.737 -18.869 1.00 98.00 393 ARG A O 1
ATOM 3093 N N . GLY A 1 394 ? -4.356 -9.193 -18.642 1.00 98.06 394 GLY A N 1
ATOM 3094 C CA . GLY A 1 394 ? -4.307 -9.285 -17.179 1.00 98.06 394 GLY A CA 1
ATOM 3095 C C . GLY A 1 394 ? -5.287 -8.328 -16.492 1.00 98.06 394 GLY A C 1
ATOM 3096 O O . GLY A 1 394 ? -6.000 -8.744 -15.586 1.00 98.06 394 GLY A O 1
ATOM 3097 N N . LYS A 1 395 ? -5.423 -7.084 -16.982 1.00 98.00 395 LYS A N 1
ATOM 3098 C CA . LYS A 1 395 ? -6.466 -6.129 -16.559 1.00 98.00 395 LYS A CA 1
ATOM 3099 C C . LYS A 1 395 ? -7.875 -6.691 -16.769 1.00 98.00 395 LYS A C 1
ATOM 3101 O O . LYS A 1 395 ? -8.714 -6.596 -15.877 1.00 98.00 395 LYS A O 1
ATOM 3106 N N . GLN A 1 396 ? -8.140 -7.271 -17.941 1.00 97.31 396 GLN A N 1
ATOM 3107 C CA . GLN A 1 396 ? -9.438 -7.880 -18.253 1.00 97.31 396 GLN A CA 1
ATOM 3108 C C . GLN A 1 396 ? -9.727 -9.094 -17.360 1.00 97.31 396 GLN A C 1
ATOM 3110 O O . GLN A 1 396 ? -10.817 -9.166 -16.799 1.00 97.31 396 GLN A O 1
ATOM 3115 N N . GLN A 1 397 ? -8.752 -9.989 -17.165 1.00 96.81 397 GLN A N 1
ATOM 3116 C CA . GLN A 1 397 ? -8.848 -11.136 -16.258 1.00 96.81 397 GLN A CA 1
ATOM 3117 C C . GLN A 1 397 ? -9.157 -10.660 -14.829 1.00 96.81 397 GLN A C 1
ATOM 3119 O O . GLN A 1 397 ? -10.230 -10.975 -14.312 1.00 96.81 397 GLN A O 1
ATOM 3124 N N . LEU A 1 398 ? -8.297 -9.806 -14.258 1.00 96.38 398 LEU A N 1
ATOM 3125 C CA . LEU A 1 398 ? -8.404 -9.246 -12.904 1.00 96.38 398 LEU A CA 1
ATOM 3126 C C . LEU A 1 398 ? -9.786 -8.649 -12.596 1.00 96.38 398 LEU A C 1
ATOM 3128 O O . LEU A 1 398 ? -10.351 -8.911 -11.538 1.00 96.38 398 LEU A O 1
ATOM 3132 N N . LEU A 1 399 ? -10.324 -7.825 -13.499 1.00 95.62 399 LEU A N 1
ATOM 3133 C CA . LEU A 1 399 ? -11.595 -7.132 -13.270 1.00 95.62 399 LEU A CA 1
ATOM 3134 C C . LEU A 1 399 ? -12.816 -8.018 -13.573 1.00 95.62 399 LEU A C 1
ATOM 3136 O O . LEU A 1 399 ? -13.899 -7.756 -13.054 1.00 95.62 399 LEU A O 1
ATOM 3140 N N . SER A 1 400 ? -12.655 -9.075 -14.378 1.00 95.25 400 SER A N 1
ATOM 3141 C CA . SER A 1 400 ? -13.733 -10.021 -14.700 1.00 95.25 400 SER A CA 1
ATOM 3142 C C . SER A 1 400 ? -14.022 -11.035 -13.590 1.00 95.25 400 SER A C 1
ATOM 3144 O O . SER A 1 400 ? -15.168 -11.460 -13.457 1.00 95.25 400 SER A O 1
ATOM 3146 N N . THR A 1 401 ? -13.023 -11.404 -12.775 1.00 92.62 401 THR A N 1
ATOM 3147 C CA . THR A 1 401 ? -13.189 -12.407 -11.706 1.00 92.62 401 THR A CA 1
ATOM 3148 C C . THR A 1 401 ? -13.983 -11.889 -10.513 1.00 92.62 401 THR A C 1
ATOM 3150 O O . THR A 1 401 ? -14.476 -12.704 -9.739 1.00 92.62 401 THR A O 1
ATOM 3153 N N . LYS A 1 402 ? -14.104 -10.559 -10.347 1.00 94.00 402 LYS A N 1
ATOM 3154 C CA . LYS A 1 402 ? -14.796 -9.914 -9.212 1.00 94.00 402 LYS A CA 1
ATOM 3155 C C . LYS A 1 402 ? -14.297 -10.412 -7.843 1.00 94.00 402 LYS A C 1
ATOM 3157 O O . LYS A 1 402 ? -15.047 -10.427 -6.871 1.00 94.00 402 LYS A O 1
ATOM 3162 N N . TYR A 1 403 ? -13.022 -10.808 -7.763 1.00 93.75 403 TYR A N 1
ATOM 3163 C CA . TYR A 1 403 ? -12.422 -11.546 -6.638 1.00 93.75 403 TYR A CA 1
ATOM 3164 C C . TYR A 1 403 ? -12.622 -10.907 -5.249 1.00 93.75 403 TYR A C 1
ATOM 3166 O O . TYR A 1 403 ? -12.486 -11.581 -4.235 1.00 93.75 403 TYR A O 1
ATOM 3174 N N . TRP A 1 404 ? -12.905 -9.603 -5.190 1.00 94.12 404 TRP A N 1
ATOM 3175 C CA . TRP A 1 404 ? -13.115 -8.842 -3.961 1.00 94.12 404 TRP A CA 1
ATOM 3176 C C . TRP A 1 404 ? -14.534 -8.971 -3.383 1.00 94.12 404 TRP A C 1
ATOM 3178 O O . TRP A 1 404 ? -14.723 -8.664 -2.209 1.00 94.12 404 TRP A O 1
ATOM 3188 N N . GLU A 1 405 ? -15.542 -9.369 -4.172 1.00 94.56 405 GLU A N 1
ATOM 3189 C CA . GLU A 1 405 ? -16.959 -9.189 -3.802 1.00 94.56 405 GLU A CA 1
ATOM 3190 C C . GLU A 1 405 ? -17.360 -9.980 -2.550 1.00 94.56 405 GLU A C 1
ATOM 3192 O O . GLU A 1 405 ? -18.035 -9.434 -1.680 1.00 94.56 405 GLU A O 1
ATOM 3197 N N . GLU A 1 406 ? -16.889 -11.218 -2.397 1.00 94.19 406 GLU A N 1
ATOM 3198 C CA . GLU A 1 406 ? -17.163 -12.029 -1.204 1.00 94.19 406 GLU A CA 1
ATOM 3199 C C . GLU A 1 406 ? -16.506 -11.439 0.058 1.00 94.19 406 GLU A C 1
ATOM 3201 O O . GLU A 1 406 ? -17.181 -11.226 1.066 1.00 94.19 406 GLU A O 1
ATOM 3206 N N . PHE A 1 407 ? -15.225 -11.061 -0.021 1.00 94.94 407 PHE A N 1
ATOM 3207 C CA . PHE A 1 407 ? -14.489 -10.440 1.090 1.00 94.94 407 PHE A CA 1
ATOM 3208 C C . PHE A 1 407 ? -15.043 -9.054 1.475 1.00 94.94 407 PHE A C 1
ATOM 3210 O O . PHE A 1 407 ? -15.045 -8.675 2.648 1.00 94.94 407 PHE A O 1
ATOM 3217 N N . HIS A 1 408 ? -15.555 -8.297 0.501 1.00 95.44 408 HIS A N 1
ATOM 3218 C CA . HIS A 1 408 ? -16.258 -7.037 0.737 1.00 95.44 408 HIS A CA 1
ATOM 3219 C C . HIS A 1 408 ? -17.605 -7.269 1.442 1.00 95.44 408 HIS A C 1
ATOM 3221 O O . HIS A 1 408 ? -17.913 -6.571 2.408 1.00 95.44 408 HIS A O 1
ATOM 3227 N N . LEU A 1 409 ? -18.388 -8.269 1.021 1.00 95.12 409 LEU A N 1
ATOM 3228 C CA . LEU A 1 409 ? -19.648 -8.641 1.679 1.00 95.12 409 LEU A CA 1
ATOM 3229 C C . LEU A 1 409 ? -19.423 -9.154 3.111 1.00 95.12 409 LEU A C 1
ATOM 3231 O O . LEU A 1 409 ? -20.200 -8.822 4.005 1.00 95.12 409 LEU A O 1
ATOM 3235 N N . GLU A 1 410 ? -18.350 -9.904 3.357 1.00 96.06 410 GLU A N 1
ATOM 3236 C CA . GLU A 1 410 ? -17.886 -10.299 4.696 1.00 96.06 410 GLU A CA 1
ATOM 3237 C C . GLU A 1 410 ? -17.592 -9.092 5.603 1.00 96.06 410 GLU A C 1
ATOM 3239 O O . GLU A 1 410 ? -18.058 -9.041 6.747 1.00 96.06 410 GLU A O 1
ATOM 3244 N N . PHE A 1 411 ? -16.876 -8.089 5.087 1.00 96.75 411 PHE A N 1
ATOM 3245 C CA . PHE A 1 411 ? -16.610 -6.833 5.793 1.00 96.75 411 PHE A CA 1
ATOM 3246 C C . PHE A 1 411 ? -17.901 -6.052 6.094 1.00 96.75 411 PHE A C 1
ATOM 3248 O O . PHE A 1 411 ? -18.134 -5.660 7.240 1.00 96.75 411 PHE A O 1
ATOM 3255 N N . ILE A 1 412 ? -18.801 -5.913 5.115 1.00 95.81 412 ILE A N 1
ATOM 3256 C CA . ILE A 1 412 ? -20.105 -5.252 5.297 1.00 95.81 412 ILE A CA 1
ATOM 3257 C C . ILE A 1 412 ? -20.948 -5.987 6.353 1.00 95.81 412 ILE A C 1
ATOM 3259 O O . ILE A 1 412 ? -21.512 -5.343 7.243 1.00 95.81 412 ILE A O 1
ATOM 3263 N N . ARG A 1 413 ? -21.003 -7.326 6.326 1.00 94.81 413 ARG A N 1
ATOM 3264 C CA . ARG A 1 413 ? -21.710 -8.144 7.333 1.00 94.81 413 ARG A CA 1
ATOM 3265 C C . ARG A 1 413 ? -21.160 -7.927 8.743 1.00 94.81 413 ARG A C 1
ATOM 3267 O O . ARG A 1 413 ? -21.945 -7.750 9.677 1.00 94.81 413 ARG A O 1
ATOM 3274 N N . ALA A 1 414 ? -19.834 -7.880 8.895 1.00 95.19 414 ALA A N 1
ATOM 3275 C CA . ALA A 1 414 ? -19.185 -7.591 10.174 1.00 95.19 414 ALA A CA 1
ATOM 3276 C C . ALA A 1 414 ? -19.540 -6.183 10.690 1.00 95.19 414 ALA A C 1
ATOM 3278 O O . ALA A 1 414 ? -19.955 -6.036 11.842 1.00 95.19 414 ALA A O 1
ATOM 3279 N N . CYS A 1 415 ? -19.458 -5.160 9.832 1.00 94.81 415 CYS A N 1
ATOM 3280 C CA . CYS A 1 415 ? -19.779 -3.774 10.188 1.00 94.81 415 CYS A CA 1
ATOM 3281 C C . CYS A 1 415 ? -21.253 -3.563 10.584 1.00 94.81 415 CYS A C 1
ATOM 3283 O O . CYS A 1 415 ? -21.553 -2.763 11.478 1.00 94.81 415 CYS A O 1
ATOM 3285 N N . THR A 1 416 ? -22.173 -4.279 9.933 1.00 89.56 416 THR A N 1
ATOM 3286 C CA . THR A 1 416 ? -23.629 -4.064 10.043 1.00 89.56 416 THR A CA 1
ATOM 3287 C C . THR A 1 416 ? -24.356 -5.038 10.975 1.00 89.56 416 THR A C 1
ATOM 3289 O O . THR A 1 416 ? -25.547 -4.862 11.215 1.00 89.56 416 THR A O 1
ATOM 3292 N N . ASN A 1 417 ? -23.667 -6.045 11.530 1.00 73.94 417 ASN A N 1
ATOM 3293 C CA . ASN A 1 417 ? -24.241 -7.145 12.330 1.00 73.94 417 ASN A CA 1
ATOM 3294 C C . ASN A 1 417 ? -25.317 -7.995 11.613 1.00 73.94 417 ASN A C 1
ATOM 3296 O O . ASN A 1 417 ? -25.994 -8.796 12.258 1.00 73.94 417 ASN A O 1
ATOM 3300 N N . THR A 1 418 ? -25.443 -7.892 10.287 1.00 60.41 418 THR A N 1
ATOM 3301 C CA . THR A 1 418 ? -26.510 -8.536 9.490 1.00 60.41 418 THR A CA 1
ATOM 3302 C C . THR A 1 418 ? -26.469 -10.072 9.457 1.00 60.41 418 THR A C 1
ATOM 3304 O O . THR A 1 418 ? -27.405 -10.678 8.949 1.00 60.41 418 THR A O 1
ATOM 3307 N N . GLY A 1 419 ? -25.442 -10.715 10.032 1.00 45.69 419 GLY A N 1
ATOM 3308 C CA . GLY A 1 419 ? -25.350 -12.178 10.178 1.00 45.69 419 GLY A CA 1
ATOM 3309 C C . GLY A 1 419 ? -25.783 -12.758 11.537 1.00 45.69 419 GLY A C 1
ATOM 3310 O O . GLY A 1 419 ? -26.074 -13.947 11.618 1.00 45.69 419 GLY A O 1
ATOM 3311 N N . LYS A 1 420 ? -25.882 -11.960 12.616 1.00 41.22 420 LYS A N 1
ATOM 3312 C CA . LYS A 1 420 ? -26.127 -12.480 13.989 1.00 41.22 420 LYS A CA 1
ATOM 3313 C C . LYS A 1 420 ? -27.558 -13.008 14.239 1.00 41.22 420 LYS A C 1
ATOM 3315 O O . LYS A 1 420 ? -27.883 -13.360 15.370 1.00 41.22 420 LYS A O 1
ATOM 3320 N N . ALA A 1 421 ? -28.418 -13.037 13.219 1.00 34.81 421 ALA A N 1
ATOM 3321 C CA . ALA A 1 421 ? -29.819 -13.448 13.327 1.00 34.81 421 ALA A CA 1
ATOM 3322 C C . ALA A 1 421 ? -30.084 -14.922 12.961 1.00 34.81 421 ALA A C 1
ATOM 3324 O O . ALA A 1 421 ? -31.095 -15.465 13.402 1.00 34.81 421 ALA A O 1
ATOM 3325 N N . GLU A 1 422 ? -29.212 -15.564 12.172 1.00 32.91 422 GLU A N 1
ATOM 3326 C CA . GLU A 1 422 ? -29.499 -16.880 11.567 1.00 32.91 422 GLU A CA 1
ATOM 3327 C C . GLU A 1 422 ? -28.670 -18.039 12.152 1.00 32.91 422 GLU A C 1
ATOM 3329 O O . GLU A 1 422 ? -29.102 -19.189 12.091 1.00 32.91 422 GLU A O 1
ATOM 3334 N N . GLU A 1 423 ? -27.539 -17.764 12.811 1.00 34.41 423 GLU A N 1
ATOM 3335 C CA . GLU A 1 423 ? -26.724 -18.784 13.494 1.00 34.41 423 GLU A CA 1
ATOM 3336 C C . GLU A 1 423 ? -27.293 -19.176 14.874 1.00 34.41 423 GLU A C 1
ATOM 3338 O O . GLU A 1 423 ? -26.665 -18.986 15.917 1.00 34.41 423 GLU A O 1
ATOM 3343 N N . GLN A 1 424 ? -28.487 -19.780 14.893 1.00 26.41 424 GLN A N 1
ATOM 3344 C CA . GLN A 1 424 ? -28.844 -20.688 15.989 1.00 26.41 424 GLN A CA 1
ATOM 3345 C C . GLN A 1 424 ? -28.308 -22.096 15.685 1.00 26.41 424 GLN A C 1
ATOM 3347 O O . GLN A 1 424 ? -28.467 -22.579 14.562 1.00 26.41 424 GLN A O 1
ATOM 3352 N N . PRO A 1 425 ? -27.694 -22.793 16.660 1.00 32.62 425 PRO A N 1
ATOM 3353 C CA . PRO A 1 425 ? -27.153 -24.125 16.430 1.00 32.62 425 PRO A CA 1
ATOM 3354 C C . PRO A 1 425 ? -28.289 -25.124 16.187 1.00 32.62 425 PRO A C 1
ATOM 3356 O O . PRO A 1 425 ? -29.030 -25.481 17.105 1.00 32.62 425 PRO A O 1
ATOM 3359 N N . VAL A 1 426 ? -28.406 -25.605 14.947 1.00 28.33 426 VAL A N 1
ATOM 3360 C CA . VAL A 1 426 ? -29.310 -26.708 14.600 1.00 28.33 426 VAL A CA 1
ATOM 3361 C C . VAL A 1 426 ? -28.902 -27.933 15.416 1.00 28.33 426 VAL A C 1
ATOM 3363 O O . VAL A 1 426 ? -27.795 -28.452 15.272 1.00 28.33 426 VAL A O 1
ATOM 3366 N N . ALA A 1 427 ? -29.795 -28.388 16.295 1.00 29.86 427 ALA A N 1
ATOM 3367 C CA . ALA A 1 427 ? -29.541 -29.549 17.134 1.00 29.86 427 ALA A CA 1
ATOM 3368 C C . ALA A 1 427 ? -29.341 -30.797 16.261 1.00 29.86 427 ALA A C 1
ATOM 3370 O O . ALA A 1 427 ? -30.247 -31.201 15.529 1.00 29.86 427 ALA A O 1
ATOM 3371 N N . VAL A 1 428 ? -28.160 -31.413 16.354 1.00 29.81 428 VAL A N 1
ATOM 3372 C CA . VAL A 1 428 ? -27.837 -32.653 15.640 1.00 29.81 428 VAL A CA 1
ATOM 3373 C C . VAL A 1 428 ? -28.733 -33.772 16.169 1.00 29.81 428 VAL A C 1
ATOM 3375 O O . VAL A 1 428 ? -28.517 -34.285 17.266 1.00 29.81 428 VAL A O 1
ATOM 3378 N N . GLN A 1 429 ? -29.754 -34.141 15.395 1.00 28.23 429 GLN A N 1
ATOM 3379 C CA . GLN A 1 429 ? -30.561 -35.323 15.676 1.00 28.23 429 GLN A CA 1
ATOM 3380 C C . GLN A 1 429 ? -29.822 -36.572 15.199 1.00 28.23 429 GLN A C 1
ATOM 3382 O O . GLN A 1 429 ? -29.602 -36.768 14.005 1.00 28.23 429 GLN A O 1
ATOM 3387 N N . ASP A 1 430 ? -29.452 -37.414 16.159 1.00 30.34 430 ASP A N 1
ATOM 3388 C CA . ASP A 1 430 ? -28.924 -38.755 15.933 1.00 30.34 430 ASP A CA 1
ATOM 3389 C C . ASP A 1 430 ? -29.971 -39.616 15.197 1.00 30.34 430 ASP A C 1
ATOM 3391 O O . ASP A 1 430 ? -31.097 -39.777 15.672 1.00 30.34 430 ASP A O 1
ATOM 3395 N N . GLN A 1 431 ? -29.612 -40.153 14.026 1.00 29.41 431 GLN A N 1
ATOM 3396 C CA . GLN A 1 431 ? -30.440 -41.089 13.255 1.00 29.41 431 GLN A CA 1
ATOM 3397 C C . GLN A 1 431 ? -29.766 -42.461 13.138 1.00 29.41 431 GLN A C 1
ATOM 3399 O O . GLN A 1 431 ? -29.411 -42.929 12.057 1.00 29.41 431 GLN A O 1
ATOM 3404 N N . SER A 1 432 ? -29.623 -43.131 14.278 1.00 30.12 432 SER A N 1
ATOM 3405 C CA . SER A 1 432 ? -29.088 -44.491 14.404 1.00 30.12 432 SER A CA 1
ATOM 3406 C C . SER A 1 432 ? -30.180 -45.573 14.544 1.00 30.12 432 SER A C 1
ATOM 3408 O O . SER A 1 432 ? -30.084 -46.455 15.395 1.00 30.12 432 SER A O 1
ATOM 3410 N N . ALA A 1 433 ? -31.223 -45.552 13.695 1.00 28.48 433 ALA A N 1
ATOM 3411 C CA . ALA A 1 433 ? -32.257 -46.603 13.695 1.00 28.48 433 ALA A CA 1
ATOM 3412 C C . ALA A 1 433 ? -32.995 -46.822 12.353 1.00 28.48 433 ALA A C 1
ATOM 3414 O O . ALA A 1 433 ? -33.955 -46.121 12.044 1.00 28.48 433 ALA A O 1
ATOM 3415 N N . VAL A 1 434 ? -32.646 -47.896 11.631 1.00 28.75 434 VAL A N 1
ATOM 3416 C CA . VAL A 1 434 ? -33.593 -48.691 10.817 1.00 28.75 434 VAL A CA 1
ATOM 3417 C C . VAL A 1 434 ? -33.239 -50.169 11.003 1.00 28.75 434 VAL A C 1
ATOM 3419 O O . VAL A 1 434 ? -32.076 -50.544 10.857 1.00 28.75 434 VAL A O 1
ATOM 3422 N N . GLN A 1 435 ? -34.223 -51.006 11.343 1.00 29.72 435 GLN A N 1
ATOM 3423 C CA . GLN A 1 435 ? -34.028 -52.449 11.509 1.00 29.72 435 GLN A CA 1
ATOM 3424 C C . GLN A 1 435 ? -34.411 -53.252 10.259 1.00 29.72 435 GLN A C 1
ATOM 3426 O O . GLN A 1 435 ? -35.315 -52.908 9.505 1.00 29.72 435 GLN A O 1
ATOM 3431 N N . SER A 1 436 ? -33.688 -54.360 10.121 1.00 26.86 436 SER A N 1
ATOM 3432 C CA . SER A 1 436 ? -33.942 -55.554 9.312 1.00 26.86 436 SER A CA 1
ATOM 3433 C C . SER A 1 436 ? -35.404 -55.973 9.122 1.00 26.86 436 SER A C 1
ATOM 3435 O O . SER A 1 436 ? -36.140 -56.019 10.105 1.00 26.86 436 SER A O 1
ATOM 3437 N N . GLN A 1 437 ? -35.720 -56.442 7.907 1.00 28.27 437 GLN A N 1
ATOM 3438 C CA . GLN A 1 437 ? -36.383 -57.719 7.544 1.00 28.27 437 GLN A CA 1
ATOM 3439 C C . GLN A 1 437 ? -36.692 -57.687 6.023 1.00 28.27 437 GLN A C 1
ATOM 3441 O O . GLN A 1 437 ? -36.852 -56.601 5.476 1.00 28.27 437 GLN A O 1
ATOM 3446 N N . GLU A 1 438 ? -36.818 -58.763 5.239 1.00 26.92 438 GLU A N 1
ATOM 3447 C CA . GLU A 1 438 ? -36.382 -60.176 5.282 1.00 26.92 438 GLU A CA 1
ATOM 3448 C C . GLU A 1 438 ? -36.750 -60.779 3.901 1.00 26.92 438 GLU A C 1
ATOM 3450 O O . GLU A 1 438 ? -37.795 -60.414 3.358 1.00 26.92 438 GLU A O 1
ATOM 3455 N N . THR A 1 439 ? -35.950 -61.682 3.317 1.00 23.91 439 THR A N 1
ATOM 3456 C CA . THR A 1 439 ? -36.405 -62.714 2.344 1.00 23.91 439 THR A CA 1
ATOM 3457 C C . THR A 1 439 ? -35.259 -63.673 1.996 1.00 23.91 439 THR A C 1
ATOM 3459 O O . THR A 1 439 ? -34.128 -63.236 1.793 1.00 23.91 439 THR A O 1
ATOM 3462 N N . GLU A 1 440 ? -35.544 -64.977 1.946 1.00 27.09 440 GLU A N 1
ATOM 3463 C CA . GLU A 1 440 ? -34.568 -66.049 1.676 1.00 27.09 440 GLU A CA 1
ATOM 3464 C C . GLU A 1 440 ? -34.736 -66.694 0.275 1.00 27.09 440 GLU A C 1
ATOM 3466 O O . GLU A 1 440 ? -35.537 -66.238 -0.535 1.00 27.09 440 GLU A O 1
ATOM 3471 N N . GLU A 1 441 ? -33.990 -67.790 0.059 1.00 25.95 441 GLU A N 1
ATOM 3472 C CA . GLU A 1 441 ? -33.887 -68.693 -1.108 1.00 25.95 441 GLU A CA 1
ATOM 3473 C C . GLU A 1 441 ? -32.813 -68.337 -2.170 1.00 25.95 441 GLU A C 1
ATOM 3475 O O . GLU A 1 441 ? -32.799 -67.255 -2.743 1.00 25.95 441 GLU A O 1
ATOM 3480 N N . GLY A 1 442 ? -31.867 -69.230 -2.513 1.00 24.70 442 GLY A N 1
ATOM 3481 C CA . GLY A 1 442 ? -31.548 -70.516 -1.874 1.00 24.70 442 GLY A CA 1
ATOM 3482 C C . GLY A 1 442 ? -30.479 -71.359 -2.600 1.00 24.70 442 GLY A C 1
ATOM 3483 O O . GLY A 1 442 ? -30.522 -71.514 -3.818 1.00 24.70 442 GLY A O 1
ATOM 3484 N N . SER A 1 443 ? -29.591 -72.009 -1.828 1.00 26.45 443 SER A N 1
ATOM 3485 C CA . SER A 1 443 ? -28.565 -72.992 -2.266 1.00 26.45 443 SER A CA 1
ATOM 3486 C C . SER A 1 443 ? -27.384 -72.433 -3.116 1.00 26.45 443 SER A C 1
ATOM 3488 O O . SER A 1 443 ? -27.483 -71.352 -3.679 1.00 26.45 443 SER A O 1
ATOM 3490 N N . ASN A 1 444 ? -26.207 -73.077 -3.223 1.00 27.02 444 ASN A N 1
ATOM 3491 C CA . ASN A 1 444 ? -25.797 -74.392 -2.710 1.00 27.02 444 ASN A CA 1
ATOM 3492 C C . ASN A 1 444 ? -24.273 -74.510 -2.408 1.00 27.02 444 ASN A C 1
ATOM 3494 O O . ASN A 1 444 ? -23.453 -73.908 -3.089 1.00 27.02 444 ASN A O 1
ATOM 3498 N N . ALA A 1 445 ? -23.925 -75.370 -1.440 1.00 26.92 445 ALA A N 1
ATOM 3499 C CA . ALA A 1 445 ? -22.707 -76.203 -1.351 1.00 26.92 445 ALA A CA 1
ATOM 3500 C C . ALA A 1 445 ? -21.293 -75.640 -1.706 1.00 26.92 445 ALA A C 1
ATOM 3502 O O . ALA A 1 445 ? -20.884 -75.713 -2.859 1.00 26.92 445 ALA A O 1
ATOM 3503 N N . HIS A 1 446 ? -20.444 -75.334 -0.702 1.00 27.11 446 HIS A N 1
ATOM 3504 C CA . HIS A 1 446 ? -19.414 -76.267 -0.156 1.00 27.11 446 HIS A CA 1
ATOM 3505 C C . HIS A 1 446 ? -18.444 -75.634 0.881 1.00 27.11 446 HIS A C 1
ATOM 3507 O O . HIS A 1 446 ? -18.068 -74.469 0.801 1.00 27.11 446 HIS A O 1
ATOM 3513 N N . GLN A 1 447 ? -18.004 -76.454 1.843 1.00 25.58 447 GLN A N 1
ATOM 3514 C CA . GLN A 1 447 ? -16.929 -76.251 2.840 1.00 25.58 447 GLN A CA 1
ATOM 3515 C C . GLN A 1 447 ? -16.499 -77.665 3.343 1.00 25.58 447 GLN A C 1
ATOM 3517 O O . GLN A 1 447 ? -17.245 -78.598 3.030 1.00 25.58 447 GLN A O 1
ATOM 3522 N N . PRO A 1 448 ? -15.382 -77.901 4.090 1.00 39.78 448 PRO A N 1
ATOM 3523 C CA . PRO A 1 448 ? -14.839 -77.033 5.154 1.00 39.78 448 PRO A CA 1
ATOM 3524 C C . PRO A 1 448 ? -13.289 -77.021 5.341 1.00 39.78 448 PRO A C 1
ATOM 3526 O O . PRO A 1 448 ? -12.544 -77.630 4.583 1.00 39.78 448 PRO A O 1
ATOM 3529 N N . ALA A 1 449 ? -12.862 -76.422 6.468 1.00 25.62 449 ALA A N 1
ATOM 3530 C CA . ALA A 1 449 ? -11.678 -76.768 7.288 1.00 25.62 449 ALA A CA 1
ATOM 3531 C C . ALA A 1 449 ? -10.252 -76.316 6.855 1.00 25.62 449 ALA A C 1
ATOM 3533 O O . ALA A 1 449 ? -9.954 -76.210 5.676 1.00 25.62 449 ALA A O 1
ATOM 3534 N N . GLN A 1 450 ? -9.277 -76.120 7.770 1.00 25.81 450 GLN A N 1
ATOM 3535 C CA . GLN A 1 450 ? -9.287 -75.466 9.106 1.00 25.81 450 GLN A CA 1
ATOM 3536 C C . GLN A 1 450 ? -7.837 -75.284 9.662 1.00 25.81 450 GLN A C 1
ATOM 3538 O O . GLN A 1 450 ? -6.930 -76.012 9.289 1.00 25.81 450 GLN A O 1
ATOM 3543 N N . VAL A 1 451 ? -7.673 -74.400 10.665 1.00 26.00 451 VAL A N 1
ATOM 3544 C CA . VAL A 1 451 ? -6.741 -74.526 11.829 1.00 26.00 451 VAL A CA 1
ATOM 3545 C C . VAL A 1 451 ? -5.200 -74.298 11.686 1.00 26.00 451 VAL A C 1
ATOM 3547 O O . VAL A 1 451 ? -4.417 -75.198 11.438 1.00 26.00 451 VAL A O 1
ATOM 3550 N N . GLN A 1 452 ? -4.782 -73.081 12.092 1.00 26.50 452 GLN A N 1
ATOM 3551 C CA . GLN A 1 452 ? -3.779 -72.732 13.145 1.00 26.50 452 GLN A CA 1
ATOM 3552 C C . GLN A 1 452 ? -2.256 -73.092 13.096 1.00 26.50 452 GLN A C 1
ATOM 3554 O O . GLN A 1 452 ? -1.886 -74.246 13.253 1.00 26.50 452 GLN A O 1
ATOM 3559 N N . LYS A 1 453 ? -1.428 -72.040 13.350 1.00 25.44 453 LYS A N 1
ATOM 3560 C CA . LYS A 1 453 ? -0.210 -71.994 14.238 1.00 25.44 453 LYS A CA 1
ATOM 3561 C C . LYS A 1 453 ? 1.067 -72.748 13.735 1.00 25.44 453 LYS A C 1
ATOM 3563 O O . LYS A 1 453 ? 0.959 -73.619 12.896 1.00 25.44 453 LYS A O 1
ATOM 3568 N N . ARG A 1 454 ? 2.324 -72.480 14.170 1.00 25.95 454 ARG A N 1
ATOM 3569 C CA . ARG A 1 454 ? 2.918 -71.630 15.249 1.00 25.95 454 ARG A CA 1
ATOM 3570 C C . ARG A 1 454 ? 4.442 -71.359 15.017 1.00 25.95 454 ARG A C 1
ATOM 3572 O O . ARG A 1 454 ? 5.125 -72.254 14.559 1.00 25.95 454 ARG A O 1
ATOM 3579 N N . LYS A 1 455 ? 4.956 -70.208 15.501 1.00 25.70 455 LYS A N 1
ATOM 3580 C CA . LYS A 1 455 ? 6.283 -69.952 16.160 1.00 25.70 455 LYS A CA 1
ATOM 3581 C C . LYS A 1 455 ? 7.628 -70.574 15.642 1.00 25.70 455 LYS A C 1
ATOM 3583 O O . LYS A 1 455 ? 7.815 -71.765 15.832 1.00 25.70 455 LYS A O 1
ATOM 3588 N N . ARG A 1 456 ? 8.631 -69.678 15.436 1.00 26.62 456 ARG A N 1
ATOM 3589 C CA . ARG A 1 456 ? 10.032 -69.684 15.999 1.00 26.62 456 ARG A CA 1
ATOM 3590 C C . ARG A 1 456 ? 11.044 -70.769 15.531 1.00 26.62 456 ARG A C 1
ATOM 3592 O O . ARG A 1 456 ? 10.616 -71.797 15.037 1.00 26.62 456 ARG A O 1
ATOM 3599 N N . ASP A 1 457 ? 12.380 -70.632 15.653 1.00 25.67 457 ASP A N 1
ATOM 3600 C CA . ASP A 1 457 ? 13.301 -69.593 16.207 1.00 25.67 457 ASP A CA 1
ATOM 3601 C C . ASP A 1 457 ? 14.715 -69.677 15.535 1.00 25.67 457 ASP A C 1
ATOM 3603 O O . ASP A 1 457 ? 15.010 -70.664 14.870 1.00 25.67 457 ASP A O 1
ATOM 3607 N N . ALA A 1 458 ? 15.599 -68.706 15.846 1.00 25.88 458 ALA A N 1
ATOM 3608 C CA . ALA A 1 458 ? 17.087 -68.769 15.864 1.00 25.88 458 ALA A CA 1
ATOM 3609 C C . ALA A 1 458 ? 17.966 -68.516 14.597 1.00 25.88 458 ALA A C 1
ATOM 3611 O O . ALA A 1 458 ? 17.572 -68.715 13.453 1.00 25.88 458 ALA A O 1
ATOM 3612 N N . SER A 1 459 ? 19.187 -68.025 14.887 1.00 26.00 459 SER A N 1
ATOM 3613 C CA . SER A 1 459 ? 20.326 -67.618 14.023 1.00 26.00 459 SER A CA 1
ATOM 3614 C C . SER A 1 459 ? 21.582 -68.481 14.380 1.00 26.00 459 SER A C 1
ATOM 3616 O O . SER A 1 459 ? 21.302 -69.632 14.729 1.00 26.00 459 SER A O 1
ATOM 3618 N N . PRO A 1 460 ? 22.905 -68.104 14.357 1.00 47.03 460 PRO A N 1
ATOM 3619 C CA . PRO A 1 460 ? 23.663 -66.827 14.183 1.00 47.03 460 PRO A CA 1
ATOM 3620 C C . PRO A 1 460 ? 24.665 -66.885 12.977 1.00 47.03 460 PRO A C 1
ATOM 3622 O O . PRO A 1 460 ? 24.460 -67.728 12.109 1.00 47.03 460 PRO A O 1
ATOM 3625 N N . THR A 1 461 ? 25.719 -66.067 12.763 1.00 30.89 461 THR A N 1
ATOM 3626 C CA . THR A 1 461 ? 26.302 -64.855 13.424 1.00 30.89 461 THR A CA 1
ATOM 3627 C C . THR A 1 461 ? 26.654 -63.796 12.325 1.00 30.89 461 THR A C 1
ATOM 3629 O O . THR A 1 461 ? 25.773 -63.575 11.503 1.00 30.89 461 THR A O 1
ATOM 3632 N N . GLU A 1 462 ? 27.780 -63.062 12.143 1.00 29.27 462 GLU A N 1
ATOM 3633 C CA . GLU A 1 462 ? 29.066 -62.717 12.830 1.00 29.27 462 GLU A CA 1
ATOM 3634 C C . GLU A 1 462 ? 29.488 -61.306 12.299 1.00 29.27 462 GLU A C 1
ATOM 3636 O O . GLU A 1 462 ? 29.272 -61.022 11.127 1.00 29.27 462 GLU A O 1
ATOM 3641 N N . GLU A 1 463 ? 29.758 -60.287 13.133 1.00 31.08 463 GLU A N 1
ATOM 3642 C CA . GLU A 1 463 ? 31.081 -59.734 13.557 1.00 31.08 463 GLU A CA 1
ATOM 3643 C C . GLU A 1 463 ? 31.941 -59.016 12.480 1.00 31.08 463 GLU A C 1
ATOM 3645 O O . GLU A 1 463 ? 31.930 -59.403 11.321 1.00 31.08 463 GLU A O 1
ATOM 3650 N N . LYS A 1 464 ? 32.734 -57.951 12.741 1.00 31.06 464 LYS A N 1
ATOM 3651 C CA . LYS A 1 464 ? 33.270 -57.223 13.941 1.00 31.06 464 LYS A CA 1
ATOM 3652 C C . LYS A 1 464 ? 33.717 -55.806 13.444 1.00 31.06 464 LYS A C 1
ATOM 3654 O O . LYS A 1 464 ? 34.026 -55.708 12.263 1.00 31.06 464 LYS A O 1
ATOM 3659 N N . THR A 1 465 ? 33.865 -54.659 14.137 1.00 29.48 465 THR A N 1
ATOM 3660 C CA . THR A 1 465 ? 33.639 -54.070 15.496 1.00 29.48 465 THR A CA 1
ATOM 3661 C C . THR A 1 465 ? 33.737 -52.518 15.323 1.00 29.48 465 THR A C 1
ATOM 3663 O O . THR A 1 465 ? 34.388 -52.081 14.382 1.00 29.48 465 THR A O 1
ATOM 3666 N N . THR A 1 466 ? 33.021 -51.617 16.024 1.00 30.42 466 THR A N 1
ATOM 3667 C CA . THR A 1 466 ? 33.210 -51.083 17.414 1.00 30.42 466 THR A CA 1
ATOM 3668 C C . THR A 1 466 ? 34.523 -50.272 17.579 1.00 30.42 466 THR A C 1
ATOM 3670 O O . THR A 1 466 ? 35.558 -50.715 17.104 1.00 30.42 466 THR A O 1
ATOM 3673 N N . VAL A 1 467 ? 34.562 -49.047 18.149 1.00 27.31 467 VAL A N 1
ATOM 3674 C CA . VAL A 1 467 ? 34.458 -48.704 19.597 1.00 27.31 467 VAL A CA 1
ATOM 3675 C C . VAL A 1 467 ? 33.869 -47.297 19.874 1.00 27.31 467 VAL A C 1
ATOM 3677 O O . VAL A 1 467 ? 34.199 -46.326 19.204 1.00 27.31 467 VAL A O 1
ATOM 3680 N N . ARG A 1 468 ? 33.068 -47.177 20.951 1.00 29.42 468 ARG A N 1
ATOM 3681 C CA . ARG A 1 468 ? 32.711 -45.924 21.668 1.00 29.42 468 ARG A CA 1
ATOM 3682 C C . ARG A 1 468 ? 33.439 -45.859 23.020 1.00 29.42 468 ARG A C 1
ATOM 3684 O O . ARG A 1 468 ? 33.708 -46.907 23.604 1.00 29.42 468 ARG A O 1
ATOM 3691 N N . LYS A 1 469 ? 33.617 -44.667 23.608 1.00 25.38 469 LYS A N 1
ATOM 3692 C CA . LYS A 1 469 ? 33.889 -44.526 25.055 1.00 25.38 469 LYS A CA 1
ATOM 3693 C C . LYS A 1 469 ? 33.317 -43.222 25.625 1.00 25.38 469 LYS A C 1
ATOM 3695 O O . LYS A 1 469 ? 33.438 -42.184 24.988 1.00 25.38 469 LYS A O 1
ATOM 3700 N N . ALA A 1 470 ? 32.706 -43.284 26.810 1.00 30.73 470 ALA A N 1
ATOM 3701 C CA . ALA A 1 470 ? 32.210 -42.122 27.555 1.00 30.73 470 ALA A CA 1
ATOM 3702 C C . ALA A 1 470 ? 32.098 -42.442 29.059 1.00 30.73 470 ALA A C 1
ATOM 3704 O O . ALA A 1 470 ? 31.475 -43.438 29.416 1.00 30.73 470 ALA A O 1
ATOM 3705 N N . LEU A 1 471 ? 32.704 -41.607 29.909 1.00 26.31 471 LEU A N 1
ATOM 3706 C CA . LEU A 1 471 ? 32.583 -41.509 31.378 1.00 26.31 471 LEU A CA 1
ATOM 3707 C C . LEU A 1 471 ? 33.475 -40.323 31.832 1.00 26.31 471 LEU A C 1
ATOM 3709 O O . LEU A 1 471 ? 34.476 -40.080 31.166 1.00 26.31 471 LEU A O 1
ATOM 3713 N N . LYS A 1 472 ? 33.307 -39.647 32.979 1.00 28.47 472 LYS A N 1
ATOM 3714 C CA . LYS A 1 472 ? 32.143 -39.104 33.725 1.00 28.47 472 LYS A CA 1
ATOM 3715 C C . LYS A 1 472 ? 32.723 -38.344 34.946 1.00 28.47 472 LYS A C 1
ATOM 3717 O O . LYS A 1 472 ? 33.719 -38.811 35.482 1.00 28.47 472 LYS A O 1
ATOM 3722 N N . LEU A 1 473 ? 32.020 -37.322 35.453 1.00 28.62 473 LEU A N 1
ATOM 3723 C CA . LEU A 1 473 ? 32.212 -36.665 36.771 1.00 28.62 473 LEU A CA 1
ATOM 3724 C C . LEU A 1 473 ? 33.465 -35.780 36.976 1.00 28.62 473 LEU A C 1
ATOM 3726 O O . LEU A 1 473 ? 34.545 -36.056 36.470 1.00 28.62 473 LEU A O 1
ATOM 3730 N N . GLY A 1 474 ? 33.273 -34.723 37.775 1.00 24.73 474 GLY A N 1
ATOM 3731 C CA . GLY A 1 474 ? 34.271 -33.724 38.175 1.00 24.73 474 GLY A CA 1
ATOM 3732 C C . GLY A 1 474 ? 33.584 -32.398 38.525 1.00 24.73 474 GLY A C 1
ATOM 3733 O O . GLY A 1 474 ? 33.315 -31.604 37.631 1.00 24.73 474 GLY A O 1
ATOM 3734 N N . ASN A 1 475 ? 33.232 -32.206 39.800 1.00 27.95 475 ASN A N 1
ATOM 3735 C CA . ASN A 1 475 ? 32.621 -30.973 40.317 1.00 27.95 475 ASN A CA 1
ATOM 3736 C C . ASN A 1 475 ? 33.691 -29.997 40.846 1.00 27.95 475 ASN A C 1
ATOM 3738 O O . ASN A 1 475 ? 34.837 -30.399 41.031 1.00 27.95 475 ASN A O 1
ATOM 3742 N N . ASP A 1 476 ? 33.229 -28.777 41.153 1.00 26.88 476 ASP A N 1
ATOM 3743 C CA . ASP A 1 476 ? 33.806 -27.726 42.022 1.00 26.88 476 ASP A CA 1
ATOM 3744 C C . ASP A 1 476 ? 34.325 -26.465 41.299 1.00 26.88 476 ASP A C 1
ATOM 3746 O O . ASP A 1 476 ? 34.821 -26.536 40.181 1.00 26.88 476 ASP A O 1
ATOM 3750 N N . ALA A 1 477 ? 34.305 -25.263 41.893 1.00 29.20 477 ALA A N 1
ATOM 3751 C CA . ALA A 1 477 ? 33.357 -24.642 42.835 1.00 29.20 477 ALA A CA 1
ATOM 3752 C C . ALA A 1 477 ? 33.720 -23.144 42.986 1.00 29.20 477 ALA A C 1
ATOM 3754 O O . ALA A 1 477 ? 34.872 -22.820 43.242 1.00 29.20 477 ALA A O 1
ATOM 3755 N N . GLN A 1 478 ? 32.713 -22.263 42.951 1.00 28.30 478 GLN A N 1
ATOM 3756 C CA . GLN A 1 478 ? 32.708 -20.907 43.542 1.00 28.30 478 GLN A CA 1
ATOM 3757 C C . GLN A 1 478 ? 33.657 -19.793 43.010 1.00 28.30 478 GLN A C 1
ATOM 3759 O O . GLN A 1 478 ? 34.686 -19.984 42.374 1.00 28.30 478 GLN A O 1
ATOM 3764 N N . GLN A 1 479 ? 33.185 -18.568 43.263 1.00 28.92 479 GLN A N 1
ATOM 3765 C CA . GLN A 1 479 ? 33.732 -17.228 42.977 1.00 28.92 479 GLN A CA 1
ATOM 3766 C C . GLN A 1 479 ? 34.677 -16.756 44.129 1.00 28.92 479 GLN A C 1
ATOM 3768 O O . GLN A 1 479 ? 34.727 -17.483 45.122 1.00 28.92 479 GLN A O 1
ATOM 3773 N N . PRO A 1 480 ? 35.383 -15.581 44.103 1.00 40.44 480 PRO A N 1
ATOM 3774 C CA . PRO A 1 480 ? 34.884 -14.278 43.619 1.00 40.44 480 PRO A CA 1
ATOM 3775 C C . PRO A 1 480 ? 35.898 -13.255 43.034 1.00 40.44 480 PRO A C 1
ATOM 3777 O O . PRO A 1 480 ? 37.081 -13.509 42.834 1.00 40.44 480 PRO A O 1
ATOM 3780 N N . LEU A 1 481 ? 35.380 -12.047 42.767 1.00 28.58 481 LEU A N 1
ATOM 3781 C CA . LEU A 1 481 ? 36.082 -10.850 42.292 1.00 28.58 481 LEU A CA 1
ATOM 3782 C C . LEU A 1 481 ? 37.190 -10.358 43.245 1.00 28.58 481 LEU A C 1
ATOM 3784 O O . LEU A 1 481 ? 36.942 -10.223 44.446 1.00 28.58 481 LEU A O 1
ATOM 3788 N N . LYS A 1 482 ? 38.303 -9.863 42.673 1.00 27.98 482 LYS A N 1
ATOM 3789 C CA . LYS A 1 482 ? 38.791 -8.463 42.811 1.00 27.98 482 LYS A CA 1
ATOM 3790 C C . LYS A 1 482 ? 40.146 -8.252 42.119 1.00 27.98 482 LYS A C 1
ATOM 3792 O O . LYS A 1 482 ? 41.053 -9.047 42.311 1.00 27.98 482 LYS A O 1
ATOM 3797 N N . VAL A 1 483 ? 40.302 -7.116 41.433 1.00 29.23 483 VAL A N 1
ATOM 3798 C CA . VAL A 1 483 ? 41.289 -6.040 41.711 1.00 29.23 483 VAL A CA 1
ATOM 3799 C C . VAL A 1 483 ? 41.163 -4.969 40.617 1.00 29.23 483 VAL A C 1
ATOM 3801 O O . VAL A 1 483 ? 40.827 -5.267 39.475 1.00 29.23 483 VAL A O 1
ATOM 3804 N N . LEU A 1 484 ? 41.370 -3.706 40.994 1.00 27.80 484 LEU A N 1
ATOM 3805 C CA . LEU A 1 484 ? 41.254 -2.535 40.125 1.00 27.80 484 LEU A CA 1
ATOM 3806 C C . LEU A 1 484 ? 42.637 -2.010 39.685 1.00 27.80 484 LEU A C 1
ATOM 3808 O O . LEU A 1 484 ? 43.649 -2.300 40.314 1.00 27.80 484 LEU A O 1
ATOM 3812 N N . GLU A 1 485 ? 42.593 -1.069 38.735 1.00 27.95 485 GLU A N 1
ATOM 3813 C CA . GLU A 1 485 ? 43.518 0.072 38.588 1.00 27.95 485 GLU A CA 1
ATOM 3814 C C . GLU A 1 485 ? 44.857 -0.045 37.823 1.00 27.95 485 GLU A C 1
ATOM 3816 O O . GLU A 1 485 ? 45.592 -1.019 37.905 1.00 27.95 485 GLU A O 1
ATOM 3821 N N . LYS A 1 486 ? 45.198 1.102 37.198 1.00 29.77 486 LYS A N 1
ATOM 3822 C CA . LYS A 1 486 ? 46.500 1.542 36.641 1.00 29.77 486 LYS A CA 1
ATOM 3823 C C . LYS A 1 486 ? 47.039 0.708 35.451 1.00 29.77 486 LYS A C 1
ATOM 3825 O O . LYS A 1 486 ? 47.297 -0.476 35.560 1.00 29.77 486 LYS A O 1
ATOM 3830 N N . ARG A 1 487 ? 47.336 1.300 34.284 1.00 32.16 487 ARG A N 1
ATOM 3831 C CA . ARG A 1 487 ? 47.828 2.674 34.028 1.00 32.16 487 ARG A CA 1
ATOM 3832 C C . ARG A 1 487 ? 47.197 3.327 32.786 1.00 32.16 487 ARG A C 1
ATOM 3834 O O . ARG A 1 487 ? 47.150 2.727 31.720 1.00 32.16 487 ARG A O 1
ATOM 3841 N N . LYS A 1 488 ? 46.829 4.609 32.906 1.00 33.75 488 LYS A N 1
ATOM 3842 C CA . LYS A 1 488 ? 46.905 5.580 31.795 1.00 33.75 488 LYS A CA 1
ATOM 3843 C C . LYS A 1 488 ? 48.309 6.206 31.788 1.00 33.75 488 LYS A C 1
ATOM 3845 O O . LYS A 1 488 ? 48.986 6.140 32.813 1.00 33.75 488 LYS A O 1
ATOM 3850 N N . LYS A 1 489 ? 48.632 6.912 30.693 1.00 32.81 489 LYS A N 1
ATOM 3851 C CA . LYS A 1 489 ? 49.822 7.763 30.474 1.00 32.81 489 LYS A CA 1
ATOM 3852 C C . LYS A 1 489 ? 51.148 7.010 30.201 1.00 32.81 489 LYS A C 1
ATOM 3854 O O . LYS A 1 489 ? 51.346 5.923 30.728 1.00 32.81 489 LYS A O 1
ATOM 3859 N N . ASP A 1 490 ? 52.065 7.529 29.368 1.00 33.09 490 ASP A N 1
ATOM 3860 C CA . ASP A 1 490 ? 52.144 8.903 28.818 1.00 33.09 490 ASP A CA 1
ATOM 3861 C C . ASP A 1 490 ? 52.841 9.034 27.432 1.00 33.09 490 ASP A C 1
ATOM 3863 O O . ASP A 1 490 ? 53.743 8.272 27.108 1.00 33.09 490 ASP A O 1
ATOM 3867 N N . ILE A 1 491 ? 52.473 10.115 26.720 1.00 35.69 491 ILE A N 1
ATOM 3868 C CA . ILE A 1 491 ? 53.335 11.019 25.909 1.00 35.69 491 ILE A CA 1
ATOM 3869 C C . ILE A 1 491 ? 53.829 10.667 24.469 1.00 35.69 491 ILE A C 1
ATOM 3871 O O . ILE A 1 491 ? 54.728 9.867 24.251 1.00 35.69 491 ILE A O 1
ATOM 3875 N N . ARG A 1 492 ? 53.320 11.491 23.526 1.00 40.66 492 ARG A N 1
ATOM 3876 C CA . ARG A 1 492 ? 53.934 12.121 22.322 1.00 40.66 492 ARG A CA 1
ATOM 3877 C C . ARG A 1 492 ? 54.672 11.265 21.269 1.00 40.66 492 ARG A C 1
ATOM 3879 O O . ARG A 1 492 ? 55.838 10.919 21.447 1.00 40.66 492 ARG A O 1
ATOM 3886 N N . LYS A 1 493 ? 54.150 11.323 20.041 1.00 41.72 493 LYS A N 1
ATOM 3887 C CA . LYS A 1 493 ? 54.563 12.392 19.107 1.00 41.72 493 LYS A CA 1
ATOM 3888 C C . LYS A 1 493 ? 53.355 12.969 18.376 1.00 41.72 493 LYS A C 1
ATOM 3890 O O . LYS A 1 493 ? 52.291 12.323 18.473 1.00 41.72 493 LYS A O 1
#

Solvent-accessible surface area (backbone atoms only — not comparable to full-atom values): 28472 Å² total; per-residue (Å²): 130,88,78,90,80,82,97,80,80,84,75,75,64,74,72,64,78,78,45,64,20,37,36,38,43,49,61,48,69,38,54,54,45,69,81,73,22,67,58,61,56,49,55,50,35,55,42,42,78,74,44,65,92,43,54,39,37,34,36,23,52,61,78,54,74,64,26,50,51,50,30,57,75,45,64,34,48,76,46,59,57,59,81,52,98,88,46,91,80,75,80,69,51,72,60,40,52,41,72,40,28,76,73,30,34,66,82,62,77,70,44,39,45,16,36,37,24,26,48,90,75,24,32,70,24,42,55,37,45,26,72,76,61,23,78,80,31,41,33,36,31,38,40,75,74,49,47,87,66,43,27,67,43,50,36,74,72,43,41,76,37,26,68,63,53,50,52,46,36,58,55,42,41,48,71,23,58,28,36,35,16,40,27,67,57,39,29,56,53,47,58,62,55,50,67,76,43,56,75,98,40,47,38,50,75,43,65,32,50,85,71,65,59,65,73,24,60,70,38,84,61,74,92,74,96,61,84,63,44,32,39,31,33,75,46,65,36,77,71,26,43,63,22,50,12,46,46,50,46,24,44,16,44,21,66,34,22,82,79,43,55,40,34,39,40,37,34,29,39,61,95,82,40,58,69,50,55,48,57,32,52,75,32,48,78,30,93,55,44,48,76,44,85,36,55,50,46,27,70,67,51,49,47,57,49,48,64,62,30,61,28,38,53,42,57,22,67,35,34,46,31,52,68,68,57,53,34,31,31,36,24,23,30,26,56,39,36,18,58,45,18,25,44,41,57,49,32,74,76,57,23,74,72,44,61,87,26,51,39,75,66,53,86,87,42,64,66,59,25,28,50,50,51,25,54,52,50,48,51,49,62,76,41,33,83,56,39,40,54,37,17,43,47,29,24,50,45,51,67,69,66,51,78,30,54,66,36,49,50,52,49,49,34,64,45,66,55,76,60,82,83,72,82,67,86,77,78,85,76,84,83,92,80,84,83,90,86,86,86,86,87,81,88,81,90,91,84,83,88,82,87,84,89,81,83,89,84,89,87,89,90,82,90,86,82,91,89,88,87,88,88,81,92,86,86,88,79,88,85,85,93,86,87,83,83,87,82,82,87,82,85,84,134

Nearest PDB structures (foldseek):
  8uag-assembly1_A  TM=6.654E-01  e=3.867E-12  Leishmania major
  6zjh-assembly1_AAA  TM=6.617E-01  e=2.195E-09  Thermoproteus uzoniensis 768-20
  6y6g-assembly1_A  TM=6.108E-01  e=6.194E-09  Salmonella enterica subsp. enterica serovar Typhimurium str. LT2
  5lvv-assembly1_A  TM=4.729E-01  e=5.867E-08  Homo sapiens
  8fe6-assembly4_G  TM=4.688E-01  e=1.315E-07  Homo sapiens

Secondary structure (DSSP, 8-state):
-------------GGGGGS-EEEEE-S---SS-TTTTHHHHHHHHHHHHH-TTS-EEEE-S---HHHHHHHHHTTEEEEPPPP-TT-S--S--HHHHHTSHHHH-TTS-S-EEEEEEETTTTHHHHHHHHHHT-TTPEEEEEE---HHHHGGGS-HHHHTTHHHHHHHHHHHHTT-SEEEEESHHHHHHHHHHHTTS-GGG--EEEEE-PPPPHHHHT--------SSEEEEEES--TT-TTTTTHHHHHHHHHHHHTTS-EEEEEEEE-TT-HHHHHHHHHT---TT-EEEEEE---HHHHHHHHTT-SEEEE--S-BSS-HHHHHHHHHT--EEEETTBHHHHHHHHH-GGGGGGEE---TT-HHHHHHHHHHHHHHHHHTHHHHHHHHHHHHHHHHHS-TTHHHHHHHHHHHH-TTTTT-----------------------------------------------------------------------

Mean predicted aligned error: 11.94 Å

Foldseek 3Di:
DDDDDDPDDPPPPVVLLPAAAEEEEDAACDLFFPAPNPVVLQLLLLCCVPPVSHAYEYEYADYDPVSVVSCVVSRYHYQYFDDDPPDPPRRGDLVCLQPVCVRGRVPPRQRYQAYEYEQPGNLNSSLRCCVPRNVNHFYEYEYFDQQCQAQVLLDDVSVVCSVVSLVSSLVSQLSGQEYEYEFDQRQVVVVVVLVPPPPVRHHHYYYAYTDQDPLLLPADADDDDDQEAEEEEEHAQPSNVQQQCLLLVLLLVLLQLVPGQYEYEYEHDDPPSVVSVVVSVVSNPHPSYHYHYHYRGGPNVLLVVLSRHLEYEGQGSAASACNSVVSSLSNLHHYAHEPRHSPLVVCVVFQVLCVLSYFYDDVVDSVVSSVRSNVSVNVCNVPSVVRSVSSVVSNVRRVVVPVRPVSSVVSNCSRPVVPVPPPDDDDDDDDPDDDDDDDDDDDDDDDDDDDDDDDDDDDDDDDDDDDDDDDDDDDDDDDDDDDDDDDDDDDDD